Protein AF-0000000068918293 (afdb_homodimer)

pLDDT: mean 72.88, std 28.83, range [20.33, 98.44]

Secondary structure (DSSP, 8-state):
------------------------HHHHHTT------------------------------EEEEE--GGGHHHHHHTHHHHHHIIIIIS-EEEEEETTTTEEEEEE-TT-S-THHHHHHHHHHHHHHHT--HHHHTHHHH-TTEEEEEEEHHHH-TT--GGGHHHHHHHHH-GGGHHHHHHHHHHT-EEEEETTEEEEEEEHHHHHHHHHHHHHHHTT--HHHHHT------/------------------------HHHHHHT------------------------------EEEEE--GGGHHHHHHTHHHHHHIIIIIS-EEEEEETTTTEEEEEE-TT-S-THHHHHHHHHHHHHHHT--HHHHTHHHH-TTEEEEEEE----STT--TTSHHHHHHHHH-GGGHHHHHHHHHHT-EEEEETTEEEEEEEHHHHHHHHHHHHHHHTT--HHHHHT------

Solvent-accessible surface area (backbone atoms only — not comparable to full-atom values): 27964 Å² total; per-residue (Å²): 135,84,78,79,77,76,79,77,80,72,81,73,75,81,70,78,81,74,79,73,70,73,75,51,54,55,66,60,56,65,71,69,67,82,80,87,81,81,81,80,79,82,76,92,72,91,76,74,82,77,64,83,64,68,74,76,80,78,74,69,46,73,50,60,39,76,54,56,83,88,38,48,65,59,44,64,76,42,38,64,75,54,46,47,51,33,41,71,72,42,30,26,45,75,48,79,39,77,88,78,36,27,39,39,35,31,52,44,92,76,32,86,48,75,65,39,51,54,31,46,49,51,31,53,46,42,43,66,71,62,51,53,64,76,52,39,55,39,40,72,73,38,84,65,43,48,76,47,78,44,63,61,67,68,43,47,73,78,48,49,87,81,36,50,65,54,39,50,47,57,49,30,35,77,94,37,49,44,40,52,45,44,21,64,58,34,62,35,47,77,42,83,53,94,59,31,38,36,37,38,24,36,65,73,31,41,51,55,41,50,52,40,52,49,40,38,59,70,60,45,58,68,77,66,49,58,63,56,52,70,75,79,121,136,83,79,79,77,76,79,76,80,73,80,71,74,81,69,76,81,75,78,73,70,73,75,49,53,55,66,60,55,63,71,68,64,81,81,86,80,80,81,77,79,81,77,79,82,84,82,75,81,80,63,84,65,66,76,72,81,76,72,69,47,70,44,49,39,75,57,55,82,88,41,48,66,60,45,63,74,42,37,66,74,54,46,47,52,34,40,71,70,41,30,27,46,73,47,80,40,76,88,80,36,27,39,38,33,30,52,44,92,76,32,85,48,75,64,40,53,54,31,45,48,50,32,54,46,44,43,65,69,62,50,53,65,77,50,39,55,38,38,70,74,38,83,65,43,47,76,47,76,4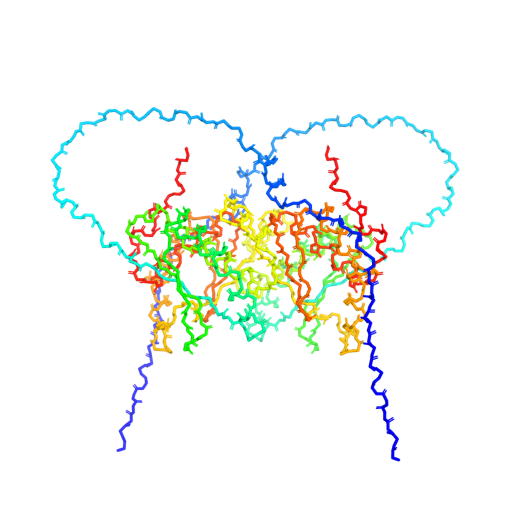3,67,60,66,55,57,53,80,73,46,48,90,78,37,53,65,55,37,51,48,58,48,29,35,78,94,37,48,44,41,49,46,46,21,64,58,34,63,35,46,76,40,81,53,93,61,31,39,36,37,37,26,37,66,71,31,41,52,53,41,49,52,41,51,50,39,37,58,71,62,45,58,66,78,66,51,58,64,55,53,71,76,80,122

Nearest PDB structures (foldseek):
  6zqa-assembly1_JJ  TM=9.326E-01  e=2.631E-19  Saccharomyces cerevisiae S288C
  6zqe-assembly1_JJ  TM=9.258E-01  e=4.219E-19  Saccharomyces cerevisiae S288C
  7d5t-assembly1_RT  TM=8.465E-01  e=1.220E-18  Saccharomyces cerevisiae S288C
  6rxt-assembly1_CQ  TM=9.422E-01  e=1.371E-17  Thermochaetoides thermophila
  5oql-assembly1_h  TM=9.291E-01  e=5.981E-16  Thermochaetoides thermophila DSM 1495

Foldseek 3Di:
DDPPPPPPPPVPPPDDPPVPPDPALVVVLVVVDDDDDPDPPPDDDDPPDVPCPVPDPPPKDKDKAAADPVCPVVCVVCVCVLQCCLCPVQVWDWDADPVRRIIMIIHDPPRPDPVSRVLSRQLVNVVSLPDDSSHSVVSNPHVQKHKDKDFQPPPPVPPDVPCQVVLVCLCQDDVRPLVVLLCNQLVWHWDDDRRMIMIMDGPVSVVLSVVLSVCSSVPNHSVVSSPVRVPPD/DDPPPPPPPPVPPPDDPPVPPDPALVVVLVVVDDDDPPDPPPDDDDDPDVPPPVPPPPPKDKDKAAADPVCPVVCVVCVCVLQCCLCPVQVWDWDADPVRRIIMIIHDPPRPDPVSRVLSRQLVNVVSLPDDSSHSVVSNPHVQKHKDKDFLPCPVVPDDVPCQVVLVCLCQDDVRPLVVLLCNQLVWHWDDDRRMIMIMDGPVSVVLSVVLSVCSSVPNHSVVSSPVRVPPD

InterPro domains:
  IPR004087 K Homology domain [SM00322] (148-218)
  IPR036612 K Homology domain, type 1 superfamily [G3DSA:3.30.1370.10] (143-231)
  IPR036612 K Homology domain, type 1 superfamily [SSF54791] (155-226)
  IPR055211 PNO1, second type I KH domain [PF22891] (155-226)
  IPR055211 PNO1, second type I KH domain [cd22392] (141-226)
  IPR055212 PNO1, first type I KH domain [cd22391] (61-139)

Radius of gyration: 25.16 Å; Cα contacts (8 Å, |Δi|>4): 555; chains: 2; bounding box: 69×64×86 Å

Organism: Brassica napus (NCBI:txid3708)

Structure (mmCIF, N/CA/C/O backbone):
data_AF-0000000068918293-model_v1
#
loop_
_entity.id
_entity.type
_entity.pdbx_description
1 polymer 'BnaA05g13630D protein'
#
loop_
_atom_site.group_PDB
_atom_site.id
_atom_site.type_symbol
_atom_site.label_atom_id
_atom_site.label_alt_id
_atom_site.label_comp_id
_atom_site.label_asym_id
_atom_site.label_entity_id
_atom_site.label_seq_id
_atom_site.pdbx_PDB_ins_code
_atom_site.Cartn_x
_atom_site.Cartn_y
_atom_site.Cartn_z
_atom_site.occupancy
_atom_site.B_iso_or_equiv
_atom_site.auth_seq_id
_atom_site.auth_comp_id
_atom_site.auth_asym_id
_atom_site.auth_atom_id
_atom_site.pdbx_PDB_model_num
ATOM 1 N N . MET A 1 1 ? -19.281 -8.062 45.062 1 23.34 1 MET A N 1
ATOM 2 C CA . MET A 1 1 ? -18.797 -9 44.062 1 23.34 1 MET A CA 1
ATOM 3 C C . MET A 1 1 ? -19.234 -8.57 42.656 1 23.34 1 MET A C 1
ATOM 5 O O . MET A 1 1 ? -20.391 -8.773 42.281 1 23.34 1 MET A O 1
ATOM 9 N N . SER A 1 2 ? -19.062 -7.41 42.156 1 23.06 2 SER A N 1
ATOM 10 C CA . SER A 1 2 ? -19.797 -6.531 41.25 1 23.06 2 SER A CA 1
ATOM 11 C C . SER A 1 2 ? -19.625 -6.977 39.812 1 23.06 2 SER A C 1
ATOM 13 O O . SER A 1 2 ? -18.516 -7.02 39.281 1 23.06 2 SER A O 1
ATOM 15 N N . SER A 1 3 ? -20.438 -8 39.281 1 22.92 3 SER A N 1
ATOM 16 C CA . SER A 1 3 ? -20.484 -8.805 38.062 1 22.92 3 SER A CA 1
ATOM 17 C C . SER A 1 3 ? -20.562 -7.922 36.812 1 22.92 3 SER A C 1
ATOM 19 O O . SER A 1 3 ? -21.531 -7.168 36.656 1 22.92 3 SER A O 1
ATOM 21 N N . THR A 1 4 ? -19.531 -7.281 36.375 1 23.81 4 THR A N 1
ATOM 22 C CA . THR A 1 4 ? -19.516 -6.312 35.312 1 23.81 4 THR A CA 1
ATOM 23 C C . THR A 1 4 ? -20.016 -6.949 34 1 23.81 4 THR A C 1
ATOM 25 O O . THR A 1 4 ? -19.406 -7.883 33.5 1 23.81 4 THR A O 1
ATOM 28 N N . ARG A 1 5 ? -21.375 -7.078 33.719 1 21.36 5 ARG A N 1
ATOM 29 C CA . ARG A 1 5 ? -22.234 -7.617 32.688 1 21.36 5 ARG A CA 1
ATOM 30 C C . ARG A 1 5 ? -21.797 -7.129 31.297 1 21.36 5 ARG A C 1
ATOM 32 O O . ARG A 1 5 ? -21.828 -5.93 31.031 1 21.36 5 ARG A O 1
ATOM 39 N N . TYR A 1 6 ? -20.75 -7.703 30.766 1 22.11 6 TYR A N 1
ATOM 40 C CA . TYR A 1 6 ? -20.234 -7.434 29.422 1 22.11 6 TYR A CA 1
ATOM 41 C C . TYR A 1 6 ? -21.328 -7.598 28.375 1 22.11 6 TYR A C 1
ATOM 43 O O . TYR A 1 6 ? -22.094 -8.57 28.406 1 22.11 6 TYR A O 1
ATOM 51 N N . CYS A 1 7 ? -22.062 -6.543 28.047 1 22.75 7 CYS A N 1
ATOM 52 C CA . CYS A 1 7 ? -23.203 -6.469 27.125 1 22.75 7 CYS A CA 1
ATOM 53 C C . CYS A 1 7 ? -22.906 -7.207 25.828 1 22.75 7 CYS A C 1
ATOM 55 O O . CYS A 1 7 ? -21.828 -7.035 25.25 1 22.75 7 CYS A O 1
ATOM 57 N N . ASP A 1 8 ? -23.406 -8.406 25.594 1 22.45 8 ASP A N 1
ATOM 58 C CA . ASP A 1 8 ? -23.531 -9.367 24.5 1 22.45 8 ASP A CA 1
ATOM 59 C C . ASP A 1 8 ? -24.109 -8.703 23.25 1 22.45 8 ASP A C 1
ATOM 61 O O . ASP A 1 8 ? -25.297 -8.375 23.203 1 22.45 8 ASP A O 1
ATOM 65 N N . VAL A 1 9 ? -23.625 -7.57 22.797 1 22.03 9 VAL A N 1
ATOM 66 C CA . VAL A 1 9 ? -24.359 -6.949 21.703 1 22.03 9 VAL A CA 1
ATOM 67 C C . VAL A 1 9 ? -24.453 -7.926 20.531 1 22.03 9 VAL A C 1
ATOM 69 O O . VAL A 1 9 ? -23.438 -8.32 19.953 1 22.03 9 VAL A O 1
ATOM 72 N N . ASN A 1 10 ? -25.391 -8.875 20.469 1 23.55 10 ASN A N 1
ATOM 73 C CA . ASN A 1 10 ? -25.875 -9.805 19.453 1 23.55 10 ASN A CA 1
ATOM 74 C C . ASN A 1 10 ? -26.297 -9.07 18.172 1 23.55 10 ASN A C 1
ATOM 76 O O . ASN A 1 10 ? -27.453 -8.633 18.062 1 23.55 10 ASN A O 1
ATOM 80 N N . ILE A 1 11 ? -25.656 -8.164 17.609 1 22.88 11 ILE A N 1
ATOM 81 C CA . ILE A 1 11 ? -26.312 -7.434 16.547 1 22.88 11 ILE A CA 1
ATOM 82 C C . ILE A 1 11 ? -26.609 -8.375 15.375 1 22.88 11 ILE A C 1
ATOM 84 O O . ILE A 1 11 ? -25.703 -8.719 14.609 1 22.88 11 ILE A O 1
ATOM 88 N N . PHE A 1 12 ? -27.359 -9.516 15.508 1 24.3 12 PHE A N 1
ATOM 89 C CA . PHE A 1 12 ? -27.766 -10.391 14.414 1 24.3 12 PHE A CA 1
ATOM 90 C C . PHE A 1 12 ? -28.734 -9.672 13.492 1 24.3 12 PHE A C 1
ATOM 92 O O . PHE A 1 12 ? -29.938 -9.586 13.781 1 24.3 12 PHE A O 1
ATOM 99 N N . ALA A 1 13 ? -28.547 -8.477 12.938 1 22.73 13 ALA A N 1
ATOM 100 C CA . ALA A 1 13 ? -29.641 -8 12.094 1 22.73 13 ALA A CA 1
ATOM 101 C C . ALA A 1 13 ? -29.938 -8.992 10.969 1 22.73 13 ALA A C 1
ATOM 103 O O . ALA A 1 13 ? -29.016 -9.539 10.359 1 22.73 13 ALA A O 1
ATOM 104 N N . LYS A 1 14 ? -31.047 -9.656 11.008 1 26.56 14 LYS A N 1
ATOM 105 C CA . LYS A 1 14 ? -31.781 -10.336 9.953 1 26.56 14 LYS A CA 1
ATOM 106 C C . LYS A 1 14 ? -31.984 -9.422 8.75 1 26.56 14 LYS A C 1
ATOM 108 O O . LYS A 1 14 ? -32.844 -8.547 8.766 1 26.56 14 LYS A O 1
ATOM 113 N N . GLY A 1 15 ? -31.078 -8.656 8.266 1 22.69 15 GLY A N 1
ATOM 114 C CA . GLY A 1 15 ? -31.297 -7.688 7.207 1 22.69 15 GLY A CA 1
ATOM 115 C C . GLY A 1 15 ? -31.969 -8.281 5.984 1 22.69 15 GLY A C 1
ATOM 116 O O . GLY A 1 15 ? -31.766 -9.445 5.652 1 22.69 15 GLY A O 1
ATOM 117 N N . ASP A 1 16 ? -33.156 -7.84 5.656 1 25.44 16 ASP A N 1
ATOM 118 C CA . ASP A 1 16 ? -33.844 -7.934 4.363 1 25.44 16 ASP A CA 1
ATOM 119 C C . ASP A 1 16 ? -32.844 -7.797 3.213 1 25.44 16 ASP A C 1
ATOM 121 O O . ASP A 1 16 ? -31.812 -7.141 3.355 1 25.44 16 ASP A O 1
ATOM 125 N N . ASP A 1 17 ? -32.969 -8.602 2.123 1 26.25 17 ASP A N 1
ATOM 126 C CA . ASP A 1 17 ? -32.281 -8.953 0.887 1 26.25 17 ASP A CA 1
ATOM 127 C C . ASP A 1 17 ? -32 -7.719 0.031 1 26.25 17 ASP A C 1
ATOM 129 O O . ASP A 1 17 ? -32.781 -7.422 -0.895 1 26.25 17 ASP A O 1
ATOM 133 N N . LEU A 1 18 ? -31.938 -6.5 0.466 1 27.16 18 LEU A N 1
ATOM 134 C CA . LEU A 1 18 ? -31.672 -5.562 -0.62 1 27.16 18 LEU A CA 1
ATOM 135 C C . LEU A 1 18 ? -30.484 -6.016 -1.447 1 27.16 18 LEU A C 1
ATOM 137 O O . LEU A 1 18 ? -29.375 -6.148 -0.922 1 27.16 18 LEU A O 1
ATOM 141 N N . GLN A 1 19 ? -30.578 -6.762 -2.498 1 26.58 19 GLN A N 1
ATOM 142 C CA . GLN A 1 19 ? -29.703 -7.199 -3.582 1 26.58 19 GLN A CA 1
ATOM 143 C C . GLN A 1 19 ? -28.859 -6.043 -4.102 1 26.58 19 GLN A C 1
ATOM 145 O O . GLN A 1 19 ? -29.156 -5.469 -5.148 1 26.58 19 GLN A O 1
ATOM 150 N N . ASN A 1 20 ? -28.609 -5.031 -3.357 1 31.8 20 ASN A N 1
ATOM 151 C CA . ASN A 1 20 ? -27.844 -3.969 -3.99 1 31.8 20 ASN A CA 1
ATOM 152 C C . ASN A 1 20 ? -26.453 -4.457 -4.414 1 31.8 20 ASN A C 1
ATOM 154 O O . ASN A 1 20 ? -25.547 -4.547 -3.588 1 31.8 20 ASN A O 1
ATOM 158 N N . GLN A 1 21 ? -26.266 -5.336 -5.309 1 31.91 21 GLN A N 1
ATOM 159 C CA . GLN A 1 21 ? -25.031 -5.875 -5.895 1 31.91 21 GLN A CA 1
ATOM 160 C C . GLN A 1 21 ? -24.109 -4.758 -6.371 1 31.91 21 GLN A C 1
ATOM 162 O O . GLN A 1 21 ? -24.516 -3.908 -7.168 1 31.91 21 GLN A O 1
ATOM 167 N N . ALA A 1 22 ? -23.281 -4.332 -5.508 1 41.5 22 ALA A N 1
ATOM 168 C CA . ALA A 1 22 ? -22.266 -3.434 -6.035 1 41.5 22 ALA A CA 1
ATOM 169 C C . ALA A 1 22 ? -21.75 -3.922 -7.387 1 41.5 22 ALA A C 1
ATOM 171 O O . ALA A 1 22 ? -21.656 -5.129 -7.621 1 41.5 22 ALA A O 1
ATOM 172 N N . GLN A 1 23 ? -21.859 -3.082 -8.492 1 44.25 23 GLN A N 1
ATOM 173 C CA . GLN A 1 23 ? -21.391 -3.41 -9.836 1 44.25 23 GLN A CA 1
ATOM 174 C C . GLN A 1 23 ? -19.953 -3.92 -9.805 1 44.25 23 GLN A C 1
ATOM 176 O O . GLN A 1 23 ? -19.141 -3.447 -9.008 1 44.25 23 GLN A O 1
ATOM 181 N N . PRO A 1 24 ? -19.781 -5.035 -10.383 1 42.78 24 PRO A N 1
ATOM 182 C CA . PRO A 1 24 ? -18.438 -5.602 -10.43 1 42.78 24 PRO A CA 1
ATOM 183 C C . PRO A 1 24 ? -17.375 -4.582 -10.859 1 42.78 24 PRO A C 1
ATOM 185 O O . PRO A 1 24 ? -17.672 -3.686 -11.656 1 42.78 24 PRO A O 1
ATOM 188 N N . LEU A 1 25 ? -16.312 -4.445 -10.133 1 45.84 25 LEU A N 1
ATOM 189 C CA . LEU A 1 25 ? -15.203 -3.533 -10.398 1 45.84 25 LEU A CA 1
ATOM 190 C C . LEU A 1 25 ? -14.836 -3.543 -11.883 1 45.84 25 LEU A C 1
ATOM 192 O O . LEU A 1 25 ? -14.312 -2.553 -12.398 1 45.84 25 LEU A O 1
ATOM 196 N N . GLU A 1 26 ? -15.086 -4.762 -12.555 1 44.62 26 GLU A N 1
ATOM 197 C CA . GLU A 1 26 ? -14.758 -4.852 -13.977 1 44.62 26 GLU A CA 1
ATOM 198 C C . GLU A 1 26 ? -15.5 -3.777 -14.773 1 44.62 26 GLU A C 1
ATOM 200 O O . GLU 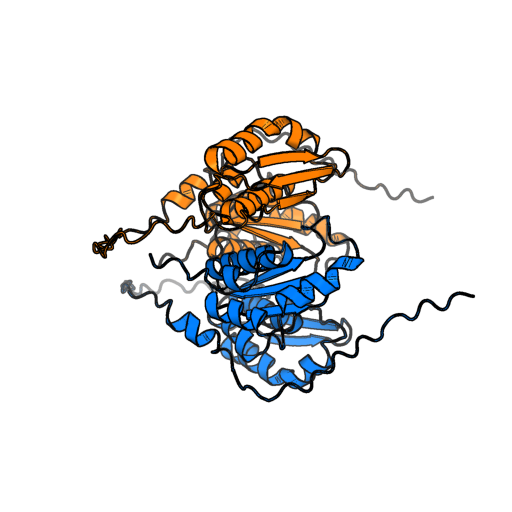A 1 26 ? -14.953 -3.238 -15.742 1 44.62 26 GLU A O 1
ATOM 205 N N . ASP A 1 27 ? -16.562 -3.551 -14.422 1 44.31 27 ASP A N 1
ATOM 206 C CA . ASP A 1 27 ? -17.328 -2.561 -15.164 1 44.31 27 ASP A CA 1
ATOM 207 C C . ASP A 1 27 ? -16.703 -1.172 -15.039 1 44.31 27 ASP A C 1
ATOM 209 O O . ASP A 1 27 ? -16.766 -0.371 -15.977 1 44.31 27 ASP A O 1
ATOM 213 N N . PHE A 1 28 ? -16.156 -1.008 -13.945 1 39.94 28 PHE A N 1
ATOM 214 C CA . PHE A 1 28 ? -15.477 0.27 -13.734 1 39.94 28 PHE A CA 1
ATOM 215 C C . PHE A 1 28 ? -14.195 0.347 -14.547 1 39.94 28 PHE A C 1
ATOM 217 O O . PHE A 1 28 ? -13.859 1.4 -15.094 1 39.94 28 PHE A O 1
ATOM 224 N N . ALA A 1 29 ? -13.422 -0.676 -14.68 1 41.53 29 ALA A N 1
ATOM 225 C CA . ALA A 1 29 ? -12.172 -0.739 -15.43 1 41.53 29 ALA A CA 1
ATOM 226 C C . ALA A 1 29 ? -12.422 -0.549 -16.922 1 41.53 29 ALA A C 1
ATOM 228 O O . ALA A 1 29 ? -11.578 -0.011 -17.641 1 41.53 29 ALA A O 1
ATOM 229 N N . ARG A 1 30 ? -13.461 -0.928 -17.547 1 39.38 30 ARG A N 1
ATOM 230 C CA . ARG A 1 30 ? -13.781 -0.723 -18.953 1 39.38 30 ARG A CA 1
ATOM 231 C C . ARG A 1 30 ? -13.789 0.761 -19.297 1 39.38 30 ARG A C 1
ATOM 233 O O . ARG A 1 30 ? -13.484 1.14 -20.438 1 39.38 30 ARG A O 1
ATOM 240 N N . ARG A 1 31 ? -13.984 1.548 -18.344 1 38.84 31 ARG A N 1
ATOM 241 C CA . ARG A 1 31 ? -14.023 2.963 -18.703 1 38.84 31 ARG A CA 1
ATOM 242 C C . ARG A 1 31 ? -12.617 3.557 -18.75 1 38.84 31 ARG A C 1
ATOM 244 O O . ARG A 1 31 ? -12.438 4.715 -19.125 1 38.84 31 ARG A O 1
ATOM 251 N N . LEU A 1 32 ? -11.648 2.932 -18.312 1 33.12 32 LEU A N 1
ATOM 252 C CA . LEU A 1 32 ? -10.273 3.424 -18.375 1 33.12 32 LEU A CA 1
ATOM 253 C C . LEU A 1 32 ? -9.617 3.023 -19.688 1 33.12 32 LEU A C 1
ATOM 255 O O . LEU A 1 32 ? -8.539 2.414 -19.688 1 33.12 32 LEU A O 1
ATOM 259 N N . LYS A 1 33 ? -10.258 3.074 -21 1 31.09 33 LYS A N 1
ATOM 260 C CA . LYS A 1 33 ? -9.742 2.594 -22.281 1 31.09 33 LYS A CA 1
ATOM 261 C C . LYS A 1 33 ? -8.609 3.484 -22.781 1 31.09 33 LYS A C 1
ATOM 263 O O . LYS A 1 33 ? -8.812 4.672 -23.047 1 31.09 33 LYS A O 1
ATOM 268 N N . PRO A 1 34 ? -7.328 3.256 -22.641 1 27.02 34 PRO A N 1
ATOM 269 C CA . PRO A 1 34 ? -6.41 3.965 -23.531 1 27.02 34 PRO A CA 1
ATOM 270 C C . PRO A 1 34 ? -6.609 3.598 -25 1 27.02 34 PRO A C 1
ATOM 272 O O . PRO A 1 34 ? -6.848 2.432 -25.312 1 27.02 34 PRO A O 1
ATOM 275 N N . LYS A 1 35 ? -6.957 4.566 -25.906 1 27.34 35 LYS A N 1
ATOM 276 C CA . LYS A 1 35 ? -7.129 4.379 -27.344 1 27.34 35 LYS A CA 1
ATOM 277 C C . LYS A 1 35 ? -5.883 3.756 -27.969 1 27.34 35 LYS A C 1
ATOM 279 O O . LYS A 1 35 ? -5.973 2.76 -28.688 1 27.34 35 LYS A O 1
ATOM 284 N N . GLU A 1 36 ? -4.793 4.594 -28.562 1 23.78 36 GLU A N 1
ATOM 285 C CA . GLU A 1 36 ? -4.27 4.535 -29.922 1 23.78 36 GLU A CA 1
ATOM 286 C C . GLU A 1 36 ? -3.152 3.504 -30.031 1 23.78 36 GLU A C 1
ATOM 288 O O . GLU A 1 36 ? -2.18 3.547 -29.281 1 23.78 36 GLU A O 1
ATOM 293 N N . LYS A 1 37 ? -3.402 2.379 -30.703 1 25.47 37 LYS A N 1
ATOM 294 C CA . LYS A 1 37 ? -2.512 1.328 -31.188 1 25.47 37 LYS A CA 1
ATOM 295 C C . LYS A 1 37 ? -1.49 1.886 -32.188 1 25.47 37 LYS A C 1
ATOM 297 O O . LYS A 1 37 ? -1.829 2.197 -33.312 1 25.47 37 LYS A O 1
ATOM 302 N N . SER A 1 38 ? -0.505 2.768 -31.953 1 23.31 38 SER A N 1
ATOM 303 C CA . SER A 1 38 ? 0.451 3 -33.031 1 23.31 38 SER A CA 1
ATOM 304 C C . SER A 1 38 ? 1.125 1.702 -33.469 1 23.31 38 SER A C 1
ATOM 306 O O . SER A 1 38 ? 1.512 0.888 -32.625 1 23.31 38 SER A O 1
ATOM 308 N N . VAL A 1 39 ? 1.104 1.317 -34.844 1 20.55 39 VAL A N 1
ATOM 309 C CA . VAL A 1 39 ? 1.572 0.257 -35.75 1 20.55 39 VAL A CA 1
ATOM 310 C C . VAL A 1 39 ? 3.098 0.279 -35.812 1 20.55 39 VAL A C 1
ATOM 312 O O . VAL A 1 39 ? 3.689 1.255 -36.281 1 20.55 39 VAL A O 1
ATOM 315 N N . VAL A 1 40 ? 3.9 -0.155 -34.844 1 22.86 40 VAL A N 1
ATOM 316 C CA . VAL A 1 40 ? 5.328 -0.363 -35.062 1 22.86 40 VAL A CA 1
ATOM 317 C C . VAL A 1 40 ? 5.547 -1.347 -36.188 1 22.86 40 VAL A C 1
ATOM 319 O O . VAL A 1 40 ? 4.953 -2.428 -36.219 1 22.86 40 VAL A O 1
ATOM 322 N N . THR A 1 41 ? 5.898 -0.887 -37.406 1 20.78 41 THR A N 1
ATOM 323 C CA . THR A 1 41 ? 6.359 -1.606 -38.594 1 20.78 41 THR A CA 1
ATOM 324 C C . THR A 1 41 ? 7.629 -2.396 -38.281 1 20.78 41 THR A C 1
ATOM 326 O O . THR A 1 41 ? 8.648 -1.817 -37.875 1 20.78 41 THR A O 1
ATOM 329 N N . VAL A 1 42 ? 7.516 -3.76 -38.031 1 21.33 42 VAL A N 1
ATOM 330 C CA . VAL A 1 42 ? 8.5 -4.832 -37.938 1 21.33 42 VAL A CA 1
ATOM 331 C C . VAL A 1 42 ? 9.312 -4.914 -39.219 1 21.33 42 VAL A C 1
ATOM 333 O O . VAL A 1 42 ? 8.766 -5.199 -40.281 1 21.33 42 VAL A O 1
ATOM 336 N N . VAL A 1 43 ? 10.367 -4.039 -39.375 1 22.72 43 VAL A N 1
ATOM 337 C CA . VAL A 1 43 ? 11.273 -4.219 -40.5 1 22.72 43 VAL A CA 1
ATOM 338 C C . VAL A 1 43 ? 11.789 -5.656 -40.531 1 22.72 43 VAL A C 1
ATOM 340 O O . VAL A 1 43 ? 11.812 -6.336 -39.5 1 22.72 43 VAL A O 1
ATOM 343 N N . GLY A 1 44 ? 12.352 -6.207 -41.781 1 20.56 44 GLY A N 1
ATOM 344 C CA . GLY A 1 44 ? 12.711 -7.465 -42.406 1 20.56 44 GLY A CA 1
ATOM 345 C C . GLY A 1 44 ? 13.758 -8.25 -41.656 1 20.56 44 GLY A C 1
ATOM 346 O O . GLY A 1 44 ? 14.422 -7.707 -40.75 1 20.56 44 GLY A O 1
ATOM 347 N N . LYS A 1 45 ? 14.211 -9.734 -42.156 1 24.77 45 LYS A N 1
ATOM 348 C CA . LYS A 1 45 ? 14.484 -11.148 -41.906 1 24.77 45 LYS A CA 1
ATOM 349 C C . LYS A 1 45 ? 15.969 -11.375 -41.656 1 24.77 45 LYS A C 1
ATOM 351 O O . LYS A 1 45 ? 16.406 -12.516 -41.469 1 24.77 45 LYS A O 1
ATOM 356 N N . THR A 1 46 ? 17.062 -10.664 -41.875 1 25.31 46 THR A N 1
ATOM 357 C CA . THR A 1 46 ? 18.172 -11.547 -42.219 1 25.31 46 THR A CA 1
ATOM 358 C C . THR A 1 46 ? 18.438 -12.531 -41.094 1 25.31 46 THR A C 1
ATOM 360 O O . THR A 1 46 ? 18.406 -12.172 -39.906 1 25.31 46 THR A O 1
ATOM 363 N N . PHE A 1 47 ? 18.453 -14.086 -41.438 1 23.06 47 PHE A N 1
ATOM 364 C CA . PHE A 1 47 ? 18.547 -15.422 -40.844 1 23.06 47 PHE A CA 1
ATOM 365 C C . PHE A 1 47 ? 19.85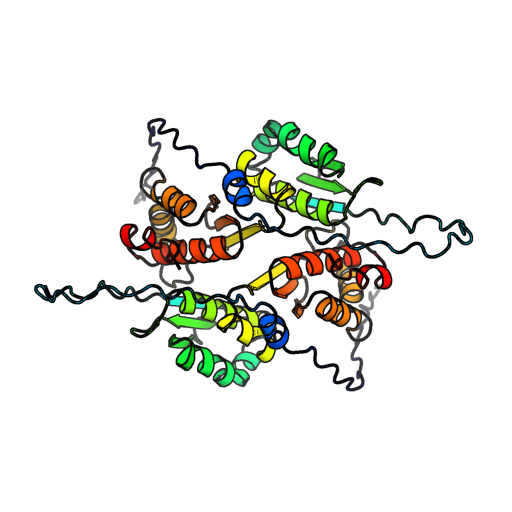9 -15.609 -40.094 1 23.06 47 PHE A C 1
ATOM 367 O O . PHE A 1 47 ? 20.438 -16.688 -40.125 1 23.06 47 PHE A O 1
ATOM 374 N N . ASP A 1 48 ? 20.75 -14.711 -40 1 25.77 48 ASP A N 1
ATOM 375 C CA . ASP A 1 48 ? 22.047 -15.266 -39.656 1 25.77 48 ASP A CA 1
ATOM 376 C C . ASP A 1 48 ? 21.938 -16.312 -38.562 1 25.77 48 ASP A C 1
ATOM 378 O O . ASP A 1 48 ? 20.953 -16.344 -37.812 1 25.77 48 ASP A O 1
ATOM 382 N N . GLN A 1 49 ? 23.062 -17.188 -38.344 1 26.92 49 GLN A N 1
ATOM 383 C CA . GLN A 1 49 ? 23.422 -18.422 -37.656 1 26.92 49 GLN A CA 1
ATOM 384 C C . GLN A 1 49 ? 22.828 -18.453 -36.25 1 26.92 49 GLN A C 1
ATOM 386 O O . GLN A 1 49 ? 22.938 -17.484 -35.5 1 26.92 49 GLN A O 1
ATOM 391 N N . LEU A 1 50 ? 21.812 -19.328 -36.125 1 28.09 50 LEU A N 1
ATOM 392 C CA . LEU A 1 50 ? 21.016 -19.766 -35 1 28.09 50 LEU A CA 1
ATOM 393 C C . LEU A 1 50 ? 21.906 -20.109 -33.812 1 28.09 50 LEU A C 1
ATOM 395 O O . LEU A 1 50 ? 22.453 -21.219 -33.75 1 28.09 50 LEU A O 1
ATOM 399 N N . VAL A 1 51 ? 23.109 -19.438 -33.75 1 30.34 51 VAL A N 1
ATOM 400 C CA . VAL A 1 51 ? 23.891 -19.859 -32.594 1 30.34 51 VAL A CA 1
ATOM 401 C C . VAL A 1 51 ? 22.969 -20.219 -31.438 1 30.34 51 VAL A C 1
ATOM 403 O O . VAL A 1 51 ? 21.922 -19.609 -31.234 1 30.34 51 VAL A O 1
ATOM 406 N N . SER A 1 52 ? 23.047 -21.625 -31.062 1 29.12 52 SER A N 1
ATOM 407 C CA . SER A 1 52 ? 22.312 -22.391 -30.047 1 29.12 52 SER A CA 1
ATOM 408 C C . SER A 1 52 ? 22.016 -21.516 -28.828 1 29.12 52 SER A C 1
ATOM 410 O O . SER A 1 52 ? 22.922 -21.219 -28.031 1 29.12 52 SER A O 1
ATOM 412 N N . ASN A 1 53 ? 21.734 -20.312 -29.016 1 30.78 53 ASN A N 1
ATOM 413 C CA . ASN A 1 53 ? 21.328 -19.391 -27.969 1 30.78 53 ASN A CA 1
ATOM 414 C C . ASN A 1 53 ? 20.453 -20.062 -26.922 1 30.78 53 ASN A C 1
ATOM 416 O O . ASN A 1 53 ? 19.297 -20.375 -27.203 1 30.78 53 ASN A O 1
ATOM 420 N N . CYS A 1 54 ? 21.031 -21.156 -26.312 1 32.12 54 CYS A N 1
ATOM 421 C CA . CYS A 1 54 ? 20.344 -21.812 -25.203 1 32.12 54 CYS A CA 1
ATOM 422 C C . CYS A 1 54 ? 19.375 -20.859 -24.531 1 32.12 54 CYS A C 1
ATOM 424 O O . CYS A 1 54 ? 19.75 -19.75 -24.125 1 32.12 54 CYS A O 1
ATOM 426 N N . PRO A 1 55 ? 18.172 -20.797 -24.797 1 35.56 55 PRO A N 1
ATOM 427 C CA . PRO A 1 55 ? 17.266 -19.812 -24.203 1 35.56 55 PRO A CA 1
ATOM 428 C C . PRO A 1 55 ? 17.609 -19.484 -22.75 1 35.56 55 PRO A C 1
ATOM 430 O O . PRO A 1 55 ? 18.141 -20.344 -22.031 1 35.56 55 PRO A O 1
ATOM 433 N N . ASP A 1 56 ? 17.938 -18.312 -22.312 1 39.06 56 ASP A N 1
ATOM 434 C CA . ASP A 1 56 ? 18.297 -17.781 -20.984 1 39.06 56 ASP A CA 1
ATOM 435 C C . ASP A 1 56 ? 17.641 -18.609 -19.875 1 39.06 56 ASP A C 1
ATOM 437 O O . ASP A 1 56 ? 16.562 -19.188 -20.078 1 39.06 56 ASP A O 1
ATOM 441 N N . ASN A 1 57 ? 18.25 -19.328 -18.812 1 44.38 57 ASN A N 1
ATOM 442 C CA . ASN A 1 57 ? 17.891 -20.016 -17.578 1 44.38 57 ASN A CA 1
ATOM 443 C C . ASN A 1 57 ? 16.531 -19.578 -17.078 1 44.38 57 ASN A C 1
ATOM 445 O O . ASN A 1 57 ? 16.328 -18.406 -16.75 1 44.38 57 ASN A O 1
ATOM 449 N N . VAL A 1 58 ? 15.469 -20.047 -17.594 1 53.12 58 VAL A N 1
ATOM 450 C CA . VAL A 1 58 ? 14.086 -19.828 -17.172 1 53.12 58 VAL A CA 1
ATOM 451 C C . VAL A 1 58 ? 14.016 -19.734 -15.656 1 53.12 58 VAL A C 1
ATOM 453 O O . VAL A 1 58 ? 14.18 -20.75 -14.961 1 53.12 58 VAL A O 1
ATOM 456 N N . HIS A 1 59 ? 14.711 -18.828 -15.031 1 62.91 59 HIS A N 1
ATOM 457 C CA . HIS A 1 59 ? 14.641 -18.625 -13.586 1 62.91 59 HIS A CA 1
ATOM 458 C C . HIS A 1 59 ? 13.203 -18.688 -13.086 1 62.91 59 HIS A C 1
ATOM 460 O O . HIS A 1 59 ? 12.336 -17.953 -13.57 1 62.91 59 HIS A O 1
ATOM 466 N N . LEU A 1 60 ? 12.828 -20 -12.75 1 77.94 60 LEU A N 1
ATOM 467 C CA . LEU A 1 60 ? 11.547 -20.188 -12.078 1 77.94 60 LEU A CA 1
ATOM 468 C C . LEU A 1 60 ? 11.445 -19.312 -10.844 1 77.94 60 LEU A C 1
ATOM 470 O O . LEU A 1 60 ? 12.414 -19.172 -10.086 1 77.94 60 LEU A O 1
ATOM 474 N N . GLU A 1 61 ? 10.477 -18.531 -10.93 1 84.75 61 GLU A N 1
ATOM 475 C CA . GLU A 1 61 ? 10.172 -17.719 -9.758 1 84.75 61 GLU A CA 1
ATOM 476 C C . GLU A 1 61 ? 8.938 -18.219 -9.031 1 84.75 61 GLU A C 1
ATOM 478 O O . GLU A 1 61 ? 8.086 -18.891 -9.633 1 84.75 61 GLU A O 1
ATOM 483 N N . PHE A 1 62 ? 8.938 -18.062 -7.723 1 88 62 PHE A N 1
ATOM 484 C CA . PHE A 1 62 ? 7.789 -18.531 -6.949 1 88 62 PHE A CA 1
ATOM 485 C C . PHE A 1 62 ? 7.363 -17.469 -5.934 1 88 62 PHE A C 1
ATOM 487 O O . PHE A 1 62 ? 8.148 -16.578 -5.598 1 88 62 PHE A O 1
ATOM 494 N N . ARG A 1 63 ? 6.125 -17.516 -5.594 1 89.69 63 ARG A N 1
ATOM 495 C CA . ARG A 1 63 ? 5.543 -16.719 -4.52 1 89.69 63 ARG A CA 1
ATOM 496 C C . ARG A 1 63 ? 4.711 -17.578 -3.584 1 89.69 63 ARG A C 1
ATOM 498 O O . ARG A 1 63 ? 4.145 -18.594 -4.004 1 89.69 63 ARG A O 1
ATOM 505 N N . LYS A 1 64 ? 4.715 -17.141 -2.342 1 91.75 64 LYS A N 1
ATOM 506 C CA . LYS A 1 64 ? 3.896 -17.844 -1.347 1 91.75 64 LYS A CA 1
ATOM 507 C C . LYS A 1 64 ? 2.951 -16.859 -0.644 1 91.75 64 LYS A C 1
ATOM 509 O O . LYS A 1 64 ? 3.33 -15.734 -0.34 1 91.75 64 LYS A O 1
ATOM 514 N N . VAL A 1 65 ? 1.747 -17.281 -0.444 1 94.81 65 VAL A N 1
ATOM 515 C CA . VAL A 1 65 ? 0.749 -16.484 0.265 1 94.81 65 VAL A CA 1
ATOM 516 C C . VAL A 1 65 ? 0.217 -17.266 1.461 1 94.81 65 VAL A C 1
ATOM 518 O O . VAL A 1 65 ? -0.263 -18.391 1.309 1 94.81 65 VAL A O 1
ATOM 521 N N . SER A 1 66 ? 0.313 -16.656 2.623 1 94.81 66 SER A N 1
ATOM 522 C CA . SER A 1 66 ? -0.159 -17.312 3.836 1 94.81 66 SER A CA 1
ATOM 523 C C . SER A 1 66 ? -1.683 -17.359 3.879 1 94.81 66 SER A C 1
ATOM 525 O O . SER A 1 66 ? -2.354 -16.422 3.457 1 94.81 66 SER A O 1
ATOM 527 N N . VAL A 1 67 ? -2.162 -18.453 4.43 1 96.81 67 VAL A N 1
ATOM 528 C CA . VAL A 1 67 ? -3.604 -18.625 4.582 1 96.81 67 VAL A CA 1
ATOM 529 C C . VAL A 1 67 ? -3.979 -18.562 6.062 1 96.81 67 VAL A C 1
ATOM 531 O O . VAL A 1 67 ? -3.65 -19.453 6.84 1 96.81 67 VAL A O 1
ATOM 534 N N . PRO A 1 68 ? -4.691 -17.469 6.383 1 95.62 68 PRO A N 1
ATOM 535 C CA . PRO A 1 68 ? -5.152 -17.406 7.773 1 95.62 68 PRO A CA 1
ATOM 536 C C . PRO A 1 68 ? -6.121 -18.531 8.117 1 95.62 68 PRO A C 1
ATOM 538 O O . PRO A 1 68 ? -6.793 -19.078 7.234 1 95.62 68 PRO A O 1
ATOM 541 N N . SER A 1 69 ? -6.27 -18.859 9.391 1 94.62 69 SER A N 1
ATOM 542 C CA . SER A 1 69 ? -7.078 -19.984 9.852 1 94.62 69 SER A CA 1
ATOM 543 C C . SER A 1 69 ? -8.539 -19.812 9.445 1 94.62 69 SER A C 1
ATOM 545 O O . SER A 1 69 ? -9.211 -20.797 9.117 1 94.62 69 SER A O 1
ATOM 547 N N . ASN A 1 70 ? -9.008 -18.609 9.469 1 94.31 70 ASN A N 1
ATOM 548 C CA . ASN A 1 70 ? -10.414 -18.359 9.18 1 94.31 70 ASN A CA 1
ATOM 549 C C . ASN A 1 70 ? -10.695 -18.406 7.68 1 94.31 70 ASN A C 1
ATOM 551 O O . ASN A 1 70 ? -11.844 -18.297 7.254 1 94.31 70 ASN A O 1
ATOM 555 N N . ARG A 1 71 ? -9.641 -18.609 6.914 1 97 71 ARG A N 1
ATOM 556 C CA . ARG A 1 71 ? -9.852 -18.531 5.473 1 97 71 ARG A CA 1
ATOM 557 C C . ARG A 1 71 ? -9.68 -19.906 4.82 1 97 71 ARG A C 1
ATOM 559 O O . ARG A 1 71 ? -9.789 -20.031 3.6 1 97 71 ARG A O 1
ATOM 566 N N . TYR A 1 72 ? -9.492 -20.922 5.574 1 95.44 72 TYR A N 1
ATOM 567 C CA . TYR A 1 72 ? -9.297 -22.25 5.012 1 95.44 72 TYR A CA 1
ATOM 568 C C . TYR A 1 72 ? -10.555 -22.75 4.316 1 95.44 72 TYR A C 1
ATOM 570 O O . TYR A 1 72 ? -10.508 -23.172 3.158 1 95.44 72 TYR A O 1
ATOM 578 N N . SER A 1 73 ? -11.656 -22.734 5.016 1 96.62 73 SER A N 1
ATOM 579 C CA . SER A 1 73 ? -12.906 -23.234 4.469 1 96.62 73 SER A CA 1
ATOM 580 C C . SER A 1 73 ? -13.328 -22.453 3.229 1 96.62 73 SER A C 1
ATOM 582 O O . SER A 1 73 ? -13.625 -23.031 2.186 1 96.62 73 SER A O 1
ATOM 584 N N . PRO A 1 74 ? -13.297 -21.141 3.34 1 96.88 74 PRO A N 1
ATOM 585 C CA . PRO A 1 74 ? -13.625 -20.375 2.133 1 96.88 74 PRO A CA 1
ATOM 586 C C . PRO A 1 74 ? -12.688 -20.688 0.965 1 96.88 74 PRO A C 1
ATOM 588 O O . PRO A 1 74 ? -13.133 -20.75 -0.184 1 96.88 74 PRO A O 1
ATOM 591 N N . LEU A 1 75 ? -11.43 -20.844 1.221 1 97.5 75 LEU A N 1
ATOM 592 C CA . LEU A 1 75 ? -10.469 -21.172 0.175 1 97.5 75 LEU A CA 1
ATOM 593 C C . LEU A 1 75 ? -10.797 -22.516 -0.473 1 97.5 75 LEU A C 1
ATOM 595 O O . LEU A 1 75 ? -10.766 -22.641 -1.699 1 97.5 75 LEU A O 1
ATOM 599 N N . GLU A 1 76 ? -11.094 -23.422 0.326 1 96 76 GLU A N 1
ATOM 600 C CA . GLU A 1 76 ? -11.445 -24.734 -0.188 1 96 76 GLU A CA 1
ATOM 601 C C . GLU A 1 76 ? -12.672 -24.672 -1.088 1 96 76 GLU A C 1
ATOM 603 O O . GLU A 1 76 ? -12.703 -25.281 -2.162 1 96 76 GLU A O 1
ATOM 608 N N . LYS A 1 77 ? -13.641 -23.969 -0.66 1 97.06 77 LYS A N 1
ATOM 609 C CA . LYS A 1 77 ? -14.891 -23.859 -1.413 1 97.06 77 LYS A CA 1
ATOM 610 C C . LYS A 1 77 ? -14.664 -23.125 -2.734 1 97.06 77 LYS A C 1
ATOM 612 O O . LYS A 1 77 ? -15.281 -23.469 -3.748 1 97.06 77 LYS A O 1
ATOM 617 N N . ALA A 1 78 ? -13.742 -22.156 -2.709 1 97.44 78 ALA A N 1
ATOM 618 C CA . ALA A 1 78 ? -13.555 -21.297 -3.877 1 97.44 78 ALA A CA 1
ATOM 619 C C . ALA A 1 78 ? -12.328 -21.719 -4.672 1 97.44 78 ALA A C 1
ATOM 621 O O . ALA A 1 78 ? -11.891 -21 -5.574 1 97.44 78 ALA A O 1
ATOM 622 N N . TRP A 1 79 ? -11.805 -22.828 -4.438 1 97.31 79 TRP A N 1
ATOM 623 C CA . TRP A 1 79 ? -10.508 -23.219 -4.977 1 97.31 79 TRP A CA 1
ATOM 624 C C . TRP A 1 79 ? -10.531 -23.234 -6.5 1 97.31 79 TRP A C 1
ATOM 626 O O . TRP A 1 79 ? -9.633 -22.688 -7.148 1 97.31 79 TRP A O 1
ATOM 636 N N . LEU A 1 80 ? -11.547 -23.812 -7.078 1 96.44 80 LEU A N 1
ATOM 637 C CA . LEU A 1 80 ? -11.602 -23.953 -8.531 1 96.44 80 LEU A CA 1
ATOM 638 C C . LEU A 1 80 ? -11.727 -22.578 -9.188 1 96.44 80 LEU A C 1
ATOM 640 O O . LEU A 1 80 ? -11.133 -22.344 -10.242 1 96.44 80 LEU A O 1
ATOM 644 N N . ASP A 1 81 ? -12.516 -21.734 -8.562 1 97.5 81 ASP A N 1
ATOM 645 C CA . ASP A 1 81 ? -12.688 -20.375 -9.086 1 97.5 81 ASP A CA 1
ATOM 646 C C . ASP A 1 81 ? -11.375 -19.594 -9.031 1 97.5 81 ASP A C 1
ATOM 648 O O . ASP A 1 81 ? -11.164 -18.688 -9.836 1 97.5 81 ASP A O 1
ATOM 652 N N . ILE A 1 82 ? -10.547 -19.906 -8.117 1 97.94 82 ILE A N 1
ATOM 653 C CA . ILE A 1 82 ? -9.25 -19.25 -7.961 1 97.94 82 ILE A CA 1
ATOM 654 C C . ILE A 1 82 ? -8.227 -19.922 -8.891 1 97.94 82 ILE A C 1
ATOM 656 O O . ILE A 1 82 ? -7.492 -19.234 -9.602 1 97.94 82 ILE A O 1
ATOM 660 N N . TYR A 1 83 ? -8.289 -21.203 -8.953 1 97.12 83 TYR A N 1
ATOM 661 C CA . TYR A 1 83 ? -7.332 -22.016 -9.695 1 97.12 83 TYR A CA 1
ATOM 662 C C . TYR A 1 83 ? -7.434 -21.75 -11.188 1 97.12 83 TYR A C 1
ATOM 664 O O . TYR A 1 83 ? -6.414 -21.562 -11.867 1 97.12 83 TYR A O 1
ATOM 672 N N . THR A 1 84 ? -8.547 -21.703 -11.695 1 97.44 84 THR A N 1
ATOM 673 C CA . THR A 1 84 ? -8.797 -21.672 -13.141 1 97.44 84 THR A CA 1
ATOM 674 C C . THR A 1 84 ? -8.203 -20.422 -13.773 1 97.44 84 THR A C 1
ATOM 676 O O . THR A 1 84 ? -7.402 -20.5 -14.695 1 97.44 84 THR A O 1
ATOM 679 N N . PRO A 1 85 ? -8.562 -19.266 -13.258 1 97.69 85 PRO A N 1
ATOM 680 C CA . PRO A 1 85 ? -7.98 -18.094 -13.914 1 97.69 85 PRO A CA 1
ATOM 681 C C . PRO A 1 85 ? -6.465 -18.016 -13.758 1 97.69 85 PRO A C 1
ATOM 683 O O . PRO A 1 85 ? -5.766 -17.547 -14.664 1 97.69 85 PRO A O 1
ATOM 686 N N . ILE A 1 86 ? -5.926 -18.406 -12.688 1 97.75 86 ILE A N 1
ATOM 687 C CA . ILE A 1 86 ? -4.492 -18.328 -12.445 1 97.75 86 ILE A CA 1
ATOM 688 C C . ILE A 1 86 ? -3.76 -19.312 -13.352 1 97.75 86 ILE A C 1
ATOM 690 O O . ILE A 1 86 ? -2.789 -18.938 -14.023 1 97.75 86 ILE A O 1
ATOM 694 N N . TYR A 1 87 ? -4.25 -20.5 -13.469 1 96.94 87 TYR A N 1
ATOM 695 C CA . TYR A 1 87 ? -3.566 -21.547 -14.227 1 96.94 87 TYR A CA 1
ATOM 696 C C . TYR A 1 87 ? -3.787 -21.375 -15.719 1 96.94 87 TYR A C 1
ATOM 698 O O . TYR A 1 87 ? -2.842 -21.453 -16.516 1 96.94 87 TYR A O 1
ATOM 706 N N . HIS A 1 88 ? -5 -21.094 -16.141 1 95.31 88 HIS A N 1
ATOM 707 C CA . HIS A 1 88 ? -5.309 -21.094 -17.562 1 95.31 88 HIS A CA 1
ATOM 708 C C . HIS A 1 88 ? -5.078 -19.719 -18.188 1 95.31 88 HIS A C 1
ATOM 710 O O . HIS A 1 88 ? -4.59 -19.609 -19.312 1 95.31 88 HIS A O 1
ATOM 716 N N . GLN A 1 89 ? -5.441 -18.734 -17.438 1 94.88 89 GLN A N 1
ATOM 717 C CA . GLN A 1 89 ? -5.32 -17.391 -18.016 1 94.88 89 GLN A CA 1
ATOM 718 C C . GLN A 1 89 ? -3.938 -16.812 -17.75 1 94.88 89 GLN A C 1
ATOM 720 O O . GLN A 1 89 ? -3.307 -16.25 -18.641 1 94.88 89 GLN A O 1
ATOM 725 N N . MET A 1 90 ? -3.457 -16.953 -16.562 1 96.62 90 MET A N 1
ATOM 726 C CA . MET A 1 90 ? -2.193 -16.328 -16.188 1 96.62 90 MET A CA 1
ATOM 727 C C . MET A 1 90 ? -1.022 -17.266 -16.453 1 96.62 90 MET A C 1
ATOM 729 O O . MET A 1 90 ? 0.135 -16.844 -16.438 1 96.62 90 MET A O 1
ATOM 733 N N . LYS A 1 91 ? -1.288 -18.516 -16.688 1 97.06 91 LYS A N 1
ATOM 734 C CA . LYS A 1 91 ? -0.275 -19.547 -16.938 1 97.06 91 LYS A CA 1
ATOM 735 C C . LYS A 1 91 ? 0.734 -19.594 -15.789 1 97.06 91 LYS A C 1
ATOM 737 O O . LYS A 1 91 ? 1.944 -19.609 -16.031 1 97.06 91 LYS A O 1
ATOM 742 N N . VAL A 1 92 ? 0.24 -19.609 -14.625 1 96.88 92 VAL A N 1
ATOM 743 C CA . VAL A 1 92 ? 0.996 -19.75 -13.383 1 96.88 92 VAL A CA 1
ATOM 744 C C . VAL A 1 92 ? 0.517 -20.984 -12.625 1 96.88 92 VAL A C 1
ATOM 746 O O . VAL A 1 92 ? -0.687 -21.234 -12.531 1 96.88 92 VAL A O 1
ATOM 749 N N . ASP A 1 93 ? 1.487 -21.75 -12.164 1 96.5 93 ASP A N 1
ATOM 750 C CA . ASP A 1 93 ? 1.131 -22.906 -11.352 1 96.5 93 ASP A CA 1
ATOM 751 C C . ASP A 1 93 ? 0.744 -22.5 -9.938 1 96.5 93 ASP A C 1
ATOM 753 O O . ASP A 1 93 ? 1.324 -21.562 -9.375 1 96.5 93 ASP A O 1
ATOM 757 N N . ILE A 1 94 ? -0.277 -23.141 -9.422 1 97.5 94 ILE A N 1
ATOM 758 C CA . ILE A 1 94 ? -0.766 -22.812 -8.086 1 97.5 94 ILE A CA 1
ATOM 759 C C . ILE A 1 94 ? -1.082 -24.094 -7.32 1 97.5 94 ILE A C 1
ATOM 761 O O . ILE A 1 94 ? -1.647 -25.031 -7.879 1 97.5 94 ILE A O 1
ATOM 765 N N . ARG A 1 95 ? -0.66 -24.141 -6.062 1 96.25 95 ARG A N 1
ATOM 766 C CA . ARG A 1 95 ? -0.993 -25.281 -5.207 1 96.25 95 ARG A CA 1
ATOM 767 C C . ARG A 1 95 ? -1.146 -24.844 -3.754 1 96.25 95 ARG A C 1
ATOM 769 O O . ARG A 1 95 ? -0.599 -23.812 -3.348 1 96.25 95 ARG A O 1
ATOM 776 N N . MET A 1 96 ? -1.969 -25.578 -3.096 1 94.81 96 MET A N 1
ATOM 777 C CA . MET A 1 96 ? -2.121 -25.344 -1.66 1 94.81 96 MET A CA 1
ATOM 778 C C . MET A 1 96 ? -1.237 -26.312 -0.867 1 94.81 96 MET A C 1
ATOM 780 O O . MET A 1 96 ? -1.316 -27.531 -1.047 1 94.81 96 MET A O 1
ATOM 784 N N . ASN A 1 97 ? -0.335 -25.688 -0.079 1 91.94 97 ASN A N 1
ATOM 785 C CA . ASN A 1 97 ? 0.452 -26.5 0.852 1 91.94 97 ASN A CA 1
ATOM 786 C C . ASN A 1 97 ? -0.191 -26.531 2.234 1 91.94 97 ASN A C 1
ATOM 788 O O . ASN A 1 97 ? -0.146 -25.547 2.977 1 91.94 97 ASN A O 1
ATOM 792 N N . ARG A 1 98 ? -0.733 -27.594 2.627 1 89.75 98 ARG A N 1
ATOM 793 C CA . ARG A 1 98 ? -1.457 -27.734 3.885 1 89.75 98 ARG A CA 1
ATOM 794 C C . ARG A 1 98 ? -0.501 -27.719 5.074 1 89.75 98 ARG A C 1
ATOM 796 O O . ARG A 1 98 ? -0.858 -27.234 6.152 1 89.75 98 ARG A O 1
ATOM 803 N N . GLY A 1 99 ? 0.66 -28.219 4.895 1 89.44 99 GLY A N 1
ATOM 804 C CA . GLY A 1 99 ? 1.646 -28.234 5.965 1 89.44 99 GLY A CA 1
ATOM 805 C C . GLY A 1 99 ? 2.074 -26.859 6.414 1 89.44 99 GLY A C 1
ATOM 806 O O . GLY A 1 99 ? 1.962 -26.516 7.594 1 89.44 99 GLY A O 1
ATOM 807 N N . SER A 1 100 ? 2.441 -26.062 5.504 1 90.25 100 SER A N 1
ATOM 808 C CA . SER A 1 100 ? 2.906 -24.719 5.809 1 90.25 100 SER A CA 1
ATOM 809 C C . SER A 1 100 ? 1.753 -23.719 5.805 1 90.25 100 SER A C 1
ATOM 811 O O . SER A 1 100 ? 1.926 -22.562 6.191 1 90.25 100 SER A O 1
ATOM 813 N N . ARG A 1 101 ? 0.566 -24.156 5.465 1 92.94 101 ARG A N 1
ATOM 814 C CA . ARG A 1 101 ? -0.622 -23.312 5.383 1 92.94 101 ARG A CA 1
ATOM 815 C C . ARG A 1 101 ? -0.388 -22.125 4.449 1 92.94 101 ARG A C 1
ATOM 817 O O . ARG A 1 101 ? -0.648 -20.984 4.816 1 92.94 101 ARG A O 1
ATOM 824 N N . LYS A 1 102 ? 0.174 -22.406 3.303 1 95.5 102 LYS A N 1
ATOM 825 C CA . LYS A 1 102 ? 0.463 -21.375 2.311 1 95.5 102 LYS A CA 1
ATOM 826 C C . LYS A 1 102 ? 0.006 -21.812 0.92 1 95.5 102 LYS A C 1
ATOM 828 O O . LYS A 1 102 ? 0.071 -23 0.578 1 95.5 102 LYS A O 1
ATOM 833 N N . VAL A 1 103 ? -0.472 -20.859 0.21 1 96.94 103 VAL A N 1
ATOM 834 C CA . VAL A 1 103 ? -0.676 -21.062 -1.222 1 96.94 103 VAL A CA 1
ATOM 835 C C . VAL A 1 103 ? 0.615 -20.75 -1.976 1 96.94 103 VAL A C 1
ATOM 837 O O . VAL A 1 103 ? 1.189 -19.656 -1.813 1 96.94 103 VAL A O 1
ATOM 840 N N . GLU A 1 104 ? 1.032 -21.672 -2.734 1 94.56 104 GLU A N 1
ATOM 841 C CA . GLU A 1 104 ? 2.283 -21.516 -3.473 1 94.56 104 GLU A CA 1
ATOM 842 C C . GLU A 1 104 ? 2.023 -21.312 -4.961 1 94.56 104 GLU A C 1
ATOM 844 O O . GLU A 1 104 ? 1.246 -22.062 -5.566 1 94.56 104 GLU A O 1
ATOM 849 N N . LEU A 1 105 ? 2.686 -20.312 -5.477 1 95.19 105 LEU A N 1
ATOM 850 C CA . LEU A 1 105 ? 2.576 -19.984 -6.895 1 95.19 105 LEU A CA 1
ATOM 851 C C . LEU A 1 105 ? 3.939 -20.047 -7.574 1 95.19 105 LEU A C 1
ATOM 853 O O . LEU A 1 105 ? 4.945 -19.625 -6.992 1 95.19 105 LEU A O 1
ATOM 857 N N . LYS A 1 106 ? 3.932 -20.578 -8.781 1 93.25 106 LYS A N 1
ATOM 858 C CA . LYS A 1 106 ? 5.184 -20.734 -9.516 1 93.25 106 LYS A CA 1
ATOM 859 C C . LYS A 1 106 ? 4.988 -20.453 -11 1 93.25 106 LYS A C 1
ATOM 861 O O . LYS A 1 106 ? 3.959 -20.812 -11.578 1 93.25 106 LYS A O 1
ATOM 866 N N . THR A 1 107 ? 5.988 -19.812 -11.516 1 92.12 107 THR A N 1
ATOM 867 C CA . THR A 1 107 ? 5.93 -19.578 -12.961 1 92.12 107 THR A CA 1
ATOM 868 C C . THR A 1 107 ? 6.09 -20.891 -13.727 1 92.12 107 THR A C 1
ATOM 870 O O . THR A 1 107 ? 6.723 -21.828 -13.234 1 92.12 107 THR A O 1
ATOM 873 N N . LEU A 1 108 ? 5.453 -20.922 -14.828 1 91.06 108 LEU A N 1
ATOM 874 C CA . LEU A 1 108 ? 5.625 -22.016 -15.781 1 91.06 108 LEU A CA 1
ATOM 875 C C . LEU A 1 108 ? 6.484 -21.562 -16.969 1 91.06 108 LEU A C 1
ATOM 877 O O . LEU A 1 108 ? 6.809 -20.391 -17.094 1 91.06 108 LEU A O 1
ATOM 881 N N . ALA A 1 109 ? 6.863 -22.469 -17.766 1 88.19 109 ALA A N 1
ATOM 882 C CA . ALA A 1 109 ? 7.68 -22.172 -18.938 1 88.19 109 ALA A CA 1
ATOM 883 C C . ALA A 1 109 ? 6.93 -21.25 -19.906 1 88.19 109 ALA A C 1
ATOM 885 O O . ALA A 1 109 ? 7.535 -20.422 -20.594 1 88.19 109 ALA A O 1
ATOM 886 N N . ASP A 1 110 ? 5.66 -21.406 -19.891 1 89.75 110 ASP A N 1
ATOM 887 C CA . ASP A 1 110 ? 4.867 -20.656 -20.859 1 89.75 110 ASP A CA 1
ATOM 888 C C . ASP A 1 110 ? 4.25 -19.422 -20.203 1 89.75 110 ASP A C 1
ATOM 890 O O . ASP A 1 110 ? 3.359 -18.797 -20.781 1 89.75 110 ASP A O 1
ATOM 894 N N . THR A 1 111 ? 4.734 -19.125 -19.047 1 89.38 111 THR A N 1
ATOM 895 C CA . THR A 1 111 ? 4.254 -17.891 -18.453 1 89.38 111 THR A CA 1
ATOM 896 C C . THR A 1 111 ? 4.656 -16.688 -19.297 1 89.38 111 THR A C 1
ATOM 898 O O . THR A 1 111 ? 5.844 -16.438 -19.516 1 89.38 111 THR A O 1
ATOM 901 N N . PRO A 1 112 ? 3.66 -15.945 -19.812 1 85.81 112 PRO A N 1
ATOM 902 C CA . PRO A 1 112 ? 3.969 -14.844 -20.734 1 85.81 112 PRO A CA 1
ATOM 903 C C . PRO A 1 112 ? 4.828 -13.758 -20.094 1 85.81 112 PRO A C 1
ATOM 905 O O . PRO A 1 112 ? 5.734 -13.227 -20.734 1 85.81 112 PRO A O 1
ATOM 908 N N . ASP A 1 113 ? 4.527 -13.344 -18.922 1 84.56 113 ASP A N 1
ATOM 909 C CA . ASP A 1 113 ? 5.172 -12.242 -18.219 1 84.56 113 ASP A CA 1
ATOM 910 C C . ASP A 1 113 ? 5.355 -12.57 -16.734 1 84.56 113 ASP A C 1
ATOM 912 O O . ASP A 1 113 ? 4.465 -13.148 -16.109 1 84.56 113 ASP A O 1
ATOM 916 N N . ILE A 1 114 ? 6.469 -12.227 -16.281 1 81.5 114 ILE A N 1
ATOM 917 C CA . ILE A 1 114 ? 6.785 -12.5 -14.883 1 81.5 114 ILE A CA 1
ATOM 918 C C . ILE A 1 114 ? 5.809 -11.758 -13.977 1 81.5 114 ILE A C 1
ATOM 920 O O . ILE A 1 114 ? 5.551 -12.188 -12.844 1 81.5 114 ILE A O 1
ATOM 924 N N . SER A 1 115 ? 5.281 -10.664 -14.438 1 86.94 115 SER A N 1
ATOM 925 C CA . SER A 1 115 ? 4.328 -9.883 -13.656 1 86.94 115 SER A CA 1
ATOM 926 C C . SER A 1 115 ? 3.07 -10.688 -13.352 1 86.94 115 SER A C 1
ATOM 928 O O . SER A 1 115 ? 2.342 -10.383 -12.406 1 86.94 115 SER A O 1
ATOM 930 N N . ASN A 1 116 ? 2.836 -11.758 -14.172 1 93.62 116 ASN A N 1
ATOM 931 C CA . ASN A 1 116 ? 1.678 -12.609 -13.93 1 93.62 116 ASN A CA 1
ATOM 932 C C . ASN A 1 116 ? 1.769 -13.312 -12.578 1 93.62 116 ASN A C 1
ATOM 934 O O . ASN A 1 116 ? 0.75 -13.555 -11.93 1 93.62 116 ASN A O 1
ATOM 938 N N . LEU A 1 117 ? 2.994 -13.602 -12.258 1 92.62 117 LEU A N 1
ATOM 939 C CA . LEU A 1 117 ? 3.205 -14.258 -10.977 1 92.62 117 LEU A CA 1
ATOM 940 C C . LEU A 1 117 ? 2.783 -13.352 -9.82 1 92.62 117 LEU A C 1
ATOM 942 O O . LEU A 1 117 ? 2.057 -13.773 -8.922 1 92.62 117 LEU A O 1
ATOM 946 N N . GLN A 1 118 ? 3.193 -12.125 -9.914 1 90.75 118 GLN A N 1
ATOM 947 C CA . GLN A 1 118 ? 2.85 -11.172 -8.859 1 90.75 118 GLN A CA 1
ATOM 948 C C . GLN A 1 118 ? 1.355 -10.867 -8.859 1 90.75 118 GLN A C 1
ATOM 950 O O . GLN A 1 118 ? 0.732 -10.789 -7.801 1 90.75 118 GLN A O 1
ATOM 955 N N . LYS A 1 119 ? 0.753 -10.711 -9.992 1 94.75 119 LYS A N 1
ATOM 956 C CA . LYS A 1 119 ? -0.683 -10.469 -10.094 1 94.75 119 LYS A CA 1
ATOM 957 C C . LYS A 1 119 ? -1.479 -11.602 -9.461 1 94.75 119 LYS A C 1
ATOM 959 O O . LYS A 1 119 ? -2.457 -11.367 -8.75 1 94.75 119 LYS A O 1
ATOM 964 N N . SER A 1 120 ? -1.014 -12.766 -9.773 1 97.25 120 SER A N 1
ATOM 965 C CA . SER A 1 120 ? -1.682 -13.945 -9.227 1 97.25 120 SER A CA 1
ATOM 966 C C . SER A 1 120 ? -1.566 -13.984 -7.707 1 97.25 120 SER A C 1
ATOM 968 O O . SER A 1 120 ? -2.537 -14.289 -7.012 1 97.25 120 SER A O 1
ATOM 970 N N . ALA A 1 121 ? -0.408 -13.664 -7.258 1 95.31 121 ALA A N 1
ATOM 971 C CA . ALA A 1 121 ? -0.205 -13.625 -5.809 1 95.31 121 ALA A CA 1
ATOM 972 C C . ALA A 1 121 ? -1.088 -12.562 -5.16 1 95.31 121 ALA A C 1
ATOM 974 O O . ALA A 1 121 ? -1.667 -12.789 -4.098 1 95.31 121 ALA A O 1
ATOM 975 N N . ASP A 1 122 ? -1.129 -11.398 -5.762 1 95.31 122 ASP A N 1
ATOM 976 C CA . ASP A 1 122 ? -1.97 -10.32 -5.246 1 95.31 122 ASP A CA 1
ATOM 977 C C . ASP A 1 122 ? -3.439 -10.734 -5.23 1 95.31 122 ASP A C 1
ATOM 979 O O . ASP A 1 122 ? -4.176 -10.391 -4.301 1 95.31 122 ASP A O 1
ATOM 983 N N . PHE A 1 123 ? -3.852 -11.43 -6.285 1 98.12 123 PHE A N 1
ATOM 984 C CA . PHE A 1 123 ? -5.211 -11.945 -6.383 1 98.12 123 PHE A CA 1
ATOM 985 C C . PHE A 1 123 ? -5.523 -12.867 -5.207 1 98.12 123 PHE A C 1
ATOM 987 O O . PHE A 1 123 ? -6.516 -12.672 -4.504 1 98.12 123 PHE A O 1
ATOM 994 N N . VAL A 1 124 ? -4.664 -13.805 -4.91 1 97.94 124 VAL A N 1
ATOM 995 C CA . VAL A 1 124 ? -4.855 -14.758 -3.822 1 97.94 124 VAL A CA 1
ATOM 996 C C . VAL A 1 124 ? -4.816 -14.023 -2.482 1 97.94 124 VAL A C 1
ATOM 998 O O . VAL A 1 124 ? -5.637 -14.289 -1.6 1 97.94 124 VAL A O 1
ATOM 1001 N N . HIS A 1 125 ? -3.893 -13.102 -2.359 1 97.38 125 HIS A N 1
ATOM 1002 C CA . HIS A 1 125 ? -3.768 -12.32 -1.133 1 97.38 125 HIS A CA 1
ATOM 1003 C C . HIS A 1 125 ? -5.039 -11.531 -0.85 1 97.38 125 HIS A C 1
ATOM 1005 O O . HIS A 1 125 ? -5.523 -11.508 0.284 1 97.38 125 HIS A O 1
ATOM 1011 N N . ALA A 1 126 ? -5.543 -10.898 -1.855 1 98.38 126 ALA A N 1
ATOM 1012 C CA . ALA A 1 126 ? -6.77 -10.125 -1.696 1 98.38 126 ALA A CA 1
ATOM 1013 C C . ALA A 1 126 ? -7.926 -11.008 -1.238 1 98.38 126 ALA A C 1
ATOM 1015 O O . ALA A 1 126 ? -8.727 -10.609 -0.386 1 98.38 126 ALA A O 1
ATOM 1016 N N . PHE A 1 127 ? -8.031 -12.172 -1.783 1 98.38 127 PHE A N 1
ATOM 1017 C CA . PHE A 1 127 ? -9.047 -13.117 -1.347 1 98.38 127 PHE A CA 1
ATOM 1018 C C . PHE A 1 127 ? -8.867 -13.469 0.126 1 98.38 127 PHE A C 1
ATOM 1020 O O . PHE A 1 127 ? -9.844 -13.562 0.872 1 98.38 127 PHE A O 1
ATOM 1027 N N . MET A 1 128 ? -7.617 -13.602 0.512 1 97.75 128 MET A N 1
ATOM 1028 C CA . MET A 1 128 ? -7.344 -13.945 1.904 1 97.75 128 MET A CA 1
ATOM 1029 C C . MET A 1 128 ? -7.762 -12.812 2.838 1 97.75 128 MET A C 1
ATOM 1031 O O . MET A 1 128 ? -8.031 -13.039 4.016 1 97.75 128 MET A O 1
ATOM 1035 N N . LEU A 1 129 ? -7.734 -11.625 2.295 1 97.12 129 LEU A N 1
ATOM 1036 C CA . LEU A 1 129 ? -8.102 -10.469 3.107 1 97.12 129 LEU A CA 1
ATOM 1037 C C . LEU A 1 129 ? -9.609 -10.375 3.271 1 97.12 129 LEU A C 1
ATOM 1039 O O . LEU A 1 129 ? -10.102 -9.602 4.098 1 97.12 129 LEU A O 1
ATOM 1043 N N . GLY A 1 130 ? -10.375 -11.078 2.369 1 97.38 130 GLY A N 1
ATOM 1044 C CA . GLY A 1 130 ? -11.812 -11.133 2.572 1 97.38 130 GLY A CA 1
ATOM 1045 C C . GLY A 1 130 ? -12.602 -10.633 1.379 1 97.38 130 GLY A C 1
ATOM 1046 O O . GLY A 1 130 ? -13.836 -10.625 1.4 1 97.38 130 GLY A O 1
ATOM 1047 N N . PHE A 1 131 ? -11.922 -10.266 0.366 1 98 131 PHE A N 1
ATOM 1048 C CA . PHE A 1 131 ? -12.641 -9.797 -0.814 1 98 131 PHE A CA 1
ATOM 1049 C C . PHE A 1 131 ? -13.312 -10.961 -1.536 1 98 131 PHE A C 1
ATOM 1051 O O . PHE A 1 131 ? -12.82 -12.094 -1.489 1 98 131 PHE A O 1
ATOM 1058 N N . ASP A 1 132 ? -14.375 -10.617 -2.213 1 96.69 132 ASP A N 1
ATOM 1059 C CA . ASP A 1 132 ? -15.086 -11.633 -2.979 1 96.69 132 ASP A CA 1
ATOM 1060 C C . ASP A 1 132 ? -14.406 -11.891 -4.324 1 96.69 132 ASP A C 1
ATOM 1062 O O . ASP A 1 132 ? -13.766 -10.992 -4.879 1 96.69 132 ASP A O 1
ATOM 1066 N N . ILE A 1 133 ? -14.594 -13.039 -4.859 1 96.88 133 ILE A N 1
ATOM 1067 C CA . ILE A 1 133 ? -13.93 -13.477 -6.082 1 96.88 133 ILE A CA 1
ATOM 1068 C C . ILE A 1 133 ? -14.32 -12.562 -7.238 1 96.88 133 ILE A C 1
ATOM 1070 O O . ILE A 1 133 ? -13.461 -12.109 -7.996 1 96.88 133 ILE A O 1
ATOM 1074 N N . PRO A 1 134 ? -15.586 -12.219 -7.402 1 96 134 PRO A N 1
ATOM 1075 C CA . PRO A 1 134 ? -15.945 -11.367 -8.539 1 96 134 PRO A CA 1
ATOM 1076 C C . PRO A 1 134 ? -15.219 -10.023 -8.516 1 96 134 PRO A C 1
ATOM 1078 O O . PRO A 1 134 ? -14.977 -9.43 -9.57 1 96 134 PRO A O 1
ATOM 1081 N N . ASP A 1 135 ? -14.867 -9.609 -7.328 1 94.94 135 ASP A N 1
ATOM 1082 C CA . ASP A 1 135 ? -14.172 -8.336 -7.211 1 94.94 135 ASP A CA 1
ATOM 1083 C C . ASP A 1 135 ? -12.672 -8.5 -7.469 1 94.94 135 ASP A C 1
ATOM 1085 O O . ASP A 1 135 ? -12.078 -7.73 -8.227 1 94.94 135 ASP A O 1
ATOM 1089 N N . VAL A 1 136 ? -12.086 -9.523 -6.93 1 96.75 136 VAL A N 1
ATOM 1090 C CA . VAL A 1 136 ? -10.625 -9.625 -6.91 1 96.75 136 VAL A CA 1
ATOM 1091 C C . VAL A 1 136 ? -10.125 -10.156 -8.25 1 96.75 136 VAL A C 1
ATOM 1093 O O . VAL A 1 136 ? -8.945 -10.016 -8.578 1 96.75 136 VAL A O 1
ATOM 1096 N N . ILE A 1 137 ? -11.016 -10.828 -9.031 1 96.56 137 ILE A N 1
ATOM 1097 C CA . ILE A 1 137 ? -10.586 -11.352 -10.32 1 96.56 137 ILE A CA 1
ATOM 1098 C C . ILE A 1 137 ? -10.094 -10.203 -11.203 1 96.56 137 ILE A C 1
ATOM 1100 O O . ILE A 1 137 ? -9.266 -10.406 -12.094 1 96.56 137 ILE A O 1
ATOM 1104 N N . SER A 1 138 ? -10.57 -8.984 -10.977 1 96.69 138 SER A N 1
ATOM 1105 C CA . SER A 1 138 ? -10.164 -7.809 -11.742 1 96.69 138 SER A CA 1
ATOM 1106 C C . SER A 1 138 ? -8.68 -7.535 -11.578 1 96.69 138 SER A C 1
ATOM 1108 O O . SER A 1 138 ? -8.055 -6.926 -12.453 1 96.69 138 SER A O 1
ATOM 1110 N N . LEU A 1 139 ? -8.117 -8 -10.516 1 96.56 139 LEU A N 1
ATOM 1111 C CA . LEU A 1 139 ? -6.699 -7.797 -10.258 1 96.56 139 LEU A CA 1
ATOM 1112 C C . LEU A 1 139 ? -5.852 -8.516 -11.305 1 96.56 139 LEU A C 1
ATOM 1114 O O . LEU A 1 139 ? -4.711 -8.125 -11.562 1 96.56 139 LEU A O 1
ATOM 1118 N N . LEU A 1 140 ? -6.371 -9.562 -11.93 1 96.31 140 LEU A N 1
ATOM 1119 C CA . LEU A 1 140 ? -5.637 -10.328 -12.922 1 96.31 140 LEU A CA 1
ATOM 1120 C C . LEU A 1 140 ? -5.672 -9.633 -14.281 1 96.31 140 LEU A C 1
ATOM 1122 O O . LEU A 1 140 ? -4.805 -9.867 -15.125 1 96.31 140 LEU A O 1
ATOM 1126 N N . ARG A 1 141 ? -6.613 -8.797 -14.438 1 93.94 141 ARG A N 1
ATOM 1127 C CA . ARG A 1 141 ? -6.848 -8.227 -15.758 1 93.94 141 ARG A CA 1
ATOM 1128 C C . ARG A 1 141 ? -6.395 -6.773 -15.82 1 93.94 141 ARG A C 1
ATOM 1130 O O . ARG A 1 141 ? -5.844 -6.328 -16.828 1 93.94 141 ARG A O 1
ATOM 1137 N N . VAL A 1 142 ? -6.691 -6.07 -14.797 1 93.75 142 VAL A N 1
ATOM 1138 C CA . VAL A 1 142 ? -6.457 -4.629 -14.773 1 93.75 142 VAL A CA 1
ATOM 1139 C C . VAL A 1 142 ? -5.203 -4.324 -13.953 1 93.75 142 VAL A C 1
ATOM 1141 O O . VAL A 1 142 ? -5.184 -4.508 -12.734 1 93.75 142 VAL A O 1
ATOM 1144 N N . ASP A 1 143 ? -4.262 -3.727 -14.531 1 90.06 143 ASP A N 1
ATOM 1145 C CA . ASP A 1 143 ? -2.955 -3.521 -13.914 1 90.06 143 ASP A CA 1
ATOM 1146 C C . ASP A 1 143 ? -3.002 -2.393 -12.883 1 90.06 143 ASP A C 1
ATOM 1148 O O . ASP A 1 143 ? -2.156 -2.324 -11.992 1 90.06 143 ASP A O 1
ATOM 1152 N N . GLU A 1 144 ? -3.945 -1.577 -12.945 1 92.19 144 GLU A N 1
ATOM 1153 C CA . GLU A 1 144 ? -3.955 -0.359 -12.141 1 92.19 144 GLU A CA 1
ATOM 1154 C C . GLU A 1 144 ? -4.621 -0.596 -10.789 1 92.19 144 GLU A C 1
ATOM 1156 O O . GLU A 1 144 ? -4.582 0.271 -9.914 1 92.19 144 GLU A O 1
ATOM 1161 N N . LEU A 1 145 ? -5.105 -1.728 -10.648 1 94.94 145 LEU A N 1
ATOM 1162 C CA . LEU A 1 145 ? -5.812 -2.01 -9.398 1 94.94 145 LEU A CA 1
ATOM 1163 C C . LEU A 1 145 ? -4.871 -2.615 -8.367 1 94.94 145 LEU A C 1
ATOM 1165 O O . LEU A 1 145 ? -3.926 -3.322 -8.719 1 94.94 145 LEU A O 1
ATOM 1169 N N . TYR A 1 146 ? -5.113 -2.301 -7.121 1 94.25 146 TYR A N 1
ATOM 1170 C CA . TYR A 1 146 ? -4.348 -2.877 -6.023 1 94.25 146 TYR A CA 1
ATOM 1171 C C . TYR A 1 146 ? -5.117 -2.775 -4.711 1 94.25 146 TYR A C 1
ATOM 1173 O O . TYR A 1 146 ? -6.215 -2.221 -4.668 1 94.25 146 TYR A O 1
ATOM 1181 N N . VAL A 1 147 ? -4.531 -3.344 -3.674 1 96.31 147 VAL A N 1
ATOM 1182 C CA . VAL A 1 147 ? -5.145 -3.334 -2.35 1 96.31 147 VAL A CA 1
ATOM 1183 C C . VAL A 1 147 ? -4.297 -2.492 -1.396 1 96.31 147 VAL A C 1
ATOM 1185 O O . VAL A 1 147 ? -3.07 -2.592 -1.393 1 96.31 147 VAL A O 1
ATOM 1188 N N . GLU A 1 148 ? -4.977 -1.641 -0.699 1 94.44 148 GLU A N 1
ATOM 1189 C CA . GLU A 1 148 ? -4.344 -0.91 0.396 1 94.44 148 GLU A CA 1
ATOM 1190 C C . GLU A 1 148 ? -4.992 -1.256 1.735 1 94.44 148 GLU A C 1
ATOM 1192 O O . GLU A 1 148 ? -6.219 -1.295 1.847 1 94.44 148 GLU A O 1
ATOM 1197 N N . SER A 1 149 ? -4.094 -1.551 2.672 1 93.38 149 SER A N 1
ATOM 1198 C CA . SER A 1 149 ? -4.574 -1.872 4.012 1 93.38 149 SER A CA 1
ATOM 1199 C C . SER A 1 149 ? -4.227 -0.77 5.004 1 93.38 149 SER A C 1
ATOM 1201 O O . SER A 1 149 ? -3.084 -0.302 5.043 1 93.38 149 SER A O 1
ATOM 1203 N N . ILE A 1 150 ? -5.211 -0.345 5.762 1 87.62 150 ILE A N 1
ATOM 1204 C CA . ILE A 1 150 ? -5 0.691 6.766 1 87.62 150 ILE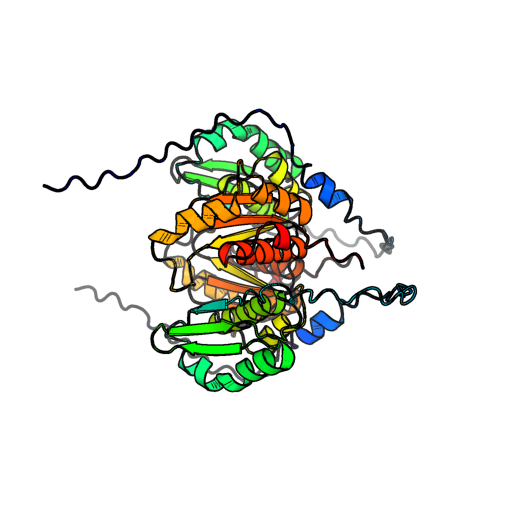 A CA 1
ATOM 1205 C C . ILE A 1 150 ? -5.383 0.16 8.148 1 87.62 150 ILE A C 1
ATOM 1207 O O . ILE A 1 150 ? -6.328 -0.619 8.273 1 87.62 150 ILE A O 1
ATOM 1211 N N . GLU A 1 151 ? -4.605 0.518 9.117 1 85.88 151 GLU A N 1
ATOM 1212 C CA . GLU A 1 151 ? -4.914 0.18 10.5 1 85.88 151 GLU A CA 1
ATOM 1213 C C . GLU A 1 151 ? -5.676 1.311 11.188 1 85.88 151 GLU A C 1
ATOM 1215 O O . GLU A 1 151 ? -5.223 2.457 11.195 1 85.88 151 GLU A O 1
ATOM 1220 N N . ILE A 1 152 ? -6.805 1.056 11.727 1 79 152 ILE A N 1
ATOM 1221 C CA . ILE A 1 152 ? -7.664 2.051 12.359 1 79 152 ILE A CA 1
ATOM 1222 C C . ILE A 1 152 ? -6.996 2.572 13.633 1 79 152 ILE A C 1
ATOM 1224 O O . ILE A 1 152 ? -7.102 3.76 13.953 1 79 152 ILE A O 1
ATOM 1228 N N . LYS A 1 153 ? -6.344 1.686 14.555 1 66.06 153 LYS A N 1
ATOM 1229 C CA . LYS A 1 153 ? -5.812 2.066 15.867 1 66.06 153 LYS A CA 1
ATOM 1230 C C . LYS A 1 153 ? -4.789 3.191 15.734 1 66.06 153 LYS A C 1
ATOM 1232 O O . LYS A 1 153 ? -4.656 4.023 16.641 1 66.06 153 LYS A O 1
ATOM 1237 N N . LEU A 1 154 ? -3.953 3.152 14.898 1 56.28 154 LEU A N 1
ATOM 1238 C CA . LEU A 1 154 ? -2.777 4.016 14.938 1 56.28 154 LEU A CA 1
ATOM 1239 C C . LEU A 1 154 ? -3.18 5.488 14.875 1 56.28 154 LEU A C 1
ATOM 1241 O O . LEU A 1 154 ? -2.551 6.336 15.508 1 56.28 154 LEU A O 1
ATOM 1245 N N . ASP A 1 155 ? -3.863 5.906 13.859 1 51.09 155 ASP A N 1
ATOM 1246 C CA . ASP A 1 155 ? -3.926 7.34 13.586 1 51.09 155 ASP A CA 1
ATOM 1247 C C . ASP A 1 155 ? -4.727 8.07 14.656 1 51.09 155 ASP A C 1
ATOM 1249 O O . ASP A 1 155 ? -4.496 9.25 14.922 1 51.09 155 ASP A O 1
ATOM 1253 N N . VAL A 1 156 ? -5.805 7.508 15.117 1 46.53 156 VAL A N 1
ATOM 1254 C CA . VAL A 1 156 ? -6.664 8.32 15.969 1 46.53 156 VAL A CA 1
ATOM 1255 C C . VAL A 1 156 ? -6.324 8.07 17.438 1 46.53 156 VAL A C 1
ATOM 1257 O O . VAL A 1 156 ? -6.492 6.957 17.938 1 46.53 156 VAL A O 1
ATOM 1260 N N . LYS A 1 157 ? -5.152 8.516 17.922 1 45.91 157 LYS A N 1
ATOM 1261 C CA . LYS A 1 157 ? -4.895 8.539 19.359 1 45.91 157 LYS A CA 1
ATOM 1262 C C . LYS A 1 157 ? -6.152 8.195 20.141 1 45.91 157 LYS A C 1
ATOM 1264 O O . LYS A 1 157 ? -6.066 7.648 21.25 1 45.91 157 LYS A O 1
ATOM 1269 N N . THR A 1 158 ? -7.16 8.945 19.891 1 44.81 158 THR A N 1
ATOM 1270 C CA . THR A 1 158 ? -8.219 8.969 20.891 1 44.81 158 THR A CA 1
ATOM 1271 C C . THR A 1 158 ? -8.789 7.566 21.109 1 44.81 158 THR A C 1
ATOM 1273 O O . THR A 1 158 ? -9.656 7.367 21.953 1 44.81 158 THR A O 1
ATOM 1276 N N . LEU A 1 159 ? -8.75 6.707 20.078 1 46.38 159 LEU A N 1
ATOM 1277 C CA . LEU A 1 159 ? -9.68 5.645 20.422 1 46.38 159 LEU A CA 1
ATOM 1278 C C . LEU A 1 159 ? -9.047 4.652 21.391 1 46.38 159 LEU A C 1
ATOM 1280 O O . LEU A 1 159 ? -8.219 3.83 20.984 1 46.38 159 LEU A O 1
ATOM 1284 N N . LYS A 1 160 ? -8.445 5.062 22.406 1 46.91 160 LYS A N 1
ATOM 1285 C CA . LYS A 1 160 ? -8.398 3.996 23.391 1 46.91 160 LYS A CA 1
ATOM 1286 C C . LYS A 1 160 ? -9.445 2.928 23.109 1 46.91 160 LYS A C 1
ATOM 1288 O O . LYS A 1 160 ? -10.43 3.191 22.406 1 46.91 160 LYS A O 1
ATOM 1293 N N . GLY A 1 161 ? -9.078 1.616 23.391 1 55.81 161 GLY A N 1
ATOM 1294 C CA . GLY A 1 161 ? -9.836 0.384 23.281 1 55.81 161 GLY A CA 1
ATOM 1295 C C . GLY A 1 161 ? -11.336 0.613 23.219 1 55.81 161 GLY A C 1
ATOM 1296 O O . GLY A 1 161 ? -12.055 -0.103 22.516 1 55.81 161 GLY A O 1
ATOM 1297 N N . LYS A 1 162 ? -11.695 1.736 23.766 1 62.44 162 LYS A N 1
ATOM 1298 C CA . LYS A 1 162 ? -13.133 1.786 24.031 1 62.44 162 LYS A CA 1
ATOM 1299 C C . LYS A 1 162 ? -13.891 2.365 22.844 1 62.44 162 LYS A C 1
ATOM 1301 O O . LYS A 1 162 ? -15.078 2.1 22.672 1 62.44 162 LYS A O 1
ATOM 1306 N N . HIS A 1 163 ? -13.07 2.961 21.766 1 79 163 HIS A N 1
ATOM 1307 C CA . HIS A 1 163 ? -13.805 3.676 20.734 1 79 163 HIS A CA 1
ATOM 1308 C C . HIS A 1 163 ? -13.812 2.896 19.422 1 79 163 HIS A C 1
ATOM 1310 O O . HIS A 1 163 ? -14.469 3.299 18.469 1 79 163 HIS A O 1
ATOM 1316 N N . LEU A 1 164 ? -13.203 1.792 19.422 1 83.5 164 LEU A N 1
ATOM 1317 C CA . LEU A 1 164 ? -13.078 1.029 18.188 1 83.5 164 LEU A CA 1
ATOM 1318 C C . LEU A 1 164 ? -14.438 0.552 17.703 1 83.5 164 LEU A C 1
ATOM 1320 O O . LEU A 1 164 ? -14.789 0.735 16.531 1 83.5 164 LEU A O 1
ATOM 1324 N N . PRO A 1 165 ? -15.25 0.053 18.578 1 85.5 165 PRO A N 1
ATOM 1325 C CA . PRO A 1 165 ? -16.562 -0.376 18.094 1 85.5 165 PRO A CA 1
ATOM 1326 C C . PRO A 1 165 ? -17.391 0.778 17.531 1 85.5 165 PRO A C 1
ATOM 1328 O O . PRO A 1 165 ? -18.156 0.595 16.578 1 85.5 165 PRO A O 1
ATOM 1331 N N . ARG A 1 166 ? -17.203 1.873 18.141 1 86.88 166 ARG A N 1
ATOM 1332 C CA . ARG A 1 166 ? -17.922 3.045 17.641 1 86.88 166 ARG A CA 1
ATOM 1333 C C . ARG A 1 166 ? -17.422 3.441 16.266 1 86.88 166 ARG A C 1
ATOM 1335 O O . ARG A 1 166 ? -18.203 3.742 15.367 1 86.88 166 ARG A O 1
ATOM 1342 N N . ALA A 1 167 ? -16.141 3.477 16.094 1 87.5 167 ALA A N 1
ATOM 1343 C CA . ALA A 1 167 ? -15.539 3.811 14.805 1 87.5 167 ALA A CA 1
ATOM 1344 C C . ALA A 1 167 ? -16 2.844 13.719 1 87.5 167 ALA A C 1
ATOM 1346 O O . ALA A 1 167 ? -16.391 3.268 12.625 1 87.5 167 ALA A O 1
ATOM 1347 N N . ILE A 1 168 ? -16 1.619 14.031 1 90.19 168 ILE A N 1
ATOM 1348 C CA . ILE A 1 168 ? -16.422 0.6 13.07 1 90.19 168 ILE A CA 1
ATOM 1349 C C . ILE A 1 168 ? -17.891 0.784 12.742 1 90.19 168 ILE A C 1
ATOM 1351 O O . ILE A 1 168 ? -18.312 0.622 11.586 1 90.19 168 ILE A O 1
ATOM 1355 N N . GLY A 1 169 ? -18.688 1.057 13.766 1 91 169 GLY A N 1
ATOM 1356 C CA . GLY A 1 169 ? -20.094 1.343 13.531 1 91 169 GLY A CA 1
ATOM 1357 C C . GLY A 1 169 ? -20.328 2.514 12.594 1 91 169 GLY A C 1
ATOM 1358 O O . GLY A 1 169 ? -21.188 2.461 11.727 1 91 169 GLY A O 1
ATOM 1359 N N . ARG A 1 170 ? -19.516 3.533 12.734 1 88.69 170 ARG A N 1
ATOM 1360 C CA . ARG A 1 170 ? -19.625 4.707 11.875 1 88.69 170 ARG A CA 1
ATOM 1361 C C . ARG A 1 170 ? -19.234 4.375 10.445 1 88.69 170 ARG A C 1
ATOM 1363 O O . ARG A 1 170 ? -19.828 4.895 9.5 1 88.69 170 ARG A O 1
ATOM 1370 N N . LEU A 1 171 ? -18.266 3.518 10.297 1 91.94 171 LEU A N 1
ATOM 1371 C CA . LEU A 1 171 ? -17.766 3.131 8.984 1 91.94 171 LEU A CA 1
ATOM 1372 C C . LEU A 1 171 ? -18.797 2.264 8.25 1 91.94 171 LEU A C 1
ATOM 1374 O O . LEU A 1 171 ? -18.984 2.424 7.043 1 91.94 171 LEU A O 1
ATOM 1378 N N . SER A 1 172 ? -19.359 1.394 8.914 1 93.25 172 SER A N 1
ATOM 1379 C CA . SER A 1 172 ? -20.297 0.459 8.305 1 93.25 172 SER A CA 1
ATOM 1380 C C . SER A 1 172 ? -21.656 1.113 8.078 1 93.25 172 SER A C 1
ATOM 1382 O O . SER A 1 172 ? -22.25 0.964 7.004 1 93.25 172 SER A O 1
ATOM 1384 N N . GLY A 1 173 ? -22.109 1.838 9.07 1 91.62 173 GLY A N 1
ATOM 1385 C CA . GLY A 1 173 ? -23.469 2.365 9.055 1 91.62 173 GLY A CA 1
ATOM 1386 C C . GLY A 1 173 ? -24.531 1.3 9.273 1 91.62 173 GLY A C 1
ATOM 1387 O O . GLY A 1 173 ? -24.203 0.119 9.414 1 91.62 173 GLY A O 1
ATOM 1388 N N . LYS A 1 174 ? -25.781 1.77 9.266 1 91.56 174 LYS A N 1
ATOM 1389 C CA . LYS A 1 174 ? -26.891 0.832 9.43 1 91.56 174 LYS A CA 1
ATOM 1390 C C . LYS A 1 174 ? -26.969 -0.13 8.25 1 91.56 174 LYS A C 1
ATOM 1392 O O . LYS A 1 174 ? -27.156 0.295 7.109 1 91.56 174 LYS A O 1
ATOM 1397 N N . GLY A 1 175 ? -26.812 -1.401 8.578 1 92.38 175 GLY A N 1
ATOM 1398 C CA . GLY A 1 175 ? -26.891 -2.41 7.535 1 92.38 175 GLY A CA 1
ATOM 1399 C C . GLY A 1 175 ? -25.766 -2.303 6.523 1 92.38 175 GLY A C 1
ATOM 1400 O O . GLY A 1 175 ? -25.891 -2.773 5.391 1 92.38 175 GLY A O 1
ATOM 1401 N N . GLY A 1 176 ? -24.828 -1.53 6.781 1 92.56 176 GLY A N 1
ATOM 1402 C CA . GLY A 1 176 ? -23.688 -1.396 5.887 1 92.56 176 GLY A CA 1
ATOM 1403 C C . GLY A 1 176 ? -23.906 -0.341 4.816 1 92.56 176 GLY A C 1
ATOM 1404 O O . GLY A 1 176 ? -23.172 -0.312 3.82 1 92.56 176 GLY A O 1
ATOM 1405 N N . LYS A 1 177 ? -24.766 0.528 5.07 1 92.44 177 LYS A N 1
ATOM 1406 C CA . LYS A 1 177 ? -25.156 1.494 4.047 1 92.44 177 LYS A CA 1
ATOM 1407 C C . LYS A 1 177 ? -24.047 2.52 3.814 1 92.44 177 LYS A C 1
ATOM 1409 O O . LYS A 1 177 ? -23.828 2.959 2.684 1 92.44 177 LYS A O 1
ATOM 1414 N N . THR A 1 178 ? -23.406 2.914 4.832 1 92.75 178 THR A N 1
ATOM 1415 C CA . THR A 1 178 ? -22.344 3.904 4.703 1 92.75 178 THR A CA 1
ATOM 1416 C C . THR A 1 178 ? -21.156 3.332 3.92 1 92.75 178 THR A C 1
ATOM 1418 O O . THR A 1 178 ? -20.656 3.971 2.996 1 92.75 178 THR A O 1
ATOM 1421 N N . LYS A 1 179 ? -20.766 2.158 4.27 1 93.62 179 LYS A N 1
ATOM 1422 C CA . LYS A 1 179 ? -19.688 1.472 3.553 1 93.62 179 LYS A CA 1
ATOM 1423 C C . LYS A 1 179 ? -20.016 1.336 2.07 1 93.62 179 LYS A C 1
ATOM 1425 O O . LYS A 1 179 ? -19.188 1.635 1.212 1 93.62 179 LYS A O 1
ATOM 1430 N N . PHE A 1 180 ? -21.203 0.953 1.81 1 93.19 180 PHE A N 1
ATOM 1431 C CA . PHE A 1 180 ? -21.625 0.761 0.429 1 93.19 180 PHE A CA 1
ATOM 1432 C C . PHE A 1 180 ? -21.656 2.088 -0.321 1 93.19 180 PHE A C 1
ATOM 1434 O O . PHE A 1 180 ? -21.297 2.145 -1.5 1 93.19 180 PHE A O 1
ATOM 1441 N N . ALA A 1 181 ? -22.031 3.102 0.34 1 92.69 181 ALA A N 1
ATOM 1442 C CA . ALA A 1 181 ? -22.078 4.426 -0.278 1 92.69 181 ALA A CA 1
ATOM 1443 C C . ALA A 1 181 ? -20.672 4.887 -0.666 1 92.69 181 ALA A C 1
ATOM 1445 O O . ALA A 1 181 ? -20.469 5.414 -1.762 1 92.69 181 ALA A O 1
ATOM 1446 N N . ILE A 1 182 ? -19.766 4.652 0.181 1 93.88 182 ILE A N 1
ATOM 1447 C CA . ILE A 1 182 ? -18.391 5.051 -0.092 1 93.88 182 ILE A CA 1
ATOM 1448 C C . ILE A 1 182 ? -17.828 4.219 -1.246 1 93.88 182 ILE A C 1
ATOM 1450 O O . ILE A 1 182 ? -17.156 4.75 -2.139 1 93.88 182 ILE A O 1
ATOM 1454 N N . GLU A 1 183 ? -18.125 2.949 -1.244 1 95.25 183 GLU A N 1
ATOM 1455 C CA . GLU A 1 183 ? -17.672 2.062 -2.311 1 95.25 183 GLU A CA 1
ATOM 1456 C C . GLU A 1 183 ? -18.188 2.527 -3.67 1 95.25 183 GLU A C 1
ATOM 1458 O O . GLU A 1 183 ? -17.438 2.58 -4.641 1 95.25 183 GLU A O 1
ATOM 1463 N N . ASN A 1 184 ? -19.359 2.91 -3.648 1 93 184 ASN A N 1
ATOM 1464 C CA . ASN A 1 184 ? -19.984 3.301 -4.91 1 93 184 ASN A CA 1
ATOM 1465 C C . ASN A 1 184 ? -19.5 4.676 -5.367 1 93 184 ASN A C 1
ATOM 1467 O O . ASN A 1 184 ? -19.266 4.895 -6.555 1 93 184 ASN A O 1
ATOM 1471 N N . SER A 1 185 ? -19.359 5.523 -4.43 1 91.94 185 SER A N 1
ATOM 1472 C CA . SER A 1 185 ? -18.953 6.883 -4.777 1 91.94 185 SER A CA 1
ATOM 1473 C C . SER A 1 185 ? -17.5 6.934 -5.219 1 91.94 185 SER A C 1
ATOM 1475 O O . SER A 1 185 ? -17.109 7.785 -6.027 1 91.94 185 SER A O 1
ATOM 1477 N N . THR A 1 186 ? -16.672 6.02 -4.684 1 93.5 186 THR A N 1
ATOM 1478 C CA . THR A 1 186 ? -15.25 6.059 -4.977 1 93.5 186 THR A CA 1
ATOM 1479 C C . THR A 1 186 ? -14.867 4.938 -5.938 1 93.5 186 THR A C 1
ATOM 1481 O O . THR A 1 186 ? -13.711 4.844 -6.355 1 93.5 186 THR A O 1
ATOM 1484 N N . LYS A 1 187 ? -15.797 4.086 -6.281 1 94.5 187 LYS A N 1
ATOM 1485 C CA . LYS A 1 187 ? -15.555 2.938 -7.152 1 94.5 187 LYS A CA 1
ATOM 1486 C C . LYS A 1 187 ? -14.461 2.037 -6.582 1 94.5 187 LYS A C 1
ATOM 1488 O O . LYS A 1 187 ? -13.516 1.682 -7.281 1 94.5 187 LYS A O 1
ATOM 1493 N N . THR A 1 188 ? -14.602 1.769 -5.367 1 96.88 188 THR A N 1
ATOM 1494 C CA . THR A 1 188 ? -13.703 0.864 -4.656 1 96.88 188 THR A CA 1
ATOM 1495 C C . THR A 1 188 ? -14.492 -0.252 -3.975 1 96.88 188 THR A C 1
ATOM 1497 O O . THR A 1 188 ? -15.719 -0.231 -3.957 1 96.88 188 THR A O 1
ATOM 1500 N N . ARG A 1 189 ? -13.836 -1.228 -3.541 1 97.94 189 ARG A N 1
ATOM 1501 C CA . ARG A 1 189 ? -14.375 -2.246 -2.646 1 97.94 189 ARG A CA 1
ATOM 1502 C C . ARG A 1 189 ? -13.68 -2.207 -1.29 1 97.94 189 ARG A C 1
ATOM 1504 O O . ARG A 1 189 ? -12.461 -2.053 -1.217 1 97.94 189 ARG A O 1
ATOM 1511 N N . ILE A 1 190 ? -14.5 -2.326 -0.267 1 97.44 190 ILE A N 1
ATOM 1512 C CA . ILE A 1 190 ? -13.953 -2.146 1.075 1 97.44 190 ILE A CA 1
ATOM 1513 C C . ILE A 1 190 ? -14.289 -3.363 1.935 1 97.44 190 ILE A C 1
ATOM 1515 O O . ILE A 1 190 ? -15.43 -3.834 1.937 1 97.44 190 ILE A O 1
ATOM 1519 N N . VAL A 1 191 ? -13.25 -3.902 2.619 1 97.5 191 VAL A N 1
ATOM 1520 C CA . VAL A 1 191 ? -13.422 -4.969 3.604 1 97.5 191 VAL A CA 1
ATOM 1521 C C . VAL A 1 191 ? -12.969 -4.477 4.977 1 97.5 191 VAL A C 1
ATOM 1523 O O . VAL A 1 191 ? -11.859 -3.959 5.125 1 97.5 191 VAL A O 1
ATOM 1526 N N . ILE A 1 192 ? -13.859 -4.516 5.902 1 94.38 192 ILE A N 1
ATOM 1527 C CA . ILE A 1 192 ? -13.516 -4.172 7.281 1 94.38 192 ILE A CA 1
ATOM 1528 C C . ILE A 1 192 ? -13.273 -5.445 8.086 1 94.38 192 ILE A C 1
ATOM 1530 O O . ILE A 1 192 ? -14.172 -6.27 8.258 1 94.38 192 ILE A O 1
ATOM 1534 N N . ALA A 1 193 ? -11.984 -5.645 8.469 1 92 193 ALA A N 1
ATOM 1535 C CA . ALA A 1 193 ? -11.586 -6.832 9.227 1 92 193 ALA A CA 1
ATOM 1536 C C . ALA A 1 193 ? -10.977 -6.445 10.57 1 92 193 ALA A C 1
ATOM 1538 O O . ALA A 1 193 ? -9.789 -6.113 10.648 1 92 193 ALA A O 1
ATOM 1539 N N . ASP A 1 194 ? -11.82 -6.516 11.648 1 87.12 194 ASP A N 1
ATOM 1540 C CA . ASP A 1 194 ? -11.383 -6.176 13 1 87.12 194 ASP A CA 1
ATOM 1541 C C . ASP A 1 194 ? -10.859 -4.746 13.07 1 87.12 194 ASP A C 1
ATOM 1543 O O . ASP A 1 194 ? -11.633 -3.789 12.977 1 87.12 194 ASP A O 1
ATOM 1547 N N . THR A 1 195 ? -9.5 -4.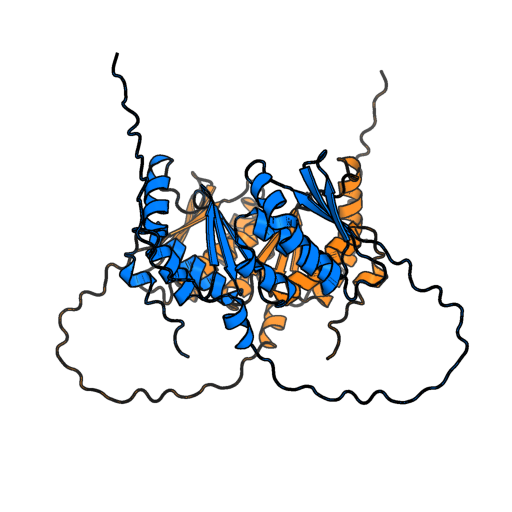621 13.125 1 86.81 195 THR A N 1
ATOM 1548 C CA . THR A 1 195 ? -8.945 -3.285 13.289 1 86.81 195 THR A CA 1
ATOM 1549 C C . THR A 1 195 ? -8.32 -2.789 11.984 1 86.81 195 THR A C 1
ATOM 1551 O O . THR A 1 195 ? -7.699 -1.726 11.953 1 86.81 195 THR A O 1
ATOM 1554 N N . ARG A 1 196 ? -8.578 -3.541 10.938 1 92.31 196 ARG A N 1
ATOM 1555 C CA . ARG A 1 196 ? -7.992 -3.148 9.656 1 92.31 196 ARG A CA 1
ATOM 1556 C C . ARG A 1 196 ? -9.07 -2.949 8.594 1 92.31 196 ARG A C 1
ATOM 1558 O O . ARG A 1 196 ? -10.078 -3.658 8.586 1 92.31 196 ARG A O 1
ATOM 1565 N N . ILE A 1 197 ? -8.766 -1.976 7.785 1 95.38 197 ILE A N 1
ATOM 1566 C CA . ILE A 1 197 ? -9.609 -1.724 6.621 1 95.38 197 ILE A CA 1
ATOM 1567 C C . ILE A 1 197 ? -8.812 -1.985 5.344 1 95.38 197 ILE A C 1
ATOM 1569 O O . ILE A 1 197 ? -7.695 -1.492 5.191 1 95.38 197 ILE A O 1
ATOM 1573 N N . HIS A 1 198 ? -9.352 -2.834 4.496 1 97.62 198 HIS A N 1
ATOM 1574 C CA . HIS A 1 198 ? -8.742 -3.104 3.201 1 97.62 198 HIS A CA 1
ATOM 1575 C C . HIS A 1 198 ? -9.539 -2.463 2.07 1 97.62 198 HIS A C 1
ATOM 1577 O O . HIS A 1 198 ? -10.766 -2.604 2.014 1 97.62 198 HIS A O 1
ATOM 1583 N N . ILE A 1 199 ? -8.844 -1.737 1.248 1 97.5 199 ILE A N 1
ATOM 1584 C CA . ILE A 1 199 ? -9.492 -1.043 0.142 1 97.5 199 ILE A CA 1
ATOM 1585 C C . ILE A 1 199 ? -8.922 -1.539 -1.186 1 97.5 199 ILE A C 1
ATOM 1587 O O . ILE A 1 199 ? -7.703 -1.585 -1.365 1 97.5 199 ILE A O 1
ATOM 1591 N N . LEU A 1 200 ? -9.789 -1.974 -2.057 1 98.38 200 LEU A N 1
ATOM 1592 C CA . LEU A 1 200 ? -9.414 -2.406 -3.4 1 98.38 200 LEU A CA 1
ATOM 1593 C C . LEU A 1 200 ? -9.867 -1.39 -4.441 1 98.38 200 LEU A C 1
ATOM 1595 O O . LEU A 1 200 ? -11.016 -0.94 -4.426 1 98.38 200 LEU A O 1
ATOM 1599 N N . GLY A 1 201 ? -8.922 -0.947 -5.301 1 97.38 201 GLY A N 1
ATOM 1600 C CA . GLY A 1 201 ? -9.25 0.011 -6.344 1 97.38 201 GLY A CA 1
ATOM 1601 C C . GLY A 1 201 ? -8.023 0.63 -6.988 1 97.38 201 GLY A C 1
ATOM 1602 O O . GLY A 1 201 ? -6.902 0.157 -6.781 1 97.38 201 GLY A O 1
ATOM 1603 N N . ALA A 1 202 ? -8.336 1.541 -7.848 1 95.62 202 ALA A N 1
ATOM 1604 C CA . ALA A 1 202 ? -7.25 2.336 -8.422 1 95.62 202 ALA A CA 1
ATOM 1605 C C . ALA A 1 202 ? -6.676 3.301 -7.391 1 95.62 202 ALA A C 1
ATOM 1607 O O . ALA A 1 202 ? -7.352 3.666 -6.426 1 95.62 202 ALA A O 1
ATOM 1608 N N . PHE A 1 203 ? -5.523 3.691 -7.625 1 91.12 203 PHE A N 1
ATOM 1609 C CA . PHE A 1 203 ? -4.789 4.492 -6.652 1 91.12 203 PHE A CA 1
ATOM 1610 C C . PHE A 1 203 ? -5.574 5.738 -6.27 1 91.12 203 PHE A C 1
ATOM 1612 O O . PHE A 1 203 ? -5.801 6 -5.086 1 91.12 203 PHE A O 1
ATOM 1619 N N . SER A 1 204 ? -5.996 6.512 -7.25 1 90.62 204 SER A N 1
ATOM 1620 C CA . SER A 1 204 ? -6.719 7.75 -6.984 1 90.62 204 SER A CA 1
ATOM 1621 C C . SER A 1 204 ? -8.016 7.484 -6.238 1 90.62 204 SER A C 1
ATOM 1623 O O . SER A 1 204 ? -8.398 8.25 -5.352 1 90.62 204 SER A O 1
ATOM 1625 N N . ASN A 1 205 ? -8.68 6.402 -6.594 1 93.62 205 ASN A N 1
ATOM 1626 C CA . ASN A 1 205 ? -9.93 6.023 -5.945 1 93.62 205 ASN A CA 1
ATOM 1627 C C . ASN A 1 205 ? -9.703 5.617 -4.492 1 93.62 205 ASN A C 1
ATOM 1629 O O . ASN A 1 205 ? -10.5 5.965 -3.613 1 93.62 205 ASN A O 1
ATOM 1633 N N . ILE A 1 206 ? -8.633 4.938 -4.289 1 94.94 206 ILE A N 1
ATOM 1634 C CA . ILE A 1 206 ? -8.305 4.496 -2.938 1 94.94 206 ILE A CA 1
ATOM 1635 C C . ILE A 1 206 ? -8.016 5.711 -2.059 1 94.94 206 ILE A C 1
ATOM 1637 O O . ILE A 1 206 ? -8.43 5.758 -0.899 1 94.94 206 ILE A O 1
ATOM 1641 N N . LYS A 1 207 ? -7.336 6.652 -2.578 1 91 207 LYS A N 1
ATOM 1642 C CA . LYS A 1 207 ? -7.027 7.859 -1.818 1 91 207 LYS A CA 1
ATOM 1643 C C . LYS A 1 207 ? -8.305 8.562 -1.368 1 91 207 LYS A C 1
ATOM 1645 O O . LYS A 1 207 ? -8.422 8.969 -0.208 1 91 207 LYS A O 1
ATOM 1650 N N . THR A 1 208 ? -9.172 8.695 -2.271 1 89.88 208 THR A N 1
ATOM 1651 C CA . THR A 1 208 ? -10.43 9.352 -1.959 1 89.88 208 THR A CA 1
ATOM 1652 C C . THR A 1 208 ? -11.219 8.555 -0.93 1 89.88 208 THR A C 1
ATOM 1654 O O . THR A 1 208 ? -11.781 9.125 0.01 1 89.88 208 THR A O 1
ATOM 1657 N N . ALA A 1 209 ? -11.234 7.25 -1.139 1 93.56 209 ALA A N 1
ATOM 1658 C CA . ALA A 1 209 ? -11.93 6.391 -0.181 1 93.56 209 ALA A CA 1
ATOM 1659 C C . ALA A 1 209 ? -11.305 6.5 1.207 1 93.56 209 ALA A C 1
ATOM 1661 O O . ALA A 1 209 ? -12.016 6.625 2.207 1 93.56 209 ALA A O 1
ATOM 1662 N N . ARG A 1 210 ? -10.055 6.477 1.213 1 91.25 210 ARG A N 1
ATOM 1663 C CA . ARG A 1 210 ? -9.32 6.559 2.469 1 91.25 210 ARG A CA 1
ATOM 1664 C C . ARG A 1 210 ? -9.633 7.855 3.205 1 91.25 210 ARG A C 1
ATOM 1666 O O . ARG A 1 210 ? -9.883 7.844 4.414 1 91.25 210 ARG A O 1
ATOM 1673 N N . ASP A 1 211 ? -9.617 8.922 2.5 1 86.69 211 ASP A N 1
ATOM 1674 C CA . ASP A 1 211 ? -9.93 10.211 3.102 1 86.69 211 ASP A CA 1
ATOM 1675 C C . ASP A 1 211 ? -11.344 10.219 3.688 1 86.69 211 ASP A C 1
ATOM 1677 O O . ASP A 1 211 ? -11.57 10.742 4.781 1 86.69 211 ASP A O 1
ATOM 1681 N N . SER A 1 212 ? -12.234 9.648 2.959 1 89.5 212 SER A N 1
ATOM 1682 C CA . SER A 1 212 ? -13.617 9.562 3.424 1 89.5 212 SER A CA 1
ATOM 1683 C C . SER A 1 212 ? -13.719 8.727 4.695 1 89.5 212 SER A C 1
ATOM 1685 O O . SER A 1 212 ? -14.414 9.109 5.641 1 89.5 212 SER A O 1
ATOM 1687 N N . LEU A 1 213 ? -12.984 7.664 4.75 1 91 213 LEU A N 1
ATOM 1688 C CA . LEU A 1 213 ? -13.008 6.777 5.91 1 91 213 LEU A CA 1
ATOM 1689 C C . LEU A 1 213 ? -12.422 7.473 7.137 1 91 213 LEU A C 1
ATOM 1691 O O . LEU A 1 213 ? -12.977 7.379 8.234 1 91 213 LEU A O 1
ATOM 1695 N N . TYR A 1 214 ? -11.383 8.211 6.891 1 86.62 214 TYR A N 1
ATOM 1696 C CA . TYR A 1 214 ? -10.766 8.938 8 1 86.62 214 TYR A CA 1
ATOM 1697 C C . TYR A 1 214 ? -11.695 10.031 8.516 1 86.62 214 TYR A C 1
ATOM 1699 O O . TYR A 1 214 ? -11.789 10.25 9.727 1 86.62 214 TYR A O 1
ATOM 1707 N N . SER A 1 215 ? -12.344 10.633 7.602 1 85.62 215 SER A N 1
ATOM 1708 C CA . SER A 1 215 ? -13.273 11.68 8.008 1 85.62 215 SER A CA 1
ATOM 1709 C C . SER A 1 215 ? -14.391 11.109 8.875 1 85.62 215 SER A C 1
ATOM 1711 O O . SER A 1 215 ? -14.789 11.727 9.867 1 85.62 215 SER A O 1
ATOM 1713 N N . LEU A 1 216 ? -14.805 9.969 8.578 1 87.5 216 LEU A N 1
ATOM 1714 C CA . LEU A 1 216 ? -15.867 9.328 9.352 1 87.5 216 LEU A CA 1
ATOM 1715 C C . LEU A 1 216 ? -15.367 8.922 10.727 1 87.5 216 LEU A C 1
ATOM 1717 O O . LEU A 1 216 ? -16.047 9.148 11.734 1 87.5 216 LEU A O 1
ATOM 1721 N N . ILE A 1 217 ? -14.203 8.391 10.703 1 86.69 217 ILE A N 1
ATOM 1722 C CA . ILE A 1 217 ? -13.625 7.938 11.969 1 86.69 217 ILE A CA 1
ATOM 1723 C C . ILE A 1 217 ? -13.414 9.133 12.891 1 86.69 217 ILE A C 1
ATOM 1725 O O . ILE A 1 217 ? -13.578 9.023 14.109 1 86.69 217 ILE A O 1
ATOM 1729 N N . MET A 1 218 ? -13.156 10.242 12.312 1 80.62 218 MET A N 1
ATOM 1730 C CA . MET A 1 218 ? -12.852 11.438 13.086 1 80.62 218 MET A CA 1
ATOM 1731 C C . MET A 1 218 ? -14.133 12.156 13.516 1 80.62 218 MET A C 1
ATOM 1733 O O . MET A 1 218 ? -14.086 13.133 14.266 1 80.62 218 MET A O 1
ATOM 1737 N N . GLY A 1 219 ? -15.219 11.695 13.008 1 80.88 219 GLY A N 1
ATOM 1738 C CA . GLY A 1 219 ? -16.469 12.219 13.555 1 80.88 219 GLY A CA 1
ATOM 1739 C C . GLY A 1 219 ? -17.266 13.023 12.555 1 80.88 219 GLY A C 1
ATOM 1740 O O . GLY A 1 219 ? -18.344 13.531 12.875 1 80.88 219 GLY A O 1
ATOM 1741 N N . SER A 1 220 ? -16.734 13.148 11.398 1 82.88 220 SER A N 1
ATOM 1742 C CA . SER A 1 220 ? -17.516 13.836 10.383 1 82.88 220 SER A CA 1
ATOM 1743 C C . SER A 1 220 ? -18.812 13.094 10.094 1 82.88 220 SER A C 1
ATOM 1745 O O . SER A 1 220 ? -18.844 11.859 10.047 1 82.88 220 SER A O 1
ATOM 1747 N N . PRO A 1 221 ? -19.891 13.875 9.945 1 82.69 221 PRO A N 1
ATOM 1748 C CA . PRO A 1 221 ? -21.156 13.211 9.641 1 82.69 221 PRO A CA 1
ATOM 1749 C C . PRO A 1 221 ? -21.125 12.477 8.297 1 82.69 221 PRO A C 1
ATOM 1751 O O . PRO A 1 221 ? -20.5 12.953 7.344 1 82.69 221 PRO A O 1
ATOM 1754 N N . ALA A 1 222 ? -21.844 11.352 8.203 1 80.19 222 ALA A N 1
ATOM 1755 C CA . ALA A 1 222 ? -21.875 10.5 7.02 1 80.19 222 ALA A CA 1
ATOM 1756 C C . ALA A 1 222 ? -22.406 11.266 5.812 1 80.19 222 ALA A C 1
ATOM 1758 O O . ALA A 1 222 ? -21.938 11.078 4.691 1 80.19 222 ALA A O 1
ATOM 1759 N N . GLY A 1 223 ? -23.359 12.047 6 1 75.06 223 GLY A N 1
ATOM 1760 C CA . GLY A 1 223 ? -23.969 12.789 4.902 1 75.06 223 GLY A CA 1
ATOM 1761 C C . GLY A 1 223 ? -22.984 13.695 4.184 1 75.06 223 GLY A C 1
ATOM 1762 O O . GLY A 1 223 ? -23.141 13.961 2.99 1 75.06 223 GLY A O 1
ATOM 1763 N N . LYS A 1 224 ? -21.984 14.203 4.879 1 67 224 LYS A N 1
ATO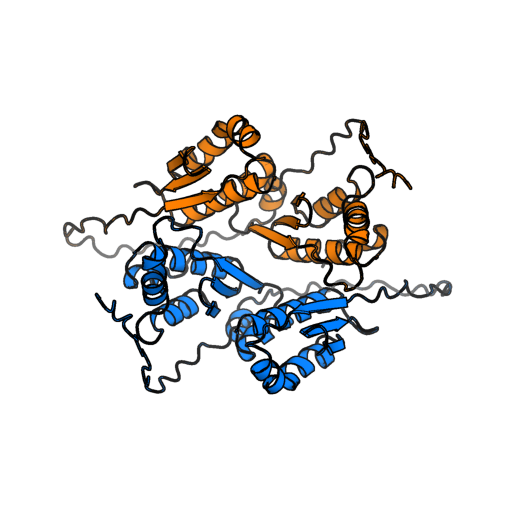M 1764 C CA . LYS A 1 224 ? -21 15.102 4.297 1 67 224 LYS A CA 1
ATOM 1765 C C . LYS A 1 224 ? -19.922 14.32 3.539 1 67 224 LYS A C 1
ATOM 1767 O O . LYS A 1 224 ? -19.328 14.844 2.596 1 67 224 LYS A O 1
ATOM 1772 N N . VAL A 1 225 ? -19.625 13.172 3.977 1 63.66 225 VAL A N 1
ATOM 1773 C CA . VAL A 1 225 ? -18.547 12.367 3.402 1 63.66 225 VAL A CA 1
ATOM 1774 C C . VAL A 1 225 ? -19 11.781 2.066 1 63.66 225 VAL A C 1
ATOM 1776 O O . VAL A 1 225 ? -18.203 11.656 1.134 1 63.66 225 VAL A O 1
ATOM 1779 N N . TYR A 1 226 ? -20.266 11.352 1.864 1 56.72 226 TYR A N 1
ATOM 1780 C CA . TYR A 1 226 ? -20.781 10.773 0.628 1 56.72 226 TYR A CA 1
ATOM 1781 C C . TYR A 1 226 ? -20.734 11.789 -0.508 1 56.72 226 TYR A C 1
ATOM 1783 O O . TYR A 1 226 ? -20.625 11.414 -1.678 1 56.72 226 TYR A O 1
ATOM 1791 N N . VAL A 1 227 ? -20.984 13.039 -0.27 1 45.22 227 VAL A N 1
ATOM 1792 C CA . VAL A 1 227 ? -21.047 14.055 -1.31 1 45.22 227 VAL A CA 1
ATOM 1793 C C . VAL A 1 227 ? -19.672 14.258 -1.932 1 45.22 227 VAL A C 1
ATOM 1795 O O . VAL A 1 227 ? -19.484 15.133 -2.777 1 45.22 227 VAL A O 1
ATOM 1798 N N . ILE A 1 228 ? -18.703 13.68 -1.428 1 42.91 228 ILE A N 1
ATOM 1799 C CA . ILE A 1 228 ? -17.438 13.961 -2.104 1 42.91 228 ILE A CA 1
ATOM 1800 C C . ILE A 1 228 ? -17.469 13.383 -3.52 1 42.91 228 ILE A C 1
ATOM 1802 O O . ILE A 1 228 ? -17.344 12.172 -3.707 1 42.91 228 ILE A O 1
ATOM 1806 N N . GLU A 1 229 ? -18.453 13.617 -4.285 1 41.38 229 GLU A N 1
ATOM 1807 C CA . GLU A 1 229 ? -18.438 13.461 -5.734 1 41.38 229 GLU A CA 1
ATOM 1808 C C . GLU A 1 229 ? -17.047 13.734 -6.297 1 41.38 229 GLU A C 1
ATOM 1810 O O . GLU A 1 229 ? -16.359 14.664 -5.863 1 41.38 229 GLU A O 1
ATOM 1815 N N . PRO A 1 230 ? -16.453 12.711 -6.887 1 39.16 230 PRO A N 1
ATOM 1816 C CA . PRO A 1 230 ? -15.273 13.156 -7.641 1 39.16 230 PRO A CA 1
ATOM 1817 C C . PRO A 1 230 ? -15.445 14.555 -8.234 1 39.16 230 PRO A C 1
ATOM 1819 O O . PRO A 1 230 ? -16.5 14.867 -8.781 1 39.16 230 PRO A O 1
ATOM 1822 N N . LYS A 1 231 ? -14.805 15.547 -7.648 1 32.12 231 LYS A N 1
ATOM 1823 C CA . LYS A 1 231 ? -14.984 16.859 -8.258 1 32.12 231 LYS A CA 1
ATOM 1824 C C . LYS A 1 231 ? -14.969 16.766 -9.781 1 32.12 231 LYS A C 1
ATOM 1826 O O . LYS A 1 231 ? -14.047 16.203 -10.359 1 32.12 231 LYS A O 1
ATOM 1831 N N . LYS A 1 232 ? -16.156 16.672 -10.422 1 28.45 232 LYS A N 1
ATOM 1832 C CA . LYS A 1 232 ? -16.25 16.938 -11.852 1 28.45 232 LYS A CA 1
ATOM 1833 C C . LYS A 1 232 ? -15.289 18.047 -12.273 1 28.45 232 LYS A C 1
ATOM 1835 O O . LYS A 1 232 ? -15.375 19.172 -11.781 1 28.45 232 LYS A O 1
ATOM 1840 N N . LEU A 1 233 ? -14.016 17.531 -12.602 1 23.81 233 LEU A N 1
ATOM 1841 C CA . LEU A 1 233 ? -13.375 18.5 -13.477 1 23.81 233 LEU A CA 1
ATOM 1842 C C . LEU A 1 233 ? -14.32 18.938 -14.594 1 23.81 233 LEU A C 1
ATOM 1844 O O . LEU A 1 233 ? -15.008 18.109 -15.188 1 23.81 233 LEU A O 1
ATOM 1848 N N . MET B 1 1 ? 35.5 -25.234 24.469 1 22.5 1 MET B N 1
ATOM 1849 C CA . MET B 1 1 ? 34.938 -23.906 24.734 1 22.5 1 MET B CA 1
ATOM 1850 C C . MET B 1 1 ? 34.812 -23.109 23.438 1 22.5 1 MET B C 1
ATOM 1852 O O . MET B 1 1 ? 35.781 -22.5 22.984 1 22.5 1 MET B O 1
ATOM 1856 N N . SER B 1 2 ? 34.312 -23.547 22.375 1 22.58 2 SER B N 1
ATOM 1857 C CA . SER B 1 2 ? 34.531 -23.297 20.953 1 22.58 2 SER B CA 1
ATOM 1858 C C . SER B 1 2 ? 33.938 -21.984 20.516 1 22.58 2 SER B C 1
ATOM 1860 O O . SER B 1 2 ? 32.719 -21.781 20.641 1 22.58 2 SER B O 1
ATOM 1862 N N . SER B 1 3 ? 34.625 -20.781 20.672 1 22.77 3 SER B N 1
ATOM 1863 C CA . SER B 1 3 ? 34.375 -19.344 20.578 1 22.77 3 SER B CA 1
ATOM 1864 C C . SER B 1 3 ? 33.844 -18.969 19.188 1 22.77 3 SER B C 1
ATOM 1866 O O . SER B 1 3 ? 34.562 -19.172 18.188 1 22.77 3 SER B O 1
ATOM 1868 N N . THR B 1 4 ? 32.656 -19.25 18.828 1 23.75 4 THR B N 1
ATOM 1869 C CA . THR B 1 4 ? 32.094 -19.062 17.484 1 23.75 4 THR B CA 1
ATOM 1870 C C . THR B 1 4 ? 32.188 -17.594 17.062 1 23.75 4 THR B C 1
ATOM 1872 O O . THR B 1 4 ? 31.594 -16.719 17.703 1 23.75 4 THR B O 1
ATOM 1875 N N . ARG B 1 5 ? 33.312 -17.062 16.484 1 20.98 5 ARG B N 1
ATOM 1876 C CA . ARG B 1 5 ? 33.812 -15.773 16.016 1 20.98 5 ARG B CA 1
ATOM 1877 C C . ARG B 1 5 ? 32.812 -15.125 15.047 1 20.98 5 ARG B C 1
ATOM 1879 O O . ARG B 1 5 ? 32.531 -15.688 13.992 1 20.98 5 ARG B O 1
ATOM 1886 N N . TYR B 1 6 ? 31.812 -14.492 15.57 1 22.22 6 TYR B N 1
ATOM 1887 C CA . TYR B 1 6 ? 30.812 -13.711 14.844 1 22.22 6 TYR B CA 1
ATOM 1888 C C . TYR B 1 6 ? 31.469 -12.664 13.961 1 22.22 6 TYR B C 1
ATOM 1890 O O . TYR B 1 6 ? 32.375 -11.93 14.414 1 22.22 6 TYR B O 1
ATOM 1898 N N . CYS B 1 7 ? 31.859 -13.016 12.75 1 22.59 7 CYS B N 1
ATOM 1899 C CA . CYS B 1 7 ? 32.562 -12.188 11.789 1 22.59 7 CYS B CA 1
ATOM 1900 C C . CYS B 1 7 ? 31.938 -10.812 11.672 1 22.59 7 CYS B C 1
ATOM 1902 O O . CYS B 1 7 ? 30.719 -10.695 11.539 1 22.59 7 CYS B O 1
ATOM 1904 N N . ASP B 1 8 ? 32.469 -9.781 12.281 1 22.23 8 ASP B N 1
ATOM 1905 C CA . ASP B 1 8 ? 32.312 -8.328 12.32 1 22.23 8 ASP B CA 1
ATOM 1906 C C . ASP B 1 8 ? 32.344 -7.738 10.914 1 22.23 8 ASP B C 1
ATOM 1908 O O . ASP B 1 8 ? 33.406 -7.703 10.273 1 22.23 8 ASP B O 1
ATOM 1912 N N . VAL B 1 9 ? 31.609 -8.219 9.969 1 22.33 9 VAL B N 1
ATOM 1913 C CA . VAL B 1 9 ? 31.844 -7.695 8.625 1 22.33 9 VAL B CA 1
ATOM 1914 C C . VAL B 1 9 ? 31.672 -6.176 8.625 1 22.33 9 VAL B C 1
ATOM 1916 O O . VAL B 1 9 ? 30.594 -5.664 8.922 1 22.33 9 VAL B O 1
ATOM 1919 N N . ASN B 1 10 ? 32.656 -5.367 8.984 1 23.61 10 ASN B N 1
ATOM 1920 C CA . ASN B 1 10 ? 32.906 -3.93 8.922 1 23.61 10 ASN B CA 1
ATOM 1921 C C . ASN B 1 10 ? 32.781 -3.402 7.496 1 23.61 10 ASN B C 1
ATOM 1923 O O . ASN B 1 10 ? 33.75 -3.422 6.73 1 23.61 10 ASN B O 1
ATOM 1927 N N . ILE B 1 11 ? 31.844 -3.662 6.738 1 22.53 11 ILE B N 1
ATOM 1928 C CA . ILE B 1 11 ? 31.938 -3.234 5.344 1 22.53 11 ILE B CA 1
ATOM 1929 C C . ILE B 1 11 ? 31.969 -1.709 5.277 1 22.53 11 ILE B C 1
ATOM 1931 O O . ILE B 1 11 ? 30.938 -1.052 5.422 1 22.53 11 ILE B O 1
ATOM 1935 N N . PHE B 1 12 ? 32.906 -0.968 5.953 1 24.27 12 PHE B N 1
ATOM 1936 C CA . PHE B 1 12 ? 33.062 0.478 5.848 1 24.27 12 PHE B CA 1
ATOM 1937 C C . PHE B 1 12 ? 33.531 0.869 4.449 1 24.27 12 PHE B C 1
ATOM 1939 O O . PHE B 1 12 ? 34.75 0.786 4.145 1 24.27 12 PHE B O 1
ATOM 1946 N N . ALA B 1 13 ? 33 0.466 3.322 1 22.95 13 ALA B N 1
ATOM 1947 C CA . ALA B 1 13 ? 33.625 1.007 2.123 1 22.95 13 ALA B CA 1
ATOM 1948 C C . ALA B 1 13 ? 33.656 2.533 2.154 1 22.95 13 ALA B C 1
ATOM 1950 O O . ALA B 1 13 ? 32.688 3.164 2.559 1 22.95 13 ALA B O 1
ATOM 1951 N N . LYS B 1 14 ? 34.812 3.107 2.283 1 26.52 14 LYS B N 1
ATOM 1952 C CA . LYS B 1 14 ? 35.188 4.473 1.953 1 26.52 14 LYS B CA 1
ATOM 1953 C C . LYS B 1 14 ? 34.781 4.84 0.53 1 26.52 14 LYS B C 1
ATOM 1955 O O . LYS B 1 14 ? 35.406 4.398 -0.436 1 26.52 14 LYS B O 1
ATOM 1960 N N . GLY B 1 15 ? 33.594 4.633 0.077 1 22.61 15 GLY B N 1
ATOM 1961 C CA . GLY B 1 15 ? 33.188 4.887 -1.292 1 22.61 15 GLY B CA 1
ATOM 1962 C C . GLY B 1 15 ? 33.531 6.281 -1.773 1 22.61 15 GLY B C 1
ATOM 1963 O O . GLY B 1 15 ? 33.469 7.242 -1.004 1 22.61 15 GLY B O 1
ATOM 1964 N N . ASP B 1 16 ? 34.438 6.406 -2.682 1 25.7 16 ASP B N 1
ATOM 1965 C CA . ASP B 1 16 ? 34.625 7.559 -3.561 1 25.7 16 ASP B CA 1
ATOM 1966 C C . ASP B 1 16 ? 33.281 8.172 -3.955 1 25.7 16 ASP B C 1
ATOM 1968 O O . ASP B 1 16 ? 32.281 7.469 -4.031 1 25.7 16 ASP B O 1
ATOM 1972 N N . ASP B 1 17 ? 33.125 9.508 -3.939 1 26.39 17 ASP B N 1
ATOM 1973 C CA . ASP B 1 17 ? 32.094 10.531 -4.094 1 26.39 17 ASP B CA 1
ATOM 1974 C C . ASP B 1 17 ? 31.375 10.383 -5.426 1 26.39 17 ASP B C 1
ATOM 1976 O O . ASP B 1 17 ? 31.703 11.055 -6.402 1 26.39 17 ASP B O 1
ATOM 1980 N N . LEU B 1 18 ? 31.266 9.289 -6.102 1 27.34 18 LEU B N 1
ATOM 1981 C CA . LEU B 1 18 ? 30.5 9.492 -7.324 1 27.34 18 LEU B CA 1
ATOM 1982 C C . LEU B 1 18 ? 29.156 10.172 -7.016 1 27.34 18 LEU B C 1
ATOM 1984 O O . LEU B 1 18 ? 28.344 9.625 -6.277 1 27.34 18 LEU B O 1
ATOM 1988 N N . GLN B 1 19 ? 28.984 11.445 -7.004 1 26.44 19 GLN B N 1
ATOM 1989 C CA . GLN B 1 19 ? 27.859 12.375 -6.945 1 26.44 19 GLN B CA 1
ATOM 1990 C C . GLN B 1 19 ? 26.734 11.93 -7.859 1 26.44 19 GLN B C 1
ATOM 1992 O O . GLN B 1 19 ? 26.562 12.461 -8.961 1 26.44 19 GLN B O 1
ATOM 1997 N N . ASN B 1 20 ? 26.594 10.711 -8.195 1 31.83 20 ASN B N 1
ATOM 1998 C CA . ASN B 1 20 ? 25.484 10.43 -9.102 1 31.83 20 ASN B CA 1
ATOM 1999 C C . ASN B 1 20 ? 24.141 10.789 -8.461 1 31.83 20 ASN B C 1
ATOM 2001 O O . ASN B 1 20 ? 23.625 10.031 -7.645 1 31.83 20 ASN B O 1
ATOM 2005 N N . GLN B 1 21 ? 23.797 11.969 -8.18 1 31.36 21 GLN B N 1
ATOM 2006 C CA . GLN B 1 21 ? 22.547 12.523 -7.645 1 31.36 21 GLN B CA 1
ATOM 2007 C C . GLN B 1 21 ? 21.344 12.031 -8.438 1 31.36 21 GLN B C 1
ATOM 2009 O O . GLN B 1 21 ? 21.297 12.18 -9.656 1 31.36 21 GLN B O 1
ATOM 2014 N N . ALA B 1 22 ? 20.828 10.969 -7.984 1 42.06 22 ALA B N 1
ATOM 2015 C CA . ALA B 1 22 ? 19.547 10.625 -8.602 1 42.06 22 ALA B CA 1
ATOM 2016 C C . ALA B 1 22 ? 18.672 11.867 -8.781 1 42.06 22 ALA B C 1
ATOM 2018 O O . ALA B 1 22 ? 18.688 12.773 -7.945 1 42.06 22 ALA B O 1
ATOM 2019 N N . GLN B 1 23 ? 18.234 12.203 -10.07 1 44.62 23 GLN B N 1
ATOM 2020 C CA . GLN B 1 23 ? 17.375 13.344 -10.375 1 44.62 23 GLN B CA 1
ATOM 2021 C C . GLN B 1 23 ? 16.156 13.367 -9.469 1 44.62 23 GLN B C 1
ATOM 2023 O O . GLN B 1 23 ? 15.617 12.312 -9.109 1 44.62 23 GLN B O 1
ATOM 2028 N N . PRO B 1 24 ? 15.969 14.453 -8.859 1 42.25 24 PRO B N 1
ATOM 2029 C CA . PRO B 1 24 ? 14.805 14.586 -7.984 1 42.25 24 PRO B CA 1
ATOM 2030 C C . PRO B 1 24 ? 13.516 14.078 -8.633 1 42.25 24 PRO B C 1
ATOM 2032 O O . PRO B 1 24 ? 13.359 14.172 -9.852 1 42.25 24 PRO B O 1
ATOM 2035 N N . LEU B 1 25 ? 12.766 13.258 -7.965 1 45.97 25 LEU B N 1
ATOM 2036 C CA . LEU B 1 25 ? 11.508 12.672 -8.43 1 45.97 25 LEU B CA 1
ATOM 2037 C C . LEU B 1 25 ? 10.648 13.727 -9.117 1 45.97 25 LEU B C 1
ATOM 2039 O O . LEU B 1 25 ? 9.836 13.398 -9.984 1 45.97 25 LEU B O 1
ATOM 2043 N N . GLU B 1 26 ? 10.828 15.031 -8.625 1 44.84 26 GLU B N 1
ATOM 2044 C CA . GLU B 1 26 ? 10.047 16.094 -9.242 1 44.84 26 GLU B CA 1
ATOM 2045 C C . GLU B 1 26 ? 10.281 16.156 -10.75 1 44.84 26 GLU B C 1
ATOM 2047 O O . GLU B 1 26 ? 9.359 16.453 -11.516 1 44.84 26 GLU B O 1
ATOM 2052 N N . ASP B 1 27 ? 11.352 15.922 -11.086 1 44.78 27 ASP B N 1
ATOM 2053 C CA . ASP B 1 27 ? 11.648 16 -12.516 1 44.78 27 ASP B CA 1
ATOM 2054 C C . ASP B 1 27 ? 10.906 14.914 -13.289 1 44.78 27 ASP B C 1
ATOM 2056 O O . ASP B 1 27 ? 10.508 15.125 -14.438 1 44.78 27 ASP B O 1
ATOM 2060 N N . PHE B 1 28 ? 10.766 13.891 -12.602 1 40.47 28 PHE B N 1
ATOM 2061 C CA . PHE B 1 28 ? 10.031 12.797 -13.227 1 40.47 28 PHE B CA 1
ATOM 2062 C C . PHE B 1 28 ? 8.539 13.125 -13.305 1 40.47 28 PHE B C 1
ATOM 2064 O O . PHE B 1 28 ? 7.883 12.812 -14.297 1 40.47 28 PHE B O 1
ATOM 2071 N N . ALA B 1 29 ? 7.965 13.719 -12.336 1 41.53 29 ALA B N 1
ATOM 2072 C CA . ALA B 1 29 ? 6.555 14.094 -12.273 1 41.53 29 ALA B CA 1
ATOM 2073 C C . ALA B 1 29 ? 6.223 15.164 -13.312 1 41.53 29 ALA B C 1
ATOM 2075 O O . ALA B 1 29 ? 5.105 15.203 -13.828 1 41.53 29 ALA B O 1
ATOM 2076 N N . ARG B 1 30 ? 7.004 16.062 -13.703 1 41.88 30 ARG B N 1
ATOM 2077 C CA . ARG B 1 30 ? 6.77 17.078 -14.727 1 41.88 30 ARG B CA 1
ATOM 2078 C C . ARG B 1 30 ? 6.445 16.438 -16.078 1 41.88 30 ARG B C 1
ATOM 2080 O O . ARG B 1 30 ? 5.703 17 -16.875 1 41.88 30 ARG B O 1
ATOM 2087 N N . ARG B 1 31 ? 6.891 15.344 -16.266 1 39.38 31 ARG B N 1
ATOM 2088 C CA . ARG B 1 31 ? 6.602 14.742 -17.562 1 39.38 31 ARG B CA 1
ATOM 2089 C C . ARG B 1 31 ? 5.207 14.125 -17.578 1 39.38 31 ARG B C 1
ATOM 2091 O O . ARG B 1 31 ? 4.742 13.656 -18.625 1 39.38 31 ARG B O 1
ATOM 2098 N N . LEU B 1 32 ? 4.598 13.938 -16.516 1 33.41 32 LEU B N 1
ATOM 2099 C CA . LEU B 1 32 ? 3.24 13.398 -16.484 1 33.41 32 LEU B CA 1
ATOM 2100 C C . LEU B 1 32 ? 2.215 14.508 -16.688 1 33.41 32 LEU B C 1
ATOM 2102 O O . LEU B 1 32 ? 1.315 14.695 -15.867 1 33.41 32 LEU B O 1
ATOM 2106 N N . LYS B 1 33 ? 2.35 15.562 -17.703 1 30.89 33 LYS B N 1
ATOM 2107 C CA . LYS B 1 33 ? 1.494 16.719 -17.906 1 30.89 33 LYS B CA 1
ATOM 2108 C C . LYS B 1 33 ? 0.107 16.312 -18.391 1 30.89 33 LYS B C 1
ATOM 2110 O O . LYS B 1 33 ? -0.032 15.727 -19.469 1 30.89 33 LYS B O 1
ATOM 2115 N N . PRO B 1 34 ? -0.919 16.172 -17.672 1 27.08 34 PRO B N 1
ATOM 2116 C CA . PRO B 1 34 ? -2.219 16.188 -18.344 1 27.08 34 PRO B CA 1
ATOM 2117 C C . PRO B 1 34 ? -2.502 17.5 -19.062 1 27.08 34 PRO B C 1
ATOM 2119 O O . PRO B 1 34 ? -2.143 18.578 -18.562 1 27.08 34 PRO B O 1
ATOM 2122 N N . LYS B 1 35 ? -2.752 17.516 -20.438 1 27.38 35 LYS B N 1
ATOM 2123 C CA . LYS B 1 35 ? -3.148 18.656 -21.25 1 27.38 35 LYS B CA 1
ATOM 2124 C C . LYS B 1 35 ? -4.348 19.391 -20.641 1 27.38 35 LYS B C 1
ATOM 2126 O O . LYS B 1 35 ? -4.312 20.594 -20.438 1 27.38 35 LYS B O 1
ATOM 2131 N N . GLU B 1 36 ? -5.73 19.156 -21.188 1 23.67 36 GLU B N 1
ATOM 2132 C CA . GLU B 1 36 ? -6.703 20.125 -21.672 1 23.67 36 GLU B CA 1
ATOM 2133 C C . GLU B 1 36 ? -7.566 20.672 -20.531 1 23.67 36 GLU B C 1
ATOM 2135 O O . GLU B 1 36 ? -8.164 19.906 -19.781 1 23.67 36 GLU B O 1
ATOM 2140 N N . LYS B 1 37 ? -7.367 21.953 -20.188 1 25.58 37 LYS B N 1
ATOM 2141 C CA . LYS B 1 37 ? -8.172 22.812 -19.328 1 25.58 37 LYS B CA 1
ATOM 2142 C C . LYS B 1 37 ? -9.578 22.984 -19.875 1 25.58 37 LYS B C 1
ATOM 2144 O O . LYS B 1 37 ? -9.797 23.719 -20.844 1 25.58 37 LYS B O 1
ATOM 2149 N N . SER B 1 38 ? -10.5 22.062 -20.125 1 23.34 38 SER B N 1
ATOM 2150 C CA . SER B 1 38 ? -11.82 22.531 -20.547 1 23.34 38 SER B CA 1
ATOM 2151 C C . SER B 1 38 ? -12.438 23.453 -19.516 1 23.34 38 SER B C 1
ATOM 2153 O O . SER B 1 38 ? -12.398 23.156 -18.312 1 23.34 38 SER B O 1
ATOM 2155 N N . VAL B 1 39 ? -12.805 24.797 -19.922 1 20.69 39 VAL B N 1
ATOM 2156 C CA . VAL B 1 39 ? -13.469 25.984 -19.391 1 20.69 39 VAL B CA 1
ATOM 2157 C C . VAL B 1 39 ? -14.914 25.641 -19.047 1 20.69 39 VAL B C 1
ATOM 2159 O O . VAL B 1 39 ? -15.711 25.312 -19.922 1 20.69 39 VAL B O 1
ATOM 2162 N N . VAL B 1 40 ? -15.25 24.984 -18 1 22.97 40 VAL B N 1
ATOM 2163 C CA . VAL B 1 40 ? -16.641 24.891 -17.547 1 22.97 40 VAL B CA 1
ATOM 2164 C C . VAL B 1 40 ? -17.203 26.281 -17.297 1 22.97 40 VAL B C 1
ATOM 2166 O O . VAL B 1 40 ? -16.594 27.094 -16.609 1 22.97 40 VAL B O 1
ATOM 2169 N N . THR B 1 41 ? -17.906 26.844 -18.25 1 20.33 41 THR B N 1
ATOM 2170 C CA . THR B 1 41 ? -18.75 28.031 -18.172 1 20.33 41 THR B CA 1
ATOM 2171 C C . THR B 1 41 ? -19.781 27.906 -17.062 1 20.33 41 THR B C 1
ATOM 2173 O O . THR B 1 41 ? -20.609 27 -17.062 1 20.33 41 THR B O 1
ATOM 2176 N N . VAL B 1 42 ? -19.438 28.484 -15.867 1 21.67 42 VAL B N 1
ATOM 2177 C CA . VAL B 1 42 ? -20.25 28.75 -14.695 1 21.67 42 VAL B CA 1
ATOM 2178 C C . VAL B 1 42 ? -21.438 29.625 -15.078 1 21.67 42 VAL B C 1
ATOM 2180 O O . VAL B 1 42 ? -21.266 30.781 -15.5 1 21.67 42 VAL B O 1
ATOM 2183 N N . VAL B 1 43 ? -22.469 29.094 -15.695 1 22.3 43 VAL B N 1
ATOM 2184 C CA . VAL B 1 43 ? -23.688 29.875 -15.914 1 22.3 43 VAL B CA 1
ATOM 2185 C C . VAL B 1 43 ? -24.156 30.484 -14.602 1 22.3 43 VAL B C 1
ATOM 2187 O O . VAL B 1 43 ? -23.922 29.922 -13.531 1 22.3 43 VAL B O 1
ATOM 2190 N N . GLY B 1 44 ? -24.75 31.844 -14.547 1 20.83 44 GLY B N 1
ATOM 2191 C CA . GLY B 1 44 ? -25.188 32.938 -13.703 1 20.83 44 GLY B CA 1
ATOM 2192 C C . GLY B 1 44 ? -26.375 32.594 -12.828 1 20.83 44 GLY B C 1
ATOM 2193 O O . GLY B 1 44 ? -27.172 33.469 -12.469 1 20.83 44 GLY B O 1
ATOM 2194 N N . LYS B 1 45 ? -26.891 31.438 -12.484 1 24 45 LYS B N 1
ATOM 2195 C CA . LYS B 1 45 ? -28.172 31.562 -11.781 1 24 45 LYS B CA 1
ATOM 2196 C C . LYS B 1 45 ? -28.047 32.5 -10.57 1 24 45 LYS B C 1
ATOM 2198 O O . LYS B 1 45 ? -26.953 32.625 -10.016 1 24 45 LYS B O 1
ATOM 2203 N N . THR B 1 46 ? -29.141 33.25 -10.125 1 22.53 46 THR B N 1
ATOM 2204 C CA . THR B 1 46 ? -29.594 34.25 -9.18 1 22.53 46 THR B CA 1
ATOM 2205 C C . THR B 1 46 ? -29.109 33.938 -7.766 1 22.53 46 THR B C 1
ATOM 2207 O O . THR B 1 46 ? -28.938 32.75 -7.414 1 22.53 46 THR B O 1
ATOM 2210 N N . PHE B 1 47 ? -28.672 35.062 -6.871 1 22.78 47 PHE B N 1
ATOM 2211 C CA . PHE B 1 47 ? -28.016 35.469 -5.629 1 22.78 47 PHE B CA 1
ATOM 2212 C C . PHE B 1 47 ? -28.859 35.062 -4.422 1 22.78 47 PHE B C 1
ATOM 2214 O O . PHE B 1 47 ? -28.641 35.562 -3.318 1 22.78 47 PHE B O 1
ATOM 2221 N N . ASP B 1 48 ? -30.062 34.469 -4.539 1 25.22 48 ASP B N 1
ATOM 2222 C CA . ASP B 1 48 ? -30.938 34.812 -3.412 1 25.22 48 ASP B CA 1
ATOM 2223 C C . ASP B 1 48 ? -30.188 34.688 -2.086 1 25.22 48 ASP B C 1
ATOM 2225 O O . ASP B 1 48 ? -29.125 34.062 -2.018 1 25.22 48 ASP B O 1
ATOM 2229 N N . GLN B 1 49 ? -30.969 34.812 -0.888 1 26.06 49 GLN B N 1
ATOM 2230 C CA . GLN B 1 49 ? -30.844 35.219 0.514 1 26.06 49 GLN B CA 1
ATOM 2231 C C . GLN B 1 49 ? -29.75 34.406 1.209 1 26.06 49 GLN B C 1
ATOM 2233 O O . GLN B 1 49 ? -29.688 33.188 1.041 1 26.06 49 GLN B O 1
ATOM 2238 N N . LEU B 1 50 ? -28.734 35.125 1.633 1 28.48 50 LEU B N 1
ATOM 2239 C CA . LEU B 1 50 ? -27.5 34.875 2.383 1 28.48 50 LEU B CA 1
ATOM 2240 C C . LEU B 1 50 ? -27.812 34.094 3.668 1 28.48 50 LEU B C 1
ATOM 2242 O O . LEU B 1 50 ? -28.062 34.719 4.711 1 28.48 50 LEU B O 1
ATOM 2246 N N . VAL B 1 51 ? -28.953 33.406 3.672 1 30.16 51 VAL B N 1
ATOM 2247 C CA . VAL B 1 51 ? -29.234 32.75 4.953 1 30.16 51 VAL B CA 1
ATOM 2248 C C . VAL B 1 51 ? -27.922 32.344 5.621 1 30.16 51 VAL B C 1
ATOM 2250 O O . VAL B 1 51 ? -26.969 31.969 4.945 1 30.16 51 VAL B O 1
ATOM 2253 N N . SER B 1 52 ? -27.672 33.062 6.871 1 28.89 52 SER B N 1
ATOM 2254 C CA . SER B 1 52 ? -26.531 33 7.781 1 28.89 52 SER B CA 1
ATOM 2255 C C . SER B 1 52 ? -25.938 31.594 7.797 1 28.89 52 SER B C 1
ATOM 2257 O O . SER B 1 52 ? -26.5 30.672 8.375 1 28.89 52 SER B O 1
ATOM 2259 N N . ASN B 1 53 ? -25.875 30.969 6.742 1 30.56 53 ASN B N 1
ATOM 2260 C CA . ASN B 1 53 ? -25.266 29.672 6.484 1 30.56 53 ASN B CA 1
ATOM 2261 C C . ASN B 1 53 ? -23.969 29.484 7.273 1 30.56 53 ASN B C 1
ATOM 2263 O O . ASN B 1 53 ? -22.938 30.078 6.93 1 30.56 53 ASN B O 1
ATOM 2267 N N . CYS B 1 54 ? -24.109 29.719 8.633 1 31.84 54 CYS B N 1
ATOM 2268 C CA . CYS B 1 54 ? -22.984 29.453 9.516 1 31.84 54 CYS B CA 1
ATOM 2269 C C . CYS B 1 54 ? -22.016 28.438 8.891 1 31.84 54 CYS B C 1
ATOM 2271 O O . CYS B 1 54 ? -22.438 27.359 8.469 1 31.84 54 CYS B O 1
ATOM 2273 N N . PRO B 1 55 ? -21.016 28.766 8.258 1 35.44 55 PRO B N 1
ATOM 2274 C CA . PRO B 1 55 ? -20.156 27.781 7.594 1 35.44 55 PRO B CA 1
ATOM 2275 C C . PRO B 1 55 ? -20.047 26.469 8.359 1 35.44 55 PRO B C 1
ATOM 2277 O O . PRO B 1 55 ? -20.047 26.469 9.594 1 35.44 55 PRO B O 1
ATOM 2280 N N . ASP B 1 56 ? -20.562 25.359 7.996 1 38.75 56 ASP B N 1
ATOM 2281 C CA . ASP B 1 56 ? -20.609 23.984 8.516 1 38.75 56 ASP B CA 1
ATOM 2282 C C . ASP B 1 56 ? -19.438 23.719 9.453 1 38.75 56 ASP B C 1
ATOM 2284 O O . ASP B 1 56 ? -18.391 24.359 9.344 1 38.75 56 ASP B O 1
ATOM 2288 N N . ASN B 1 57 ? -19.5 23.141 10.797 1 43.91 57 ASN B N 1
ATOM 2289 C CA . ASN B 1 57 ? -18.594 22.688 11.844 1 43.91 57 ASN B CA 1
ATOM 2290 C C . ASN B 1 57 ? -17.234 22.281 11.281 1 43.91 57 ASN B C 1
ATOM 2292 O O . ASN B 1 57 ? -17.156 21.328 10.484 1 43.91 57 ASN B O 1
ATOM 2296 N N . VAL B 1 58 ? -16.406 23.172 10.945 1 52.81 58 VAL B N 1
ATOM 2297 C CA . VAL B 1 58 ? -15.031 22.969 10.516 1 52.81 58 VAL B CA 1
ATOM 2298 C C . VAL B 1 58 ? -14.43 21.766 11.242 1 52.81 58 VAL B C 1
ATOM 2300 O O . VAL B 1 58 ? -14.156 21.844 12.438 1 52.81 58 VAL B O 1
ATOM 2303 N N . HIS B 1 59 ? -15.047 20.625 11.156 1 62.31 59 HIS B N 1
ATOM 2304 C CA . HIS B 1 59 ? -14.508 19.406 11.758 1 62.31 59 HIS B CA 1
ATOM 2305 C C . HIS B 1 59 ? -13 19.328 11.57 1 62.31 59 HIS B C 1
ATOM 2307 O O . HIS B 1 59 ? -12.5 19.375 10.445 1 62.31 59 HIS B O 1
ATOM 2313 N N . LEU B 1 60 ? -12.305 19.969 12.609 1 78 60 LEU B N 1
ATOM 2314 C CA . LEU B 1 60 ? -10.859 19.797 12.672 1 78 60 LEU B CA 1
ATOM 2315 C C . LEU B 1 60 ? -10.484 18.328 12.633 1 78 60 LEU B C 1
ATOM 2317 O O . LEU B 1 60 ? -11.133 17.5 13.273 1 78 60 LEU B O 1
ATOM 2321 N N . GLU B 1 61 ? -9.781 18.078 11.641 1 84.62 61 GLU B N 1
ATOM 2322 C CA . GLU B 1 61 ? -9.242 16.734 11.547 1 84.62 61 GLU B CA 1
ATOM 2323 C C . GLU B 1 61 ? -7.758 16.703 11.906 1 84.62 61 GLU B C 1
ATOM 2325 O O . GLU B 1 61 ? -7.066 17.719 11.781 1 84.62 61 GLU B O 1
ATOM 2330 N N . PHE B 1 62 ? -7.328 15.625 12.5 1 87.81 62 PHE B N 1
ATOM 2331 C CA . PHE B 1 62 ? -5.922 15.523 12.867 1 87.81 62 PHE B CA 1
ATOM 2332 C C . PHE B 1 62 ? -5.359 14.156 12.477 1 87.81 62 PHE B C 1
ATOM 2334 O O . PHE B 1 62 ? -6.113 13.211 12.266 1 87.81 62 PHE B O 1
ATOM 2341 N N . ARG B 1 63 ? -4.098 14.133 12.258 1 89.81 63 ARG B N 1
ATOM 2342 C CA . ARG B 1 63 ? -3.322 12.914 12.031 1 89.81 63 ARG B CA 1
ATOM 2343 C C . ARG B 1 63 ? -2.076 12.891 12.914 1 89.81 63 ARG B C 1
ATOM 2345 O O . ARG B 1 63 ? -1.526 13.945 13.25 1 89.81 63 ARG B O 1
ATOM 2352 N N . LYS B 1 64 ? -1.716 11.672 13.273 1 91.81 64 LYS B N 1
ATOM 2353 C CA . LYS B 1 64 ? -0.496 11.492 14.055 1 91.81 64 LYS B CA 1
ATOM 2354 C C . LYS B 1 64 ? 0.455 10.516 13.367 1 91.81 64 LYS B C 1
ATOM 2356 O O . LYS B 1 64 ? 0.019 9.508 12.805 1 91.81 64 LYS B O 1
ATOM 2361 N N . VAL B 1 65 ? 1.706 10.836 13.367 1 95 65 VAL B N 1
ATOM 2362 C CA . VAL B 1 65 ? 2.74 9.977 12.805 1 95 65 VAL B CA 1
ATOM 2363 C C . VAL B 1 65 ? 3.783 9.648 13.867 1 95 65 VAL B C 1
ATOM 2365 O O . VAL B 1 65 ? 4.363 10.555 14.469 1 95 65 VAL B O 1
ATOM 2368 N N . SER B 1 66 ? 3.992 8.367 14.07 1 94.94 66 SER B N 1
ATOM 2369 C CA . SER B 1 66 ? 4.965 7.938 15.07 1 94.94 66 SER B CA 1
ATOM 2370 C C . SER B 1 66 ? 6.391 8.203 14.594 1 94.94 66 SER B C 1
ATOM 2372 O O . SER B 1 66 ? 6.699 8.047 13.414 1 94.94 66 SER B O 1
ATOM 2374 N N . VAL B 1 67 ? 7.211 8.547 15.555 1 96.94 67 VAL B N 1
ATOM 2375 C CA . VAL B 1 67 ? 8.617 8.789 15.266 1 96.94 67 VAL B CA 1
ATOM 2376 C C . VAL B 1 67 ? 9.477 7.688 15.891 1 96.94 67 VAL B C 1
ATOM 2378 O O . VAL B 1 67 ? 9.602 7.609 17.109 1 96.94 67 VAL B O 1
ATOM 2381 N N . PRO B 1 68 ? 10.062 6.891 14.984 1 95.81 68 PRO B N 1
ATOM 2382 C CA . PRO B 1 68 ? 10.961 5.883 15.539 1 95.81 68 PRO B CA 1
ATOM 2383 C C . PRO B 1 68 ? 12.172 6.496 16.234 1 95.81 68 PRO B C 1
ATOM 2385 O O . PRO B 1 68 ? 12.578 7.617 15.914 1 95.81 68 PRO B O 1
ATOM 2388 N N . SER B 1 69 ? 12.82 5.77 17.141 1 94.81 69 SER B N 1
ATOM 2389 C CA . SER B 1 69 ? 13.914 6.266 17.953 1 94.81 69 SER B CA 1
ATOM 2390 C C . SER B 1 69 ? 15.086 6.719 17.094 1 94.81 69 SER B C 1
ATOM 2392 O O . SER B 1 69 ? 15.766 7.699 17.406 1 94.81 69 SER B O 1
ATOM 2394 N N . ASN B 1 70 ? 15.305 6.012 16.016 1 94.44 70 ASN B N 1
ATOM 2395 C CA . ASN B 1 70 ? 16.453 6.312 15.172 1 94.44 70 ASN B CA 1
ATOM 2396 C C . ASN B 1 70 ? 16.188 7.523 14.273 1 94.44 70 ASN B C 1
ATOM 2398 O O . ASN B 1 70 ? 17.094 7.969 13.555 1 94.44 70 ASN B O 1
ATOM 2402 N N . ARG B 1 71 ? 15 8.047 14.391 1 97.06 71 ARG B N 1
ATOM 2403 C CA . ARG B 1 71 ? 14.672 9.133 13.469 1 97.06 71 ARG B CA 1
ATOM 2404 C C . ARG B 1 71 ? 14.523 10.453 14.219 1 97.06 71 ARG B C 1
ATOM 2406 O O . ARG B 1 71 ? 14.219 11.484 13.609 1 97.06 71 ARG B O 1
ATOM 2413 N N . TYR B 1 72 ? 14.789 10.5 15.469 1 95.44 72 TYR B N 1
ATOM 2414 C CA . TYR B 1 72 ? 14.633 11.734 16.234 1 95.44 72 TYR B CA 1
ATOM 2415 C C . TYR B 1 72 ? 15.641 12.789 15.789 1 95.44 72 TYR B C 1
ATOM 2417 O O . TYR B 1 72 ? 15.258 13.93 15.5 1 95.44 72 TYR B O 1
ATOM 2425 N N . SER B 1 73 ? 16.891 12.414 15.766 1 96.62 73 SER B N 1
ATOM 2426 C CA . SER B 1 73 ? 17.938 13.367 15.414 1 96.62 73 SER B CA 1
ATOM 2427 C C . SER B 1 73 ? 17.766 13.891 13.992 1 96.62 73 SER B C 1
ATOM 2429 O O . SER B 1 73 ? 17.766 15.102 13.766 1 96.62 73 SER B O 1
ATOM 2431 N N . PRO B 1 74 ? 17.547 12.984 13.07 1 96.94 74 PRO B N 1
ATOM 2432 C CA . PRO B 1 74 ? 17.281 13.484 11.719 1 96.94 74 PRO B CA 1
ATOM 2433 C C . PRO B 1 74 ? 16.078 14.406 11.641 1 96.94 74 PRO B C 1
ATOM 2435 O O . PRO B 1 74 ? 16.094 15.391 10.906 1 96.94 74 PRO B O 1
ATOM 2438 N N . LEU B 1 75 ? 15.031 14.086 12.352 1 97.5 75 LEU B N 1
ATOM 2439 C CA . LEU B 1 75 ? 13.836 14.914 12.359 1 97.5 75 LEU B CA 1
ATOM 2440 C C . LEU B 1 75 ? 14.133 16.312 12.906 1 97.5 75 LEU B C 1
ATOM 2442 O O . LEU B 1 75 ? 13.703 17.312 12.336 1 97.5 75 LEU B O 1
ATOM 2446 N N . GLU B 1 76 ? 14.852 16.328 13.93 1 96 76 GLU B N 1
ATOM 2447 C CA . GLU B 1 76 ? 15.227 17.594 14.523 1 96 76 GLU B CA 1
ATOM 2448 C C . GLU B 1 76 ? 16.031 18.453 13.547 1 96 76 GLU B C 1
ATOM 2450 O O . GLU B 1 76 ? 15.781 19.656 13.414 1 96 76 GLU B O 1
ATOM 2455 N N . LYS B 1 77 ? 16.938 17.844 12.914 1 97 77 LYS B N 1
ATOM 2456 C CA . LYS B 1 77 ? 17.812 18.562 11.977 1 97 77 LYS B CA 1
ATOM 2457 C C . LYS B 1 77 ? 17.016 19.078 10.773 1 97 77 LYS B C 1
ATOM 2459 O O . LYS B 1 77 ? 17.281 20.156 10.266 1 97 77 LYS B O 1
ATOM 2464 N N . ALA B 1 78 ? 16 18.281 10.375 1 97.44 78 ALA B N 1
ATOM 2465 C CA . ALA B 1 78 ? 15.273 18.609 9.148 1 97.44 78 ALA B CA 1
ATOM 2466 C C . ALA B 1 78 ? 13.938 19.266 9.469 1 97.44 78 ALA B C 1
ATOM 2468 O O . ALA B 1 78 ? 13.086 19.422 8.586 1 97.44 78 ALA B O 1
ATOM 2469 N N . TRP B 1 79 ? 13.734 19.688 10.617 1 97.31 79 TRP B N 1
ATOM 2470 C CA . TRP B 1 79 ? 12.414 20.109 11.07 1 97.31 79 TRP B CA 1
ATOM 2471 C C . TRP B 1 79 ? 11.906 21.281 10.242 1 97.31 79 TRP B C 1
ATOM 2473 O O . TRP B 1 79 ? 10.758 21.297 9.797 1 97.31 79 TRP B O 1
ATOM 2483 N N . LEU B 1 80 ? 12.742 22.266 10.016 1 96.44 80 LEU B N 1
ATOM 2484 C CA . LEU B 1 80 ? 12.305 23.469 9.297 1 96.44 80 LEU B CA 1
ATOM 2485 C C . LEU B 1 80 ? 11.945 23.125 7.852 1 96.44 80 LEU B C 1
ATOM 2487 O O . LEU B 1 80 ? 10.984 23.672 7.301 1 96.44 80 LEU B O 1
ATOM 2491 N N . ASP B 1 81 ? 12.75 22.25 7.27 1 97.5 81 ASP B N 1
ATOM 2492 C CA . ASP B 1 81 ? 12.492 21.828 5.898 1 97.5 81 ASP B CA 1
ATOM 2493 C C . ASP B 1 81 ? 11.172 21.078 5.797 1 97.5 81 ASP B C 1
ATOM 2495 O O . ASP B 1 81 ? 10.531 21.078 4.742 1 97.5 81 ASP B O 1
ATOM 2499 N N . ILE B 1 82 ? 10.781 20.422 6.824 1 97.94 82 ILE B N 1
ATOM 2500 C CA . ILE B 1 82 ? 9.531 19.688 6.879 1 97.94 82 ILE B CA 1
ATOM 2501 C C . ILE B 1 82 ? 8.383 20.625 7.234 1 97.94 82 ILE B C 1
ATOM 2503 O O . ILE B 1 82 ? 7.332 20.609 6.586 1 97.94 82 ILE B O 1
ATOM 2507 N N . TYR B 1 83 ? 8.648 21.484 8.148 1 97.19 83 TYR B N 1
ATOM 2508 C CA . TYR B 1 83 ? 7.645 22.391 8.703 1 97.19 83 TYR B CA 1
ATOM 2509 C C . TYR B 1 83 ? 7.164 23.375 7.645 1 97.19 83 TYR B C 1
ATOM 2511 O O . TYR B 1 83 ? 5.961 23.594 7.488 1 97.19 83 TYR B O 1
ATOM 2519 N N . THR B 1 84 ? 7.988 23.922 6.922 1 97.44 84 THR B N 1
ATOM 2520 C CA . THR B 1 84 ? 7.703 25.047 6.031 1 97.44 84 THR B CA 1
ATOM 2521 C C . THR B 1 84 ? 6.723 24.641 4.938 1 97.44 84 THR B C 1
ATOM 2523 O O . THR B 1 84 ? 5.672 25.25 4.777 1 97.44 84 THR B O 1
ATOM 2526 N N . PRO B 1 85 ? 7.035 23.578 4.215 1 97.69 85 PRO B N 1
ATOM 2527 C CA . PRO B 1 85 ? 6.07 23.234 3.168 1 97.69 85 PRO B CA 1
ATOM 2528 C C . PRO B 1 85 ? 4.715 22.812 3.73 1 97.69 85 PRO B C 1
ATOM 2530 O O . PRO B 1 85 ? 3.676 23.094 3.125 1 97.69 85 PRO B O 1
ATOM 2533 N N . ILE B 1 86 ? 4.664 22.156 4.809 1 97.75 86 ILE B N 1
ATOM 2534 C CA . ILE B 1 86 ? 3.412 21.672 5.387 1 97.75 86 ILE B CA 1
ATOM 2535 C C . ILE B 1 86 ? 2.592 22.859 5.891 1 97.75 86 ILE B C 1
ATOM 2537 O O . ILE B 1 86 ? 1.402 22.969 5.586 1 97.75 86 ILE B O 1
ATOM 2541 N N . TYR B 1 87 ? 3.211 23.781 6.562 1 96.94 87 TYR B N 1
ATOM 2542 C CA . TYR B 1 87 ? 2.5 24.891 7.184 1 96.94 87 TYR B CA 1
ATOM 2543 C C . TYR B 1 87 ? 2.148 25.953 6.148 1 96.94 87 TYR B C 1
ATOM 2545 O O . TYR B 1 87 ? 1.015 26.438 6.109 1 96.94 87 TYR B O 1
ATOM 2553 N N . HIS B 1 88 ? 3.068 26.312 5.281 1 95.25 88 HIS B N 1
ATOM 2554 C CA . HIS B 1 88 ? 2.855 27.438 4.391 1 95.25 88 HIS B CA 1
ATOM 2555 C C . HIS B 1 88 ? 2.189 27 3.09 1 95.25 88 HIS B C 1
ATOM 2557 O O . HIS B 1 88 ? 1.322 27.703 2.564 1 95.25 88 HIS B O 1
ATOM 2563 N N . GLN B 1 89 ? 2.615 25.891 2.619 1 94.88 89 GLN B N 1
ATOM 2564 C CA . GLN B 1 89 ? 2.072 25.469 1.332 1 94.88 89 GLN B CA 1
ATOM 2565 C C . GLN B 1 89 ? 0.795 24.656 1.516 1 94.88 89 GLN B C 1
ATOM 2567 O O . GLN B 1 89 ? -0.197 24.875 0.818 1 94.88 89 GLN B O 1
ATOM 2572 N N . MET B 1 90 ? 0.794 23.766 2.443 1 96.56 90 MET B N 1
ATOM 2573 C CA . MET B 1 90 ? -0.346 22.875 2.619 1 96.56 90 MET B CA 1
ATOM 2574 C C . MET B 1 90 ? -1.351 23.453 3.605 1 96.56 90 MET B C 1
ATOM 2576 O O . MET B 1 90 ? -2.484 22.984 3.701 1 96.56 90 MET B O 1
ATOM 2580 N N . LYS B 1 91 ? -0.982 24.469 4.328 1 97.06 91 LYS B N 1
ATOM 2581 C CA . LYS B 1 91 ? -1.821 25.109 5.328 1 97.06 91 LYS B CA 1
ATOM 2582 C C . LYS B 1 91 ? -2.338 24.109 6.352 1 97.06 91 LYS B C 1
ATOM 2584 O O . LYS B 1 91 ? -3.531 24.094 6.664 1 97.06 91 LYS B O 1
ATOM 2589 N N . VAL B 1 92 ? -1.479 23.312 6.828 1 96.81 92 VAL B N 1
ATOM 2590 C CA . VAL B 1 92 ? -1.715 22.328 7.879 1 96.81 92 VAL B CA 1
ATOM 2591 C C . VAL B 1 92 ? -0.795 22.609 9.07 1 96.81 92 VAL B C 1
ATOM 2593 O O . VAL B 1 92 ? 0.387 22.906 8.883 1 96.81 92 VAL B O 1
ATOM 2596 N N . ASP B 1 93 ? -1.4 22.578 10.242 1 96.5 93 ASP B N 1
ATOM 2597 C CA . ASP B 1 93 ? -0.589 22.75 11.438 1 96.5 93 ASP B CA 1
ATOM 2598 C C . ASP B 1 93 ? 0.195 21.484 11.766 1 96.5 93 ASP B C 1
ATOM 2600 O O . ASP B 1 93 ? -0.304 20.375 11.578 1 96.5 93 ASP B O 1
ATOM 2604 N N . ILE B 1 94 ? 1.426 21.672 12.18 1 97.5 94 ILE B N 1
ATOM 2605 C CA . ILE B 1 94 ? 2.291 20.547 12.492 1 97.5 94 ILE B CA 1
ATOM 2606 C C . ILE B 1 94 ? 3.068 20.812 13.773 1 97.5 94 ILE B C 1
ATOM 2608 O O . ILE B 1 94 ? 3.547 21.938 13.984 1 97.5 94 ILE B O 1
ATOM 2612 N N . ARG B 1 95 ? 3.133 19.828 14.641 1 96.25 95 ARG B N 1
ATOM 2613 C CA . ARG B 1 95 ? 3.93 19.953 15.859 1 96.25 95 ARG B CA 1
ATOM 2614 C C . ARG B 1 95 ? 4.508 18.594 16.266 1 96.25 95 ARG B C 1
ATOM 2616 O O . ARG B 1 95 ? 3.977 17.547 15.898 1 96.25 95 ARG B O 1
ATOM 2623 N N . MET B 1 96 ? 5.617 18.703 16.906 1 94.75 96 MET B N 1
ATOM 2624 C CA . MET B 1 96 ? 6.227 17.5 17.469 1 94.75 96 MET B CA 1
ATOM 2625 C C . MET B 1 96 ? 5.859 17.359 18.938 1 94.75 96 MET B C 1
ATOM 2627 O O . MET B 1 96 ? 6.086 18.266 19.734 1 94.75 96 MET B O 1
ATOM 2631 N N . ASN B 1 97 ? 5.191 16.219 19.219 1 92.06 97 ASN B N 1
ATOM 2632 C CA . ASN B 1 97 ? 4.938 15.875 20.609 1 92.06 97 ASN B CA 1
ATOM 2633 C C . ASN B 1 97 ? 6.023 14.969 21.172 1 92.06 97 ASN B C 1
ATOM 2635 O O . ASN B 1 97 ? 6.07 13.773 20.859 1 92.06 97 ASN B O 1
ATOM 2639 N N . ARG B 1 98 ? 6.844 15.43 22 1 89.69 98 ARG B N 1
ATOM 2640 C CA . ARG B 1 98 ? 7.977 14.695 22.547 1 89.69 98 ARG B CA 1
ATOM 2641 C C . ARG B 1 98 ? 7.516 13.609 23.516 1 89.69 98 ARG B C 1
ATOM 2643 O O . ARG B 1 98 ? 8.148 12.555 23.625 1 89.69 98 ARG B O 1
ATOM 2650 N N . GLY B 1 99 ? 6.48 13.852 24.203 1 89.75 99 GLY B N 1
ATOM 2651 C CA . GLY B 1 99 ? 5.957 12.883 25.172 1 89.75 99 GLY B CA 1
ATOM 2652 C C . GLY B 1 99 ? 5.484 11.594 24.516 1 89.75 99 GLY B C 1
ATOM 2653 O O . GLY B 1 99 ? 5.949 10.516 24.875 1 89.75 99 GLY B O 1
ATOM 2654 N N . SER B 1 100 ? 4.688 11.727 23.531 1 90.44 100 SER B N 1
ATOM 2655 C CA . SER B 1 100 ? 4.141 10.562 22.844 1 90.44 100 SER B CA 1
ATOM 2656 C C . SER B 1 100 ? 5.027 10.141 21.688 1 90.44 100 SER B C 1
ATOM 2658 O O . SER B 1 100 ? 4.805 9.094 21.078 1 90.44 100 SER B O 1
ATOM 2660 N N . ARG B 1 101 ? 6.078 10.883 21.406 1 93 101 ARG B N 1
ATOM 2661 C CA . ARG B 1 101 ? 6.992 10.617 20.312 1 93 101 ARG B CA 1
ATOM 2662 C C . ARG B 1 101 ? 6.242 10.539 18.984 1 93 101 ARG B C 1
ATOM 2664 O O . ARG B 1 101 ? 6.41 9.586 18.219 1 93 101 ARG B O 1
ATOM 2671 N N . LYS B 1 102 ? 5.371 11.492 18.766 1 95.5 102 LYS B N 1
ATOM 2672 C CA . LYS B 1 102 ? 4.578 11.547 17.531 1 95.5 102 LYS B CA 1
ATOM 2673 C C . LYS B 1 102 ? 4.582 12.953 16.938 1 95.5 102 LYS B C 1
ATOM 2675 O O . LYS B 1 102 ? 4.605 13.945 17.672 1 95.5 102 LYS B O 1
ATOM 2680 N N . VAL B 1 103 ? 4.602 12.969 15.656 1 97.12 103 VAL B N 1
ATOM 2681 C CA . VAL B 1 103 ? 4.316 14.211 14.945 1 97.12 103 VAL B CA 1
ATOM 2682 C C . VAL B 1 103 ? 2.812 14.367 14.742 1 97.12 103 VAL B C 1
ATOM 2684 O O . VAL B 1 103 ? 2.154 13.461 14.219 1 97.12 103 VAL B O 1
ATOM 2687 N N . GLU B 1 104 ? 2.318 15.445 15.18 1 94.62 104 GLU B N 1
ATOM 2688 C CA . GLU B 1 104 ? 0.883 15.695 15.102 1 94.62 104 GLU B CA 1
ATOM 2689 C C . GLU B 1 104 ? 0.565 16.75 14.039 1 94.62 104 GLU B C 1
ATOM 2691 O O . GLU B 1 104 ? 1.198 17.812 14 1 94.62 104 GLU B O 1
ATOM 2696 N N . LEU B 1 105 ? -0.4 16.391 13.242 1 95.31 105 LEU B N 1
ATOM 2697 C CA . LEU B 1 105 ? -0.854 17.266 12.172 1 95.31 105 LEU B CA 1
ATOM 2698 C C . LEU B 1 105 ? -2.336 17.594 12.328 1 95.31 105 LEU B C 1
ATOM 2700 O O . LEU B 1 105 ? -3.131 16.719 12.688 1 95.31 105 LEU B O 1
ATOM 2704 N N . LYS B 1 106 ? -2.652 18.859 12.078 1 93 106 LYS B N 1
ATOM 2705 C CA . LYS B 1 106 ? -4.039 19.281 12.227 1 93 106 LYS B CA 1
ATOM 2706 C C . LYS B 1 106 ? -4.426 20.281 11.133 1 93 106 LYS B C 1
ATOM 2708 O O . LYS B 1 106 ? -3.619 21.125 10.734 1 93 106 LYS B O 1
ATOM 2713 N N . THR B 1 107 ? -5.648 20.094 10.711 1 92.06 107 THR B N 1
ATOM 2714 C CA . THR B 1 107 ? -6.141 21.047 9.727 1 92.06 107 THR B CA 1
ATOM 2715 C C . THR B 1 107 ? -6.324 22.422 10.352 1 92.06 107 THR B C 1
ATOM 2717 O O . THR B 1 107 ? -6.57 22.531 11.555 1 92.06 107 THR B O 1
ATOM 2720 N N . LEU B 1 108 ? -6.121 23.391 9.547 1 91.19 108 LEU B N 1
ATOM 2721 C CA . LEU B 1 108 ? -6.422 24.781 9.914 1 91.19 108 LEU B CA 1
ATOM 2722 C C . LEU B 1 108 ? -7.703 25.25 9.234 1 91.19 108 LEU B C 1
ATOM 2724 O O . LEU B 1 108 ? -8.25 24.547 8.383 1 91.19 108 LEU B O 1
ATOM 2728 N N . ALA B 1 109 ? -8.18 26.359 9.609 1 88.19 109 ALA B N 1
ATOM 2729 C CA . ALA B 1 109 ? -9.391 26.938 9.031 1 88.19 109 ALA B CA 1
ATOM 2730 C C . ALA B 1 109 ? -9.195 27.234 7.543 1 88.19 109 ALA B C 1
ATOM 2732 O O . ALA B 1 109 ? -10.141 27.125 6.758 1 88.19 109 ALA B O 1
ATOM 2733 N N . ASP B 1 110 ? -7.992 27.531 7.223 1 89.81 110 ASP B N 1
ATOM 2734 C CA . ASP B 1 110 ? -7.73 27.922 5.844 1 89.81 110 ASP B CA 1
ATOM 2735 C C . ASP B 1 110 ? -7.152 26.766 5.039 1 89.81 110 ASP B C 1
ATOM 2737 O O . ASP B 1 110 ? -6.629 26.969 3.939 1 89.81 110 ASP B O 1
ATOM 2741 N N . THR B 1 111 ? -7.242 25.609 5.625 1 89.25 111 THR B N 1
ATOM 2742 C CA . THR B 1 111 ? -6.809 24.469 4.84 1 89.25 111 THR B CA 1
ATOM 2743 C C . THR B 1 111 ? -7.684 24.281 3.604 1 89.25 111 THR B C 1
ATOM 2745 O O . THR B 1 111 ? -8.898 24.109 3.715 1 89.25 111 THR B O 1
ATOM 2748 N N . PRO B 1 112 ? -7.062 24.375 2.402 1 85.75 112 PRO B N 1
ATOM 2749 C CA . PRO B 1 112 ? -7.859 24.344 1.172 1 85.75 112 PRO B CA 1
ATOM 2750 C C . PRO B 1 112 ? -8.617 23.031 0.997 1 85.75 112 PRO B C 1
ATOM 2752 O O . PRO B 1 112 ? -9.766 23.031 0.549 1 85.75 112 PRO B O 1
ATOM 2755 N N . ASP B 1 113 ? -7.996 21.938 1.221 1 84.31 113 ASP B N 1
ATOM 2756 C CA . ASP B 1 113 ? -8.531 20.594 0.991 1 84.31 113 ASP B CA 1
ATOM 2757 C C . ASP B 1 113 ? -8.125 19.641 2.117 1 84.31 113 ASP B C 1
ATOM 2759 O O . ASP B 1 113 ? -6.988 19.688 2.592 1 84.31 113 ASP B O 1
ATOM 2763 N N . ILE B 1 114 ? -9.055 18.891 2.498 1 81.19 114 ILE B N 1
ATOM 2764 C CA . ILE B 1 114 ? -8.812 17.953 3.586 1 81.19 114 ILE B CA 1
ATOM 2765 C C . ILE B 1 114 ? -7.723 16.969 3.18 1 81.19 114 ILE B C 1
ATOM 2767 O O . ILE B 1 114 ? -7.02 16.422 4.035 1 81.19 114 ILE B O 1
ATOM 2771 N N . SER B 1 115 ? -7.586 16.719 1.908 1 86.81 115 SER B N 1
ATOM 2772 C CA . SER B 1 115 ? -6.57 15.797 1.413 1 86.81 115 SER B CA 1
ATOM 2773 C C . SER B 1 115 ? -5.168 16.281 1.756 1 86.81 115 SER B C 1
ATOM 2775 O O . SER B 1 115 ? -4.219 15.5 1.78 1 86.81 115 SER B O 1
ATOM 2777 N N . ASN B 1 116 ? -5.059 17.609 2.027 1 93.44 116 ASN B N 1
ATOM 2778 C CA . ASN B 1 116 ? -3.76 18.172 2.404 1 93.44 116 ASN B CA 1
ATOM 2779 C C . ASN B 1 116 ? -3.252 17.562 3.711 1 93.44 116 ASN B C 1
ATOM 2781 O O . ASN B 1 116 ? -2.045 17.406 3.896 1 93.44 116 ASN B O 1
ATOM 2785 N N . LEU B 1 117 ? -4.219 17.297 4.539 1 92.5 117 LEU B N 1
ATOM 2786 C CA . LEU B 1 117 ? -3.854 16.688 5.816 1 92.5 117 LEU B CA 1
ATOM 2787 C C . LEU B 1 117 ? -3.219 15.312 5.605 1 92.5 117 LEU B C 1
ATOM 2789 O O . LEU B 1 117 ? -2.158 15.023 6.164 1 92.5 117 LEU B O 1
ATOM 2793 N N . GLN B 1 118 ? -3.834 14.547 4.777 1 90.62 118 GLN B N 1
ATOM 2794 C CA . GLN B 1 118 ? -3.314 13.211 4.508 1 90.62 118 GLN B CA 1
ATOM 2795 C C . GLN B 1 118 ? -1.991 13.273 3.75 1 90.62 118 GLN B C 1
ATOM 2797 O O . GLN B 1 118 ? -1.061 12.523 4.051 1 90.62 118 GLN B O 1
ATOM 2802 N N . LYS B 1 119 ? -1.867 14.141 2.801 1 94.75 119 LYS B N 1
ATOM 2803 C CA . LYS B 1 119 ? -0.622 14.312 2.057 1 94.75 119 LYS B CA 1
ATOM 2804 C C . LYS B 1 119 ? 0.529 14.68 2.988 1 94.75 119 LYS B C 1
ATOM 2806 O O . LYS B 1 119 ? 1.638 14.156 2.854 1 94.75 119 LYS B O 1
ATOM 2811 N N . SER B 1 120 ? 0.196 15.57 3.854 1 97.19 120 SER B N 1
ATOM 2812 C CA . SER B 1 120 ? 1.206 16 4.816 1 97.19 120 SER B CA 1
ATOM 2813 C C . SER B 1 120 ? 1.641 14.852 5.715 1 97.19 120 SER B C 1
ATOM 2815 O O . SER B 1 120 ? 2.832 14.688 5.992 1 97.19 120 SER B O 1
ATOM 2817 N N . ALA B 1 121 ? 0.675 14.109 6.121 1 95.31 121 ALA B N 1
ATOM 2818 C CA . ALA B 1 121 ? 0.99 12.945 6.949 1 95.31 121 ALA B CA 1
ATOM 2819 C C . ALA B 1 121 ? 1.849 11.945 6.188 1 95.31 121 ALA B C 1
ATOM 2821 O O . ALA B 1 121 ? 2.795 11.383 6.742 1 95.31 121 ALA B O 1
ATOM 2822 N N . ASP B 1 122 ? 1.479 11.68 4.969 1 95.31 122 ASP B N 1
ATOM 2823 C CA . ASP B 1 122 ? 2.25 10.758 4.133 1 95.31 122 ASP B CA 1
ATOM 2824 C C . ASP B 1 122 ? 3.68 11.258 3.943 1 95.31 122 ASP B C 1
ATOM 2826 O O . ASP B 1 122 ? 4.625 10.469 3.932 1 95.31 122 ASP B O 1
ATOM 2830 N N . PHE B 1 123 ? 3.805 12.57 3.75 1 98.06 123 PHE B N 1
ATOM 2831 C CA . PHE B 1 123 ? 5.109 13.211 3.615 1 98.06 123 PHE B CA 1
ATOM 2832 C C . PHE B 1 123 ? 5.965 12.953 4.848 1 98.06 123 PHE B C 1
ATOM 2834 O O . PHE B 1 123 ? 7.094 12.469 4.738 1 98.06 123 PHE B O 1
ATOM 2841 N N . VAL B 1 124 ? 5.438 13.156 6.02 1 98 124 VAL B N 1
ATOM 2842 C CA . VAL B 1 124 ? 6.16 12.961 7.27 1 98 124 VAL B CA 1
ATOM 2843 C C . VAL B 1 124 ? 6.473 11.477 7.465 1 98 124 VAL B C 1
ATOM 2845 O O . VAL B 1 124 ? 7.582 11.117 7.859 1 98 124 VAL B O 1
ATOM 2848 N N . HIS B 1 125 ? 5.512 10.641 7.148 1 97.38 125 HIS B N 1
ATOM 2849 C CA . HIS B 1 125 ? 5.695 9.203 7.273 1 97.38 125 HIS B CA 1
ATOM 2850 C C . HIS B 1 125 ? 6.828 8.711 6.383 1 97.38 125 HIS B C 1
ATOM 2852 O O . HIS B 1 125 ? 7.668 7.918 6.816 1 97.38 125 HIS B O 1
ATOM 2858 N N . ALA B 1 126 ? 6.84 9.172 5.184 1 98.44 126 ALA B N 1
ATOM 2859 C CA . ALA B 1 126 ? 7.891 8.773 4.25 1 98.44 126 ALA B CA 1
ATOM 2860 C C . ALA B 1 126 ? 9.266 9.18 4.77 1 98.44 126 ALA B C 1
ATOM 2862 O O . ALA B 1 126 ? 10.227 8.422 4.652 1 98.44 126 ALA B O 1
ATOM 2863 N N . PHE B 1 127 ? 9.359 10.344 5.32 1 98.44 127 PHE B N 1
ATOM 2864 C CA . PHE B 1 127 ? 10.617 10.781 5.922 1 98.44 127 PHE B CA 1
ATOM 2865 C C . PHE B 1 127 ? 11.023 9.844 7.055 1 98.44 127 PHE B C 1
ATOM 2867 O O . PHE B 1 127 ? 12.203 9.508 7.188 1 98.44 127 PHE B O 1
ATOM 2874 N N . MET B 1 128 ? 10.039 9.422 7.801 1 97.81 128 MET B N 1
ATOM 2875 C CA . MET B 1 128 ? 10.328 8.531 8.922 1 97.81 128 MET B CA 1
ATOM 2876 C C . MET B 1 128 ? 10.852 7.188 8.43 1 97.81 128 MET B C 1
ATOM 2878 O O . MET B 1 128 ? 11.555 6.484 9.148 1 97.81 128 MET B O 1
ATOM 2882 N N . LEU B 1 129 ? 10.438 6.852 7.242 1 97.19 129 LEU B N 1
ATOM 2883 C CA . LEU B 1 129 ? 10.859 5.57 6.68 1 97.19 129 LEU B CA 1
ATOM 2884 C C . LEU B 1 129 ? 12.289 5.648 6.168 1 97.19 129 LEU B C 1
ATOM 2886 O O . LEU B 1 129 ? 12.898 4.621 5.863 1 97.19 129 LEU B O 1
ATOM 2890 N N . GLY B 1 130 ? 12.789 6.906 5.934 1 97.38 130 GLY B N 1
ATOM 2891 C CA . GLY B 1 130 ? 14.188 7.035 5.582 1 97.38 130 GLY B CA 1
ATOM 2892 C C . GLY B 1 130 ? 14.414 7.762 4.27 1 97.38 130 GLY B C 1
ATOM 2893 O O . GLY B 1 130 ? 15.555 7.953 3.844 1 97.38 130 GLY B O 1
ATOM 2894 N N . PHE B 1 131 ? 13.367 8.188 3.684 1 98 131 PHE B N 1
ATOM 2895 C CA . PHE B 1 131 ? 13.531 8.914 2.43 1 98 131 PHE B CA 1
ATOM 2896 C C . PHE B 1 131 ? 14.094 10.305 2.684 1 98 131 PHE B C 1
ATOM 2898 O O . PHE B 1 131 ? 13.859 10.898 3.74 1 98 131 PHE B O 1
ATOM 2905 N N . ASP B 1 132 ? 14.773 10.789 1.677 1 96.69 132 ASP B N 1
ATOM 2906 C CA . ASP B 1 132 ? 15.336 12.133 1.778 1 96.69 132 ASP B CA 1
ATOM 2907 C C . ASP B 1 132 ? 14.281 13.195 1.477 1 96.69 132 ASP B C 1
ATOM 2909 O O . ASP B 1 132 ? 13.344 12.945 0.715 1 96.69 132 ASP B O 1
ATOM 2913 N N . ILE B 1 133 ? 14.469 14.352 1.981 1 96.94 133 ILE B N 1
ATOM 2914 C CA . ILE B 1 133 ? 13.508 15.445 1.879 1 96.94 133 ILE B CA 1
ATOM 2915 C C . ILE B 1 133 ? 13.305 15.812 0.412 1 96.94 133 ILE B C 1
ATOM 2917 O O . ILE B 1 133 ? 12.172 15.961 -0.048 1 96.94 133 ILE B O 1
ATOM 2921 N N . PRO B 1 134 ? 14.359 15.945 -0.387 1 96 134 PRO B N 1
ATOM 2922 C CA . PRO B 1 134 ? 14.141 16.328 -1.782 1 96 134 PRO B CA 1
ATOM 2923 C C . PRO B 1 134 ? 13.25 15.352 -2.537 1 96 134 PRO B C 1
ATOM 2925 O O . PRO B 1 134 ? 12.562 15.742 -3.484 1 96 134 PRO B O 1
ATOM 2928 N N . ASP B 1 135 ? 13.266 14.133 -2.072 1 95 135 ASP B N 1
ATOM 2929 C CA . ASP B 1 135 ? 12.445 13.117 -2.734 1 95 135 ASP B CA 1
ATOM 2930 C C . ASP B 1 135 ? 11.008 13.164 -2.225 1 95 135 ASP B C 1
ATOM 2932 O O . ASP B 1 135 ? 10.062 13.156 -3.016 1 95 135 ASP B O 1
ATOM 2936 N N . VAL B 1 136 ? 10.828 13.281 -0.937 1 96.81 136 VAL B N 1
ATOM 2937 C CA . VAL B 1 136 ? 9.508 13.078 -0.342 1 96.81 136 VAL B CA 1
ATOM 2938 C C . VAL B 1 136 ? 8.672 14.344 -0.496 1 96.81 136 VAL B C 1
ATOM 2940 O O . VAL B 1 136 ? 7.445 14.297 -0.369 1 96.81 136 VAL B O 1
ATOM 2943 N N . ILE B 1 137 ? 9.328 15.508 -0.72 1 96.56 137 ILE B N 1
ATOM 2944 C CA . ILE B 1 137 ? 8.57 16.75 -0.88 1 96.56 137 ILE B CA 1
ATOM 2945 C C . ILE B 1 137 ? 7.613 16.609 -2.062 1 96.56 137 ILE B C 1
ATOM 2947 O O . ILE B 1 137 ? 6.57 17.266 -2.102 1 96.56 137 ILE B O 1
ATOM 2951 N N . SER B 1 138 ? 7.926 15.758 -3.027 1 96.75 138 SER B N 1
ATOM 2952 C CA . SER B 1 138 ? 7.086 15.531 -4.199 1 96.75 138 SER B CA 1
ATOM 2953 C C . SER B 1 138 ? 5.719 14.977 -3.799 1 96.75 138 SER B C 1
ATOM 2955 O O . SER B 1 138 ? 4.742 15.141 -4.527 1 96.75 138 SER B O 1
ATOM 2957 N N . LEU B 1 139 ? 5.664 14.359 -2.668 1 96.56 139 LEU B N 1
ATOM 2958 C CA . LEU B 1 139 ? 4.41 13.789 -2.186 1 96.56 139 LEU B CA 1
ATOM 2959 C C . LEU B 1 1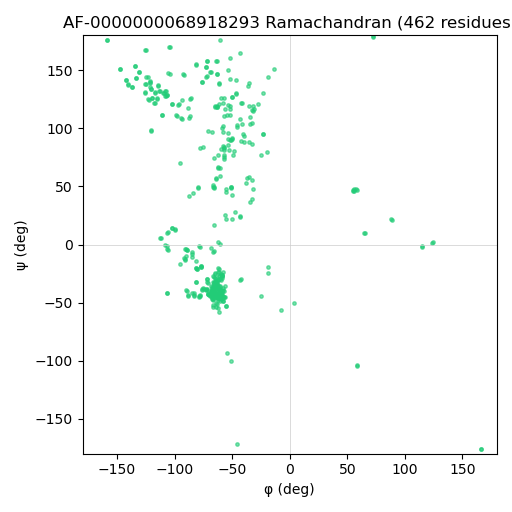39 ? 3.385 14.891 -1.913 1 96.56 139 LEU B C 1
ATOM 2961 O O . LEU B 1 139 ? 2.178 14.641 -1.944 1 96.56 139 LEU B O 1
ATOM 2965 N N . LEU B 1 140 ? 3.824 16.109 -1.645 1 96.31 140 LEU B N 1
ATOM 2966 C CA . LEU B 1 140 ? 2.928 17.219 -1.348 1 96.31 140 LEU B CA 1
ATOM 2967 C C . LEU B 1 140 ? 2.365 17.812 -2.631 1 96.31 140 LEU B C 1
ATOM 2969 O O . LEU B 1 140 ? 1.306 18.453 -2.613 1 96.31 140 LEU B O 1
ATOM 2973 N N . ARG B 1 141 ? 3.037 17.578 -3.682 1 93.94 141 ARG B N 1
ATOM 2974 C CA . ARG B 1 141 ? 2.689 18.266 -4.918 1 93.94 141 ARG B CA 1
ATOM 2975 C C . ARG B 1 141 ? 2.002 17.328 -5.898 1 93.94 141 ARG B C 1
ATOM 2977 O O . ARG B 1 141 ? 1.072 17.719 -6.605 1 93.94 141 ARG B O 1
ATOM 2984 N N . VAL B 1 142 ? 2.512 16.156 -5.98 1 93.75 142 VAL B N 1
ATOM 2985 C CA . VAL B 1 142 ? 2.059 15.188 -6.98 1 93.75 142 VAL B CA 1
ATOM 2986 C C . VAL B 1 142 ? 1.138 14.164 -6.328 1 93.75 142 VAL B C 1
ATOM 2988 O O . VAL B 1 142 ? 1.586 13.344 -5.52 1 93.75 142 VAL B O 1
ATOM 2991 N N . ASP B 1 143 ? -0.027 14.062 -6.766 1 89.88 143 ASP B N 1
ATOM 2992 C CA . ASP B 1 143 ? -1.049 13.242 -6.125 1 89.88 143 ASP B CA 1
ATOM 2993 C C . ASP B 1 143 ? -0.837 11.766 -6.438 1 89.88 143 ASP B C 1
ATOM 2995 O O . ASP B 1 143 ? -1.302 10.891 -5.695 1 89.88 143 ASP B O 1
ATOM 2999 N N . GLU B 1 144 ? -0.132 11.469 -7.422 1 92.12 144 GLU B N 1
ATOM 3000 C CA . GLU B 1 144 ? -0.047 10.094 -7.914 1 92.12 144 GLU B CA 1
ATOM 3001 C C . GLU B 1 144 ? 1.08 9.328 -7.223 1 92.12 144 GLU B C 1
ATOM 3003 O O . GLU B 1 144 ? 1.205 8.117 -7.387 1 92.12 144 GLU B O 1
ATOM 3008 N N . LEU B 1 145 ? 1.774 10.016 -6.457 1 94.94 145 LEU B N 1
ATOM 3009 C CA . LEU B 1 145 ? 2.908 9.367 -5.809 1 94.94 145 LEU B CA 1
ATOM 3010 C C . LEU B 1 145 ? 2.506 8.797 -4.449 1 94.94 145 LEU B C 1
ATOM 3012 O O . LEU B 1 145 ? 1.632 9.352 -3.777 1 94.94 145 LEU B O 1
ATOM 3016 N N . TYR B 1 146 ? 3.109 7.691 -4.102 1 94.25 146 TYR B N 1
ATOM 3017 C CA . TYR B 1 146 ? 2.891 7.09 -2.791 1 94.25 146 TYR B CA 1
ATOM 3018 C C . TYR B 1 146 ? 4.043 6.164 -2.418 1 94.25 146 TYR B C 1
ATOM 3020 O O . TYR B 1 146 ? 4.973 5.977 -3.201 1 94.25 146 TYR B O 1
ATOM 3028 N N . VAL B 1 147 ? 3.967 5.645 -1.207 1 96.38 147 VAL B N 1
ATOM 3029 C CA . VAL B 1 147 ? 4.992 4.738 -0.704 1 96.38 147 VAL B CA 1
ATOM 3030 C C . VAL B 1 147 ? 4.402 3.34 -0.521 1 96.38 147 VAL B C 1
ATOM 3032 O O . VAL B 1 147 ? 3.291 3.189 -0.012 1 96.38 147 VAL B O 1
ATOM 3035 N N . GLU B 1 148 ? 5.129 2.398 -1.018 1 94.25 148 GLU B N 1
ATOM 3036 C CA . GLU B 1 148 ? 4.809 1.001 -0.75 1 94.25 148 GLU B CA 1
ATOM 3037 C C . GLU B 1 148 ? 5.934 0.314 0.02 1 94.25 148 GLU B C 1
ATOM 3039 O O . GLU B 1 148 ? 7.105 0.463 -0.323 1 94.25 148 GLU B O 1
ATOM 3044 N N . SER B 1 149 ? 5.484 -0.345 1.075 1 93.31 149 SER B N 1
ATOM 3045 C CA . SER B 1 149 ? 6.453 -1.08 1.882 1 93.31 149 SER B CA 1
ATOM 3046 C C . SER B 1 149 ? 6.289 -2.586 1.71 1 93.31 149 SER B C 1
ATOM 3048 O O . SER B 1 149 ? 5.172 -3.104 1.775 1 93.31 149 SER B O 1
ATOM 3050 N N . ILE B 1 150 ? 7.387 -3.24 1.457 1 87.62 150 ILE B N 1
ATOM 3051 C CA . ILE B 1 150 ? 7.367 -4.688 1.296 1 87.62 150 ILE B CA 1
ATOM 3052 C C . ILE B 1 150 ? 8.297 -5.336 2.32 1 87.62 150 ILE B C 1
ATOM 3054 O O . ILE B 1 150 ? 9.359 -4.797 2.625 1 87.62 150 ILE B O 1
ATOM 3058 N N . GLU B 1 151 ? 7.812 -6.328 2.891 1 85.69 151 GLU B N 1
ATOM 3059 C CA . GLU B 1 151 ? 8.648 -7.113 3.791 1 85.69 151 GLU B CA 1
ATOM 3060 C C . GLU B 1 151 ? 9.391 -8.219 3.039 1 85.69 151 GLU B C 1
ATOM 3062 O O . GLU B 1 151 ? 8.773 -9 2.314 1 85.69 151 GLU B O 1
ATOM 3067 N N . ILE B 1 152 ? 10.625 -8.148 3.057 1 77.94 152 ILE B N 1
ATOM 3068 C CA . ILE B 1 152 ? 11.445 -9.141 2.367 1 77.94 152 ILE B CA 1
ATOM 3069 C C . ILE B 1 152 ? 11.203 -10.516 2.967 1 77.94 152 ILE B C 1
ATOM 3071 O O . ILE B 1 152 ? 11.32 -11.531 2.277 1 77.94 152 ILE B O 1
ATOM 3075 N N . LYS B 1 153 ? 10.195 -10.602 4.051 1 62 153 LYS B N 1
ATOM 3076 C CA . LYS B 1 153 ? 10.086 -11.906 4.703 1 62 153 LYS B CA 1
ATOM 3077 C C . LYS B 1 153 ? 10.156 -13.039 3.682 1 62 153 LYS B C 1
ATOM 3079 O O . LYS B 1 153 ? 9.602 -12.93 2.586 1 62 153 LYS B O 1
ATOM 3084 N N . LEU B 1 154 ? 11.227 -13.711 3.566 1 51.19 154 LEU B N 1
ATOM 3085 C CA . LEU B 1 154 ? 11.602 -14.906 2.824 1 51.19 154 LEU B CA 1
ATOM 3086 C C . LEU B 1 154 ? 10.414 -15.859 2.689 1 51.19 154 LEU B C 1
ATOM 3088 O O . LEU B 1 154 ? 10.008 -16.5 3.666 1 51.19 154 LEU B O 1
ATOM 3092 N N . ASP B 1 155 ? 9.133 -15.43 2.273 1 46.25 155 ASP B N 1
ATOM 3093 C CA . ASP B 1 155 ? 8.352 -16.609 1.906 1 46.25 155 ASP B CA 1
ATOM 3094 C C . ASP B 1 155 ? 9.25 -17.766 1.488 1 46.25 155 ASP B C 1
ATOM 3096 O O . ASP B 1 155 ? 8.766 -18.828 1.118 1 46.25 155 ASP B O 1
ATOM 3100 N N . VAL B 1 156 ? 10.18 -17.391 0.717 1 42.34 156 VAL B N 1
ATOM 3101 C CA . VAL B 1 156 ? 10.938 -18.547 0.272 1 42.34 156 VAL B CA 1
ATOM 3102 C C . VAL B 1 156 ? 11.305 -19.422 1.474 1 42.34 156 VAL B C 1
ATOM 3104 O O . VAL B 1 156 ? 11.922 -18.938 2.43 1 42.34 156 VAL B O 1
ATOM 3107 N N . LYS B 1 157 ? 10.438 -20.219 1.933 1 42.31 157 LYS B N 1
ATOM 3108 C CA . LYS B 1 157 ? 10.93 -21.312 2.777 1 42.31 157 LYS B CA 1
ATOM 3109 C C . LYS B 1 157 ? 12.438 -21.188 3.006 1 42.31 157 LYS B C 1
ATOM 3111 O O . LYS B 1 157 ? 12.961 -21.656 4.02 1 42.31 157 LYS B O 1
ATOM 3116 N N . THR B 1 158 ? 13.141 -21.031 1.992 1 40.66 158 THR B N 1
ATOM 3117 C CA . THR B 1 158 ? 14.562 -21.312 2.137 1 40.66 158 THR B CA 1
ATOM 3118 C C . THR B 1 158 ? 15.219 -20.297 3.057 1 40.66 158 THR B C 1
ATOM 3120 O O . THR B 1 158 ? 16.359 -20.469 3.484 1 40.66 158 THR B O 1
ATOM 3123 N N . LEU B 1 159 ? 14.984 -18.891 2.916 1 43.09 159 LEU B N 1
ATOM 3124 C CA . LEU B 1 159 ? 16.078 -18.203 3.572 1 43.09 159 LEU B CA 1
ATOM 3125 C C . LEU B 1 159 ? 15.883 -18.172 5.082 1 43.09 159 LEU B C 1
ATOM 3127 O O . LEU B 1 159 ? 15.039 -17.422 5.59 1 43.09 159 LEU B O 1
ATOM 3131 N N . LYS B 1 160 ? 15.609 -19.172 5.773 1 45.47 160 LYS B N 1
ATOM 3132 C CA . LYS B 1 160 ? 16.078 -19.047 7.148 1 45.47 160 LYS B CA 1
ATOM 3133 C C . LYS B 1 160 ? 17.062 -17.875 7.293 1 45.47 160 LYS B C 1
ATOM 3135 O O . LYS B 1 160 ? 17.609 -17.406 6.301 1 45.47 160 LYS B O 1
ATOM 3140 N N . GLY B 1 161 ? 17.078 -17.266 8.586 1 54.72 161 GLY B N 1
ATOM 3141 C CA . GLY B 1 161 ? 17.953 -16.219 9.102 1 54.72 161 GLY B CA 1
ATOM 3142 C C . GLY B 1 161 ? 19.219 -16.062 8.289 1 54.72 161 GLY B C 1
ATOM 3143 O O . GLY B 1 161 ? 19.734 -14.945 8.156 1 54.72 161 GLY B O 1
ATOM 3144 N N . LYS B 1 162 ? 19.484 -17.125 7.555 1 61.5 162 LYS B N 1
ATOM 3145 C CA . LYS B 1 162 ? 20.875 -17.109 7.105 1 61.5 162 LYS B CA 1
ATOM 3146 C C . LYS B 1 162 ? 21 -16.438 5.734 1 61.5 162 LYS B C 1
ATOM 3148 O O . LYS B 1 162 ? 22.062 -15.93 5.383 1 61.5 162 LYS B O 1
ATOM 3153 N N . HIS B 1 163 ? 19.703 -16.188 5.012 1 78.56 163 HIS B N 1
ATOM 3154 C CA . HIS B 1 163 ? 19.859 -15.727 3.637 1 78.56 163 HIS B CA 1
ATOM 3155 C C . HIS B 1 163 ? 19.531 -14.242 3.51 1 78.56 163 HIS B C 1
ATOM 3157 O O . HIS B 1 163 ? 19.719 -13.648 2.445 1 78.56 163 HIS B O 1
ATOM 3163 N N . LEU B 1 164 ? 19.172 -13.641 4.539 1 83.25 164 LEU B N 1
ATOM 3164 C CA . LEU B 1 164 ? 18.75 -12.25 4.48 1 83.25 164 LEU B CA 1
ATOM 3165 C C . LEU B 1 164 ? 19.922 -11.344 4.098 1 83.25 164 LEU B C 1
ATOM 3167 O O . LEU B 1 164 ? 19.797 -10.516 3.191 1 83.25 164 LEU B O 1
ATOM 3171 N N . PRO B 1 165 ? 21.047 -11.555 4.648 1 85.19 165 PRO B N 1
ATOM 3172 C CA . PRO B 1 165 ? 22.172 -10.695 4.254 1 85.19 165 PRO B CA 1
ATOM 3173 C C . PRO B 1 165 ? 22.547 -10.852 2.779 1 85.19 165 PRO B C 1
ATOM 3175 O O . PRO B 1 165 ? 22.938 -9.883 2.129 1 85.19 165 PRO B O 1
ATOM 3178 N N . ARG B 1 166 ? 22.375 -12.039 2.354 1 86.69 166 ARG B N 1
ATOM 3179 C CA . ARG B 1 166 ? 22.656 -12.273 0.939 1 86.69 166 ARG B CA 1
ATOM 3180 C C . ARG B 1 166 ? 21.641 -11.555 0.056 1 86.69 166 ARG B C 1
ATOM 3182 O O . ARG B 1 166 ? 22 -10.93 -0.94 1 86.69 166 ARG B O 1
ATOM 3189 N N . ALA B 1 167 ? 20.406 -11.672 0.382 1 87.25 167 ALA B N 1
ATOM 3190 C CA . ALA B 1 167 ? 19.344 -11.008 -0.369 1 87.25 167 ALA B CA 1
ATOM 3191 C C . ALA B 1 167 ? 19.562 -9.492 -0.39 1 87.25 167 ALA B C 1
ATOM 3193 O O . ALA B 1 167 ? 19.469 -8.867 -1.446 1 87.25 167 ALA B O 1
ATOM 3194 N N . ILE B 1 168 ? 19.875 -8.969 0.712 1 90 168 ILE B N 1
ATOM 3195 C CA . ILE B 1 168 ? 20.094 -7.527 0.817 1 90 168 ILE B CA 1
ATOM 3196 C C . ILE B 1 168 ? 21.312 -7.133 -0.021 1 90 168 ILE B C 1
ATOM 3198 O O . ILE B 1 168 ? 21.312 -6.086 -0.672 1 90 168 ILE B O 1
ATOM 3202 N N . GLY B 1 169 ? 22.359 -7.941 0.053 1 90.94 169 GLY B N 1
ATOM 3203 C CA . GLY B 1 169 ? 23.516 -7.703 -0.782 1 90.94 169 GLY B CA 1
ATOM 3204 C C . GLY B 1 169 ? 23.203 -7.68 -2.264 1 90.94 169 GLY B C 1
ATOM 3205 O O . GLY B 1 169 ? 23.703 -6.832 -3.002 1 90.94 169 GLY B O 1
ATOM 3206 N N . ARG B 1 170 ? 22.328 -8.578 -2.688 1 88.75 170 ARG B N 1
ATOM 3207 C CA . ARG B 1 170 ? 21.922 -8.633 -4.09 1 88.75 170 ARG B CA 1
ATOM 3208 C C . ARG B 1 170 ? 21.125 -7.402 -4.48 1 88.75 170 ARG B C 1
ATOM 3210 O O . ARG B 1 170 ? 21.25 -6.902 -5.602 1 88.75 170 ARG B O 1
ATOM 3217 N N . LEU B 1 171 ? 20.328 -6.926 -3.566 1 91.81 171 LEU B N 1
ATOM 3218 C CA . LEU B 1 171 ? 19.469 -5.773 -3.812 1 91.81 171 LEU B CA 1
ATOM 3219 C C . LEU B 1 171 ? 20.297 -4.492 -3.91 1 91.81 171 LEU B C 1
ATOM 3221 O O . LEU B 1 171 ? 20.031 -3.643 -4.762 1 91.81 171 LEU B O 1
ATOM 3225 N N . SER B 1 172 ? 21.203 -4.344 -3.092 1 93.25 172 SER B N 1
ATOM 3226 C CA . SER B 1 172 ? 22.016 -3.131 -3.045 1 93.25 172 SER B CA 1
ATOM 3227 C C . SER B 1 172 ? 23.078 -3.129 -4.145 1 93.25 172 SER B C 1
ATOM 3229 O O . SER B 1 172 ? 23.266 -2.121 -4.828 1 93.25 172 SER B O 1
ATOM 3231 N N . GLY B 1 173 ? 23.719 -4.273 -4.312 1 91.75 173 GLY B N 1
ATOM 3232 C CA . GLY B 1 173 ? 24.875 -4.352 -5.199 1 91.75 173 GLY B CA 1
ATOM 3233 C C . GLY B 1 173 ? 26.109 -3.664 -4.641 1 91.75 173 GLY B C 1
ATOM 3234 O O . GLY B 1 173 ? 26.062 -3.074 -3.562 1 91.75 173 GLY B O 1
ATOM 3235 N N . LYS B 1 174 ? 27.156 -3.758 -5.434 1 91.69 174 LYS B N 1
ATOM 3236 C CA . LYS B 1 174 ? 28.391 -3.102 -5.02 1 91.69 174 LYS B CA 1
ATOM 3237 C C . LYS B 1 174 ? 28.219 -1.586 -4.977 1 91.69 174 LYS B C 1
ATOM 3239 O O . LYS B 1 174 ? 27.938 -0.958 -5.996 1 91.69 174 LYS B O 1
ATOM 3244 N N . GLY B 1 175 ? 28.422 -1.054 -3.779 1 92.5 175 GLY B N 1
ATOM 3245 C CA . GLY B 1 175 ? 28.297 0.386 -3.619 1 92.5 175 GLY B CA 1
ATOM 3246 C C . GLY B 1 175 ? 26.891 0.895 -3.861 1 92.5 175 GLY B C 1
ATOM 3247 O O . GLY B 1 175 ? 26.703 2.07 -4.18 1 92.5 175 GLY B O 1
ATOM 3248 N N . GLY B 1 176 ? 26 0.05 -3.975 1 92.69 176 GLY B N 1
ATOM 3249 C CA . GLY B 1 176 ? 24.609 0.45 -4.168 1 92.69 176 GLY B CA 1
ATOM 3250 C C . GLY B 1 176 ? 24.25 0.635 -5.625 1 92.69 176 GLY B C 1
ATOM 3251 O O . GLY B 1 176 ? 23.219 1.248 -5.938 1 92.69 176 GLY B O 1
ATOM 3252 N N . LYS B 1 177 ? 24.984 0.052 -6.445 1 92.56 177 LYS B N 1
ATOM 3253 C CA . LYS B 1 177 ? 24.812 0.291 -7.875 1 92.56 177 LYS B CA 1
ATOM 3254 C C . LYS B 1 177 ? 23.531 -0.368 -8.391 1 92.56 177 LYS B C 1
ATOM 3256 O O . LYS B 1 177 ? 22.859 0.175 -9.266 1 92.56 177 LYS B O 1
ATOM 3261 N N . THR B 1 178 ? 23.234 -1.496 -7.906 1 92.88 178 THR B N 1
ATOM 3262 C CA . THR B 1 178 ? 22.047 -2.203 -8.352 1 92.88 178 THR B CA 1
ATOM 3263 C C . THR B 1 178 ? 20.781 -1.455 -7.934 1 92.88 178 THR B C 1
ATOM 3265 O O . THR B 1 178 ? 19.875 -1.244 -8.742 1 92.88 178 THR B O 1
ATOM 3268 N N . LYS B 1 179 ? 20.734 -1.065 -6.715 1 93.6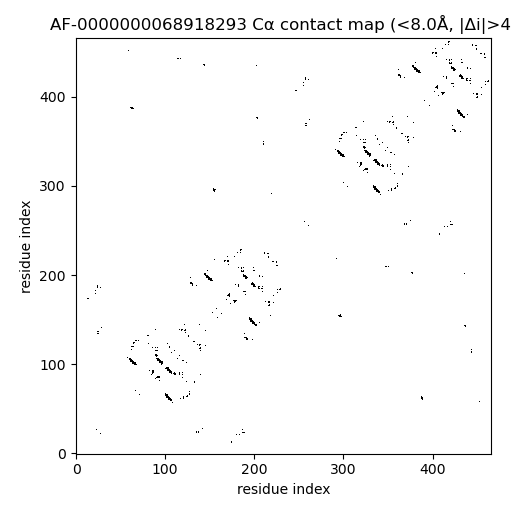2 179 LYS B N 1
ATOM 3269 C CA . LYS B 1 179 ? 19.609 -0.275 -6.211 1 93.62 179 LYS B CA 1
ATOM 3270 C C . LYS B 1 179 ? 19.422 0.993 -7.039 1 93.62 179 LYS B C 1
ATOM 3272 O O . LYS B 1 179 ? 18.312 1.311 -7.445 1 93.62 179 LYS B O 1
ATOM 3277 N N . PHE B 1 180 ? 20.484 1.64 -7.305 1 93.38 180 PHE B N 1
ATOM 3278 C CA . PHE B 1 180 ? 20.422 2.883 -8.062 1 93.38 180 PHE B CA 1
ATOM 3279 C C . PHE B 1 180 ? 19.953 2.625 -9.492 1 93.38 180 PHE B C 1
ATOM 3281 O O . PHE B 1 180 ? 19.203 3.424 -10.055 1 93.38 180 PHE B O 1
ATOM 3288 N N . ALA B 1 181 ? 20.375 1.554 -10.031 1 92.88 181 ALA B N 1
ATOM 3289 C CA . ALA B 1 181 ? 19.969 1.199 -11.391 1 92.88 181 ALA B CA 1
ATOM 3290 C C . ALA B 1 181 ? 18.469 0.963 -11.461 1 92.88 181 ALA B C 1
ATOM 3292 O O . ALA B 1 181 ? 17.797 1.43 -12.391 1 92.88 181 ALA B O 1
ATOM 3293 N N . ILE B 1 182 ? 17.953 0.304 -10.5 1 94 182 ILE B N 1
ATOM 3294 C CA . ILE B 1 182 ? 16.531 0.027 -10.469 1 94 182 ILE B CA 1
ATOM 3295 C C . ILE B 1 182 ? 15.75 1.329 -10.273 1 94 182 ILE B C 1
ATOM 3297 O O . ILE B 1 182 ? 14.734 1.56 -10.938 1 94 182 ILE B O 1
ATOM 3301 N N . GLU B 1 183 ? 16.25 2.174 -9.422 1 95.44 183 GLU B N 1
ATOM 3302 C CA . GLU B 1 183 ? 15.602 3.463 -9.172 1 95.44 183 GLU B CA 1
ATOM 3303 C C . GLU B 1 183 ? 15.523 4.293 -10.453 1 95.44 183 GLU B C 1
ATOM 3305 O O . GLU B 1 183 ? 14.469 4.863 -10.758 1 95.44 183 GLU B O 1
ATOM 3310 N N . ASN B 1 184 ? 16.547 4.242 -11.141 1 93.12 184 ASN B N 1
ATOM 3311 C CA . ASN B 1 184 ? 16.594 5.059 -12.344 1 93.12 184 ASN B CA 1
ATOM 3312 C C . ASN B 1 184 ? 15.766 4.461 -13.469 1 93.12 184 ASN B C 1
ATOM 3314 O O . ASN B 1 184 ? 15.094 5.188 -14.203 1 93.12 184 ASN B O 1
ATOM 3318 N N . SER B 1 185 ? 15.82 3.195 -13.547 1 92.06 185 SER B N 1
ATOM 3319 C CA . SER B 1 185 ? 15.094 2.537 -14.633 1 92.06 185 SER B CA 1
ATOM 3320 C C . SER B 1 185 ? 13.586 2.588 -14.406 1 92.06 185 SER B C 1
ATOM 3322 O O . SER B 1 185 ? 12.805 2.605 -15.359 1 92.06 185 SER B O 1
ATOM 3324 N N . THR B 1 186 ? 13.18 2.607 -13.125 1 93.62 186 THR B N 1
ATOM 3325 C CA . THR B 1 186 ? 11.758 2.562 -12.82 1 93.62 186 THR B CA 1
ATOM 3326 C C . THR B 1 186 ? 11.258 3.93 -12.359 1 93.62 186 THR B C 1
ATOM 3328 O O . THR B 1 186 ? 10.062 4.109 -12.109 1 93.62 186 THR B O 1
ATOM 3331 N N . LYS B 1 187 ? 12.148 4.883 -12.211 1 94.62 187 LYS B N 1
ATOM 3332 C CA . LYS B 1 187 ? 11.812 6.223 -11.734 1 94.62 187 LYS B CA 1
ATOM 3333 C C . LYS B 1 187 ? 11.164 6.168 -10.352 1 94.62 187 LYS B C 1
ATOM 3335 O O . LYS B 1 187 ? 10.102 6.758 -10.133 1 94.62 187 LYS B O 1
ATOM 3340 N N . THR B 1 188 ? 11.758 5.441 -9.539 1 96.88 188 THR B N 1
ATOM 3341 C CA . THR B 1 188 ? 11.344 5.312 -8.148 1 96.88 188 THR B CA 1
ATOM 3342 C C . THR B 1 188 ? 12.492 5.637 -7.203 1 96.88 188 THR B C 1
ATOM 3344 O O . THR B 1 188 ? 13.633 5.824 -7.645 1 96.88 188 THR B O 1
ATOM 3347 N N . ARG B 1 189 ? 12.219 5.809 -5.988 1 98 189 ARG B N 1
ATOM 3348 C CA . ARG B 1 189 ? 13.203 5.863 -4.91 1 98 189 ARG B CA 1
ATOM 3349 C C . ARG B 1 189 ? 13.031 4.691 -3.953 1 98 189 ARG B C 1
ATOM 3351 O O . ARG B 1 189 ? 11.906 4.324 -3.605 1 98 189 ARG B O 1
ATOM 3358 N N . ILE B 1 190 ? 14.164 4.117 -3.592 1 97.44 190 ILE B N 1
ATOM 3359 C CA . ILE B 1 190 ? 14.102 2.893 -2.801 1 97.44 190 ILE B CA 1
ATOM 3360 C C . ILE B 1 190 ? 14.922 3.062 -1.523 1 97.44 190 ILE B C 1
ATOM 3362 O O . ILE B 1 190 ? 16.047 3.549 -1.565 1 97.44 190 ILE B O 1
ATOM 3366 N N . VAL B 1 191 ? 14.297 2.715 -0.372 1 97.56 191 VAL B N 1
ATOM 3367 C CA . VAL B 1 191 ? 14.984 2.664 0.917 1 97.56 191 VAL B CA 1
ATOM 3368 C C . VAL B 1 191 ? 14.961 1.234 1.454 1 97.56 191 VAL B C 1
ATOM 3370 O O . VAL B 1 191 ? 13.906 0.607 1.533 1 97.56 191 VAL B O 1
ATOM 3373 N N . ILE B 1 192 ? 16.094 0.708 1.674 1 94.19 192 ILE B N 1
ATOM 3374 C CA . ILE B 1 192 ? 16.219 -0.612 2.285 1 94.19 192 ILE B CA 1
ATOM 3375 C C . ILE B 1 192 ? 16.484 -0.467 3.781 1 94.19 192 ILE B C 1
ATOM 3377 O O . ILE B 1 192 ? 17.516 0.071 4.184 1 94.19 192 ILE B O 1
ATOM 3381 N N . ALA B 1 193 ? 15.461 -0.858 4.582 1 92 193 ALA B N 1
ATOM 3382 C CA . ALA B 1 193 ? 15.562 -0.759 6.035 1 92 193 ALA B CA 1
ATOM 3383 C C . ALA B 1 193 ? 15.406 -2.129 6.691 1 92 193 ALA B C 1
ATOM 3385 O O . ALA B 1 193 ? 14.289 -2.602 6.902 1 92 193 ALA B O 1
ATOM 3386 N N . ASP B 1 194 ? 16.578 -2.764 7.031 1 87.31 194 ASP B N 1
ATOM 3387 C CA . ASP B 1 194 ? 16.594 -4.082 7.66 1 87.31 194 ASP B CA 1
ATOM 3388 C C . ASP B 1 194 ? 15.883 -5.117 6.793 1 87.31 194 ASP B C 1
ATOM 3390 O O . ASP B 1 194 ? 16.391 -5.508 5.738 1 87.31 194 ASP B O 1
ATOM 3394 N N . THR B 1 195 ? 14.641 -5.473 7.219 1 86.75 195 THR B N 1
ATOM 3395 C CA . THR B 1 195 ? 13.945 -6.531 6.492 1 86.75 195 THR B CA 1
ATOM 3396 C C . THR B 1 195 ? 12.836 -5.949 5.625 1 86.75 195 THR B C 1
ATOM 3398 O O . THR B 1 195 ? 12.055 -6.695 5.027 1 86.75 195 THR B O 1
ATOM 3401 N N . ARG B 1 196 ? 12.859 -4.652 5.523 1 92.44 196 ARG B N 1
ATOM 3402 C CA . ARG B 1 196 ? 11.797 -4.027 4.734 1 92.44 196 ARG B CA 1
ATOM 3403 C C . ARG B 1 196 ? 12.383 -3.154 3.629 1 92.44 196 ARG B C 1
ATOM 3405 O O . ARG B 1 196 ? 13.43 -2.533 3.811 1 92.44 196 ARG B O 1
ATOM 3412 N N . ILE B 1 197 ? 11.648 -3.203 2.547 1 95.31 197 ILE B N 1
ATOM 3413 C CA . ILE B 1 197 ? 11.977 -2.328 1.426 1 95.31 197 ILE B CA 1
ATOM 3414 C C . ILE B 1 197 ? 10.844 -1.326 1.208 1 95.31 197 ILE B C 1
ATOM 3416 O O . ILE B 1 197 ? 9.672 -1.709 1.14 1 95.31 197 ILE B O 1
ATOM 3420 N N . HIS B 1 198 ? 11.188 -0.069 1.203 1 97.56 198 HIS B N 1
ATOM 3421 C CA . HIS B 1 198 ? 10.219 0.981 0.917 1 97.56 198 HIS B CA 1
ATOM 3422 C C . HIS B 1 198 ? 10.445 1.579 -0.468 1 97.56 198 HIS B C 1
ATOM 3424 O O . HIS B 1 198 ? 11.578 1.922 -0.822 1 97.56 198 HIS B O 1
ATOM 3430 N N . ILE B 1 199 ? 9.398 1.638 -1.224 1 97.5 199 ILE B N 1
ATOM 3431 C CA . ILE B 1 199 ? 9.484 2.154 -2.584 1 97.5 199 ILE B CA 1
ATOM 3432 C C . ILE B 1 199 ? 8.578 3.373 -2.736 1 97.5 199 ILE B C 1
ATOM 3434 O O . ILE B 1 199 ? 7.402 3.328 -2.375 1 97.5 199 ILE B O 1
ATOM 3438 N N . LEU B 1 200 ? 9.141 4.445 -3.193 1 98.38 200 LEU B N 1
ATOM 3439 C CA . LEU B 1 200 ? 8.398 5.672 -3.473 1 98.38 200 LEU B CA 1
ATOM 3440 C C . LEU B 1 200 ? 8.273 5.902 -4.977 1 98.38 200 LEU B C 1
ATOM 3442 O O . LEU B 1 200 ? 9.258 5.801 -5.707 1 98.38 200 LEU B O 1
ATOM 3446 N N . GLY B 1 201 ? 7.027 6.117 -5.453 1 97.44 201 GLY B N 1
ATOM 3447 C CA . GLY B 1 201 ? 6.793 6.359 -6.867 1 97.44 201 GLY B CA 1
ATOM 3448 C C . GLY B 1 201 ? 5.332 6.25 -7.258 1 97.44 201 GLY B C 1
ATOM 3449 O O . GLY B 1 201 ? 4.457 6.203 -6.395 1 97.44 201 GLY B O 1
ATOM 3450 N N . ALA B 1 202 ? 5.16 6.387 -8.523 1 95.69 202 ALA B N 1
ATOM 3451 C CA . ALA B 1 202 ? 3.826 6.141 -9.062 1 95.69 202 ALA B CA 1
ATOM 3452 C C . ALA B 1 202 ? 3.492 4.652 -9.031 1 95.69 202 ALA B C 1
ATOM 3454 O O . ALA B 1 202 ? 4.391 3.807 -9.031 1 95.69 202 ALA B O 1
ATOM 3455 N N . PHE B 1 203 ? 2.293 4.375 -9.055 1 91.19 203 PHE B N 1
ATOM 3456 C CA . PHE B 1 203 ? 1.821 3.008 -8.875 1 91.19 203 PHE B CA 1
ATOM 3457 C C . PHE B 1 203 ? 2.469 2.072 -9.891 1 91.19 203 PHE B C 1
ATOM 3459 O O . PHE B 1 203 ? 3.049 1.05 -9.516 1 91.19 203 PHE B O 1
ATOM 3466 N N . SER B 1 204 ? 2.385 2.408 -11.156 1 90.75 204 SER B N 1
ATOM 3467 C CA . SER B 1 204 ? 2.93 1.554 -12.211 1 90.75 204 SER B CA 1
ATOM 3468 C C . SER B 1 204 ? 4.438 1.378 -12.047 1 90.75 204 SER B C 1
ATOM 3470 O O . SER B 1 204 ? 4.969 0.289 -12.281 1 90.75 204 SER B O 1
ATOM 3472 N N . ASN B 1 205 ? 5.098 2.441 -11.664 1 93.81 205 ASN B N 1
ATOM 3473 C CA . ASN B 1 205 ? 6.539 2.402 -11.453 1 93.81 205 ASN B CA 1
ATOM 3474 C C . ASN B 1 205 ? 6.91 1.515 -10.266 1 93.81 205 ASN B C 1
ATOM 3476 O O . ASN B 1 205 ? 7.887 0.767 -10.328 1 93.81 205 ASN B O 1
ATOM 3480 N N . ILE B 1 206 ? 6.113 1.611 -9.258 1 95 206 ILE B N 1
ATOM 3481 C CA . ILE B 1 206 ? 6.359 0.804 -8.07 1 95 206 ILE B CA 1
ATOM 3482 C C . ILE B 1 206 ? 6.191 -0.676 -8.406 1 95 206 ILE B C 1
ATOM 3484 O O . ILE B 1 206 ? 6.973 -1.515 -7.957 1 95 206 ILE B O 1
ATOM 3488 N N . LYS B 1 207 ? 5.227 -0.993 -9.164 1 91 207 LYS B N 1
ATOM 3489 C CA . LYS B 1 207 ? 5.004 -2.381 -9.562 1 91 207 LYS B CA 1
ATOM 3490 C C . LYS B 1 207 ? 6.215 -2.941 -10.305 1 91 207 LYS B C 1
ATOM 3492 O O . LYS B 1 207 ? 6.66 -4.055 -10.016 1 91 207 LYS B O 1
ATOM 3497 N N . THR B 1 208 ? 6.672 -2.182 -11.195 1 90.06 208 THR B N 1
ATOM 3498 C CA . THR B 1 208 ? 7.828 -2.615 -11.969 1 90.06 208 THR B CA 1
ATOM 3499 C C . THR B 1 208 ? 9.055 -2.758 -11.07 1 90.06 208 THR B C 1
ATOM 3501 O O . THR B 1 208 ? 9.805 -3.732 -11.188 1 90.06 208 THR B O 1
ATOM 3504 N N . ALA B 1 209 ? 9.219 -1.789 -10.203 1 93.62 209 ALA B N 1
ATOM 3505 C CA . ALA B 1 209 ? 10.344 -1.859 -9.273 1 93.62 209 ALA B CA 1
ATOM 3506 C C . ALA B 1 209 ? 10.234 -3.09 -8.375 1 93.62 209 ALA B C 1
ATOM 3508 O O . ALA B 1 209 ? 11.219 -3.805 -8.172 1 93.62 209 ALA B O 1
ATOM 3509 N N . ARG B 1 210 ? 9.086 -3.289 -7.91 1 91.06 210 ARG B N 1
ATOM 3510 C CA . ARG B 1 210 ? 8.836 -4.422 -7.027 1 91.06 210 ARG B CA 1
ATOM 3511 C C . ARG B 1 210 ? 9.164 -5.742 -7.723 1 91.06 210 ARG B C 1
ATOM 3513 O O . ARG B 1 210 ? 9.82 -6.609 -7.137 1 91.06 210 ARG B O 1
ATOM 3520 N N . ASP B 1 211 ? 8.719 -5.883 -8.914 1 86.62 211 ASP B N 1
ATOM 3521 C CA . ASP B 1 211 ? 9 -7.098 -9.672 1 86.62 211 ASP B CA 1
ATOM 3522 C C . ASP B 1 211 ? 10.5 -7.301 -9.852 1 86.62 211 ASP B C 1
ATOM 3524 O O . ASP B 1 211 ? 11 -8.422 -9.734 1 86.62 211 ASP B O 1
ATOM 3528 N N . SER B 1 212 ? 11.156 -6.234 -10.133 1 89.5 212 SER B N 1
ATOM 3529 C CA . SER B 1 212 ? 12.602 -6.297 -10.297 1 89.5 212 SER B CA 1
ATOM 3530 C C . SER B 1 212 ? 13.289 -6.719 -9 1 89.5 212 SER B C 1
ATOM 3532 O O . SER B 1 212 ? 14.195 -7.551 -9.016 1 89.5 212 SER B O 1
ATOM 3534 N N . LEU B 1 213 ? 12.82 -6.223 -7.898 1 90.94 213 LEU B N 1
ATOM 3535 C CA . LEU B 1 213 ? 13.398 -6.547 -6.598 1 90.94 213 LEU B CA 1
ATOM 3536 C C . LEU B 1 213 ? 13.172 -8.016 -6.25 1 90.94 213 LEU B C 1
ATOM 3538 O O . LEU B 1 213 ? 14.086 -8.695 -5.773 1 90.94 213 LEU B O 1
ATOM 3542 N N . TYR B 1 214 ? 12 -8.477 -6.586 1 86.38 214 TYR B N 1
ATOM 3543 C CA . TYR B 1 214 ? 11.703 -9.883 -6.316 1 86.38 214 TYR B CA 1
ATOM 3544 C C . TYR B 1 214 ? 12.555 -10.797 -7.191 1 86.38 214 TYR B C 1
ATOM 3546 O O . TYR B 1 214 ? 13.039 -11.836 -6.73 1 86.38 214 TYR B O 1
ATOM 3554 N N . SER B 1 215 ? 12.719 -10.367 -8.375 1 85.44 215 SER B N 1
ATOM 3555 C CA . SER B 1 215 ? 13.539 -11.164 -9.281 1 85.44 215 SER B CA 1
ATOM 3556 C C . SER B 1 215 ? 14.977 -11.281 -8.766 1 85.44 215 SER B C 1
ATOM 3558 O O . SER B 1 215 ? 15.578 -12.352 -8.828 1 85.44 215 SER B O 1
ATOM 3560 N N . LEU B 1 216 ? 15.438 -10.258 -8.211 1 87.44 216 LEU B N 1
ATOM 3561 C CA . LEU B 1 216 ? 16.797 -10.258 -7.672 1 87.44 216 LEU B CA 1
ATOM 3562 C C . LEU B 1 216 ? 16.891 -11.141 -6.434 1 87.44 216 LEU B C 1
ATOM 3564 O O . LEU B 1 216 ? 17.828 -11.93 -6.297 1 87.44 216 LEU B O 1
ATOM 3568 N N . ILE B 1 217 ? 15.914 -10.992 -5.629 1 86.44 217 ILE B N 1
ATOM 3569 C CA . ILE B 1 217 ? 15.898 -11.766 -4.395 1 86.44 217 ILE B CA 1
ATOM 3570 C C . ILE B 1 217 ? 15.828 -13.258 -4.723 1 86.44 217 ILE B C 1
ATOM 3572 O O . ILE B 1 217 ? 16.422 -14.086 -4.035 1 86.44 217 ILE B O 1
ATOM 3576 N N . MET B 1 218 ? 15.18 -13.555 -5.801 1 80.38 218 MET B N 1
ATOM 3577 C CA . MET B 1 218 ? 14.961 -14.953 -6.176 1 80.38 218 MET B CA 1
ATOM 3578 C C . MET B 1 218 ? 16.156 -15.5 -6.941 1 80.38 218 MET B C 1
ATOM 3580 O O . MET B 1 218 ? 16.203 -16.688 -7.266 1 80.38 218 MET B O 1
ATOM 3584 N N . GLY B 1 219 ? 17.078 -14.641 -7.25 1 80.75 219 GLY B N 1
ATOM 3585 C CA . GLY B 1 219 ? 18.328 -15.18 -7.781 1 80.75 219 GLY B CA 1
ATOM 3586 C C . GLY B 1 219 ? 18.578 -14.773 -9.219 1 80.75 219 GLY B C 1
ATOM 3587 O O . GLY B 1 219 ? 19.594 -15.148 -9.805 1 80.75 219 GLY B O 1
ATOM 3588 N N . SER B 1 220 ? 17.656 -14.062 -9.758 1 82.75 220 SER B N 1
ATOM 3589 C CA . SER B 1 220 ? 17.906 -13.586 -11.109 1 82.75 220 SER B CA 1
ATOM 3590 C C . SER B 1 220 ? 19.141 -12.672 -11.156 1 82.75 220 SER B C 1
ATOM 3592 O O . SER B 1 220 ? 19.344 -11.867 -10.25 1 82.75 220 SER B O 1
ATOM 3594 N N . PRO B 1 221 ? 19.938 -12.875 -12.203 1 82.75 221 PRO B N 1
ATOM 3595 C CA . PRO B 1 221 ? 21.109 -12 -12.297 1 82.75 221 PRO B CA 1
ATOM 3596 C C . PRO B 1 221 ? 20.734 -10.531 -12.477 1 82.75 221 PRO B C 1
ATOM 3598 O O . PRO B 1 221 ? 19.75 -10.211 -13.148 1 82.75 221 PRO B O 1
ATOM 3601 N N . ALA B 1 222 ? 21.562 -9.625 -11.914 1 80.31 222 ALA B N 1
ATOM 3602 C CA . ALA B 1 222 ? 21.312 -8.188 -11.93 1 80.31 222 ALA B CA 1
ATOM 3603 C C . ALA B 1 222 ? 21.266 -7.656 -13.359 1 80.31 222 ALA B C 1
ATOM 3605 O O . ALA B 1 222 ? 20.453 -6.766 -13.664 1 80.31 222 ALA B O 1
ATOM 3606 N N . GLY B 1 223 ? 22.078 -8.141 -14.172 1 75.19 223 GLY B N 1
ATOM 3607 C CA . GLY B 1 223 ? 22.125 -7.664 -15.547 1 75.19 223 GLY B CA 1
ATOM 3608 C C . GLY B 1 223 ? 20.812 -7.859 -16.297 1 75.19 223 GLY B C 1
ATOM 3609 O O . GLY B 1 223 ? 20.5 -7.098 -17.203 1 75.19 223 GLY B O 1
ATOM 3610 N N . LYS B 1 224 ? 20.047 -8.875 -15.961 1 67 224 LYS B N 1
ATOM 3611 C CA . LYS B 1 224 ? 18.781 -9.172 -16.625 1 67 224 LYS B CA 1
ATOM 3612 C C . LYS B 1 224 ? 17.656 -8.289 -16.078 1 67 224 LYS B C 1
ATOM 3614 O O . LYS B 1 224 ? 16.688 -8 -16.781 1 67 224 LYS B O 1
ATOM 3619 N N . VAL B 1 225 ? 17.719 -7.957 -14.859 1 63.53 225 VAL B N 1
ATOM 3620 C CA . VAL B 1 225 ? 16.656 -7.203 -14.188 1 63.53 225 VAL B CA 1
ATOM 3621 C C . VAL B 1 225 ? 16.703 -5.742 -14.633 1 63.53 225 VAL B C 1
ATOM 3623 O O . VAL B 1 225 ? 15.664 -5.098 -14.781 1 63.53 225 VAL B O 1
ATOM 3626 N N . TYR B 1 226 ? 17.891 -5.102 -14.844 1 56.44 226 TYR B N 1
ATOM 3627 C CA . TYR B 1 226 ? 18.031 -3.711 -15.25 1 56.44 226 TYR B CA 1
ATOM 3628 C C . TYR B 1 226 ? 17.438 -3.486 -16.641 1 56.44 226 TYR B C 1
ATOM 3630 O O . TYR B 1 226 ? 16.984 -2.383 -16.953 1 56.44 226 TYR B O 1
ATOM 3638 N N . VAL B 1 227 ? 17.547 -4.398 -17.562 1 45.25 227 VAL B N 1
ATOM 3639 C CA . VAL B 1 227 ? 17.094 -4.223 -18.938 1 45.25 227 VAL B CA 1
ATOM 3640 C C . VAL B 1 227 ? 15.578 -4.09 -18.984 1 45.25 227 VAL B C 1
ATOM 3642 O O . VAL B 1 227 ? 14.984 -4.047 -20.062 1 45.25 227 VAL B O 1
ATOM 3645 N N . ILE B 1 228 ? 14.953 -4.242 -17.938 1 42.75 228 ILE B N 1
ATOM 3646 C CA . ILE B 1 228 ? 13.516 -4.078 -18.125 1 42.75 228 ILE B CA 1
ATOM 3647 C C . ILE B 1 228 ? 13.211 -2.637 -18.516 1 42.75 228 ILE B C 1
ATOM 3649 O O . ILE B 1 228 ? 13.234 -1.736 -17.672 1 42.75 228 ILE B O 1
ATOM 3653 N N . GLU B 1 229 ? 13.875 -2.064 -19.453 1 40.97 229 GLU B N 1
ATOM 3654 C CA . GLU B 1 229 ? 13.438 -0.857 -20.141 1 40.97 229 GLU B CA 1
ATOM 3655 C C . GLU B 1 229 ? 11.914 -0.801 -20.234 1 40.97 229 GLU B C 1
ATOM 3657 O O . GLU B 1 229 ? 11.266 -1.819 -20.484 1 40.97 229 GLU B O 1
ATOM 3662 N N . PRO B 1 230 ? 11.32 0.2 -19.656 1 38.38 230 PRO B N 1
ATOM 3663 C CA . PRO B 1 230 ? 9.922 0.331 -20.047 1 38.38 230 PRO B CA 1
ATOM 3664 C C . PRO B 1 230 ? 9.688 -0.077 -21.5 1 38.38 230 PRO B C 1
ATOM 3666 O O . PRO B 1 230 ? 10.477 0.283 -22.391 1 38.38 230 PRO B O 1
ATOM 3669 N N . LYS B 1 231 ? 9.141 -1.24 -21.75 1 31.88 231 LYS B N 1
ATOM 3670 C CA . LYS B 1 231 ? 8.922 -1.568 -23.156 1 31.88 231 LYS B CA 1
ATOM 3671 C C . LYS B 1 231 ? 8.438 -0.35 -23.938 1 31.88 231 LYS B C 1
ATOM 3673 O O . LYS B 1 231 ? 7.473 0.304 -23.547 1 31.88 231 LYS B O 1
ATOM 3678 N N . LYS B 1 232 ? 9.352 0.421 -24.562 1 27.53 232 LYS B N 1
ATOM 3679 C CA . LYS B 1 232 ? 8.938 1.36 -25.609 1 27.53 232 LYS B CA 1
ATOM 3680 C C . LYS B 1 232 ? 7.742 0.822 -26.391 1 27.53 232 LYS B C 1
ATOM 3682 O O . LYS B 1 232 ? 7.828 -0.238 -27 1 27.53 232 LYS B O 1
ATOM 3687 N N . LEU B 1 233 ? 6.512 1.131 -25.812 1 23.25 233 LEU B N 1
ATOM 3688 C CA . LEU B 1 233 ? 5.496 1.084 -26.859 1 23.25 233 LEU B CA 1
ATOM 3689 C C . LEU B 1 233 ? 5.941 1.871 -28.078 1 23.25 233 LEU B C 1
ATOM 3691 O O . LEU B 1 233 ? 6.469 2.979 -27.953 1 23.25 233 LEU B O 1
#

Sequence (466 aa):
MSSTRYCDVNIFAKGDDLQNQAQPLEDFARRLKPKEKSVVTVVGKTFDQLVSNCPDNVHLEFRKVSVPSNRYSPLEKAWLDIYTPIYHQMKVDIRMNRGSRKVELKTLADTPDISNLQKSADFVHAFMLGFDIPDVISLLRVDELYVESIEIKLDVKTLKGKHLPRAIGRLSGKGGKTKFAIENSTKTRIVIADTRIHILGAFSNIKTARDSLYSLIMGSPAGKVYVIEPKKLMSSTRYCDVNIFAKGDDLQNQAQPLEDFARRLKPKEKSVVTVVGKTFDQLVSNCPDNVHLEFRKVSVPSNRYSPLEKAWLDIYTPIYHQMKVDIRMNRGSRKVELKTLADTPDISNLQKSADFVHAFMLGFDIPDVISLLRVDELYVESIEIKLDVKTLKGKHLPRAIGRLSGKGGKTKFAIENSTKTRIVIADTRIHILGAFSNIKTARDSLYSLIMGSPAGKVYVIEPKKL